Protein 3WDF (pdb70)

B-factor: mean 19.37, std 11.62, range [6.89, 110.64]

CATH classification: 3.40.470.10

Foldseek 3Di:
DWVVVLLVVLCVVDPCPQVVVVVVCCVVPAAKPDDPVQLQVLCVLAILVQAAEEEEAAEADQAPQQGRNFAQAGQPPDDQDQLNVLVQVLCCVQVNARAPGRGQSLQSNNRYRRHYQHRMDTHPGPCRRPPSCSNSVVLSVLLCSQVPDFAHEYEQAADVSVVSVVSHDVVGYHYQYDHGSHPVCCVPTVRVSNPQVVSQVSCVVVPHHGRPRHDD/DWVVVLVVVLCVVDPCPQVVVVVVVCVVPAAKDDDPVQLQVLCVLAILVLAAEEEEAAEADAAPQFGRNFAQAGHFPDDHDQLLVLVQVLCCVQVNAGADTRHCSLLSNNRYRRHYQHRMDTHPDPCRPPPSCSNSVVLSVLLCSQPPDFEHEYEQEDPVSVVSVVSHDVVGYHYQYDHGSHPVCCVPTVRVSNPQVVSQVSCVVVPHHGGPRHDD

Organism: Staphylococcus aureus (strain MRSA252) (NCBI:txid282458)

Structure (mmCIF, N/CA/C/O backbone):
data_3WDF
#
_entry.id   3WDF
#
_cell.length_a   56.408
_cell.length_b   79.494
_cell.length_c   62.627
_cell.angle_alpha   90.00
_cell.angle_beta   112.06
_cell.angle_gamma   90.00
#
_symmetry.space_group_name_H-M   'P 1 21 1'
#
loop_
_entity.id
_entity.type
_entity.pdbx_description
1 polymer 'Uracil-DNA glycosylase'
2 water water
#
loop_
_atom_site.group_PDB
_atom_site.id
_atom_site.type_symbol
_atom_site.label_atom_id
_atom_site.label_alt_id
_atom_site.label_comp_id
_atom_site.label_asym_id
_atom_site.label_entity_id
_atom_site.label_seq_id
_atom_site.pdbx_PDB_ins_code
_atom_site.Cartn_x
_atom_site.Cartn_y
_atom_site.Cartn_z
_atom_site.occupancy
_atom_site.B_iso_or_equiv
_atom_site.auth_seq_id
_atom_site.auth_comp_id
_atom_site.auth_asym_id
_atom_site.auth_atom_id
_atom_site.pdbx_PDB_model_num
ATOM 1 N N . MET A 1 1 ? 5.673 22.809 8.291 1.00 14.94 1 MET A N 1
ATOM 2 C CA . MET A 1 1 ? 5.163 23.362 9.580 1.00 14.49 1 MET A CA 1
ATOM 3 C C . MET A 1 1 ? 5.662 24.776 9.718 1.00 13.59 1 MET A C 1
ATOM 4 O O . MET A 1 1 ? 6.860 25.016 9.544 1.00 15.51 1 MET A O 1
ATOM 9 N N . GLU A 1 2 ? 4.743 25.706 10.040 1.00 11.14 2 GLU A N 1
ATOM 10 C CA . GLU A 1 2 ? 5.122 27.081 10.201 1.00 12.28 2 GLU A CA 1
ATOM 11 C C . GLU A 1 2 ? 4.655 27.605 11.540 1.00 11.23 2 GLU A C 1
ATOM 12 O O . GLU A 1 2 ? 3.731 27.063 12.151 1.00 12.63 2 GLU A O 1
ATOM 18 N N . TRP A 1 3 ? 5.333 28.662 12.005 1.00 10.88 3 TRP A N 1
ATOM 19 C CA . TRP A 1 3 ? 4.961 29.279 13.274 1.00 10.40 3 TRP A CA 1
ATOM 20 C C . TRP A 1 3 ? 3.481 29.639 13.353 1.00 11.02 3 TRP A C 1
ATOM 21 O O . TRP A 1 3 ? 2.899 29.493 14.417 1.00 11.97 3 TRP A O 1
ATOM 32 N N . SER A 1 4 ? 2.864 30.117 12.270 1.00 11.17 4 SER A N 1
ATOM 33 C CA . SER A 1 4 ? 1.442 30.492 12.354 1.00 12.01 4 SER A CA 1
ATOM 34 C C . SER A 1 4 ? 0.606 29.321 12.853 1.00 11.85 4 SER A C 1
ATOM 35 O O . SER A 1 4 ? -0.297 29.521 13.655 1.00 12.59 4 SER A O 1
ATOM 38 N N . GLN A 1 5 ? 0.871 28.106 12.347 1.00 11.54 5 GLN A N 1
ATOM 39 C CA . GLN A 1 5 ? 0.118 26.926 12.767 1.00 12.77 5 GLN A CA 1
ATOM 40 C C . GLN A 1 5 ? 0.382 26.568 14.256 1.00 11.77 5 GLN A C 1
ATOM 41 O O . GLN A 1 5 ? -0.558 26.309 15.042 1.00 12.21 5 GLN A O 1
ATOM 47 N N . ILE A 1 6 ? 1.650 26.591 14.629 1.00 12.36 6 ILE A N 1
ATOM 48 C CA . ILE A 1 6 ? 2.048 26.348 16.021 1.00 11.24 6 ILE A CA 1
ATOM 49 C C . ILE A 1 6 ? 1.426 27.356 17.003 1.00 10.96 6 ILE A C 1
ATOM 50 O O . ILE A 1 6 ? 0.857 26.961 18.040 1.00 12.24 6 ILE A O 1
ATOM 55 N N . PHE A 1 7 ? 1.487 28.648 16.652 1.00 11.28 7 PHE A N 1
ATOM 56 C CA . PHE A 1 7 ? 0.899 29.658 17.500 1.00 11.21 7 PHE A CA 1
ATOM 57 C C . PHE A 1 7 ? -0.612 29.409 17.622 1.00 12.62 7 PHE A C 1
ATOM 58 O O . PHE A 1 7 ? -1.162 29.485 18.731 1.00 12.94 7 PHE A O 1
ATOM 66 N N . HIS A 1 8 ? -1.292 29.140 16.494 1.00 12.92 8 HIS A N 1
ATOM 67 C CA . HIS A 1 8 ? -2.728 28.881 16.540 1.00 14.65 8 HIS A CA 1
ATOM 68 C C . HIS A 1 8 ? -3.036 27.674 17.440 1.00 14.69 8 HIS A C 1
ATOM 69 O O . HIS A 1 8 ? -4.006 27.717 18.225 1.00 16.37 8 HIS A O 1
ATOM 76 N N . ASP A 1 9 ? -2.266 26.595 17.293 1.00 13.98 9 ASP A N 1
ATOM 77 C CA . ASP A 1 9 ? -2.487 25.392 18.108 1.00 15.14 9 ASP A CA 1
ATOM 78 C C . ASP A 1 9 ? -2.336 25.714 19.587 1.00 14.55 9 ASP A C 1
ATOM 79 O O . ASP A 1 9 ? -3.069 25.212 20.415 1.00 16.18 9 ASP A O 1
ATOM 84 N N . ILE A 1 10 ? -1.352 26.526 19.932 1.00 13.62 10 ILE A N 1
ATOM 85 C CA . ILE A 1 10 ? -1.117 26.867 21.338 1.00 13.86 10 ILE A CA 1
ATOM 86 C C . ILE A 1 10 ? -2.255 27.722 21.933 1.00 15.18 10 ILE A C 1
ATOM 87 O O . ILE A 1 10 ? -2.668 27.488 23.072 1.00 16.63 10 ILE A O 1
ATOM 92 N N . THR A 1 11 ? -2.729 28.707 21.162 1.00 16.04 11 THR A N 1
ATOM 93 C CA . THR A 1 11 ? -3.802 29.583 21.612 1.00 18.21 11 THR A CA 1
ATOM 94 C C . THR A 1 11 ? -5.170 28.847 21.630 1.00 19.94 11 THR A C 1
ATOM 95 O O . THR A 1 11 ? -6.114 29.286 22.290 1.00 21.26 11 THR A O 1
ATOM 99 N N . THR A 1 12 ? -5.246 27.708 20.940 1.00 20.23 12 THR A N 1
ATOM 100 C CA . THR A 1 12 ? -6.432 26.837 20.980 1.00 22.30 12 THR A CA 1
ATOM 101 C C . THR A 1 12 ? -6.416 25.977 22.230 1.00 22.31 12 THR A C 1
ATOM 102 O O . THR A 1 12 ? -7.466 25.726 22.796 1.00 24.33 12 THR A O 1
ATOM 106 N N . LYS A 1 13 ? -5.238 25.536 22.650 1.00 22.53 13 LYS A N 1
ATOM 107 C CA . LYS A 1 13 ? -5.040 24.599 23.740 1.00 24.11 13 LYS A CA 1
ATOM 108 C C . LYS A 1 13 ? -5.252 25.318 25.060 1.00 24.41 13 LYS A C 1
ATOM 109 O O . LYS A 1 13 ? -5.973 24.817 25.944 1.00 26.11 13 LYS A O 1
ATOM 115 N N . HIS A 1 14 ? -4.700 26.526 25.159 1.00 24.70 14 HIS A N 1
ATOM 116 C CA . HIS A 1 14 ? -4.737 27.303 26.397 1.00 25.28 14 HIS A CA 1
ATOM 117 C C . HIS A 1 14 ? -5.490 28.596 26.160 1.00 27.11 14 HIS A C 1
ATOM 118 O O . HIS A 1 14 ? -5.422 29.161 25.059 1.00 28.83 14 HIS A O 1
ATOM 125 N N . ASP A 1 15 ? -6.156 29.090 27.200 1.00 27.50 15 ASP A N 1
ATOM 126 C CA . ASP A 1 15 ? -6.855 30.381 27.161 1.00 28.14 15 ASP A CA 1
ATOM 127 C C . ASP A 1 15 ? -5.951 31.566 27.525 1.00 26.89 15 ASP A C 1
ATOM 128 O O . ASP A 1 15 ? -5.648 31.814 28.713 1.00 26.93 15 ASP A O 1
ATOM 133 N N . PHE A 1 16 ? -5.521 32.285 26.493 1.00 25.95 16 PHE A N 1
ATOM 134 C CA . PHE A 1 16 ? -4.644 33.441 26.677 1.00 25.06 16 PHE A CA 1
ATOM 135 C C . PHE A 1 16 ? -5.379 34.804 26.766 1.00 24.76 16 PHE A C 1
ATOM 136 O O . PHE A 1 16 ? -4.720 35.851 26.722 1.00 24.32 16 PHE A O 1
ATOM 144 N N . LYS A 1 17 ? -6.706 34.789 26.874 1.00 25.85 17 LYS A N 1
ATOM 145 C CA . LYS A 1 17 ? -7.479 36.035 26.835 1.00 26.95 17 LYS A CA 1
ATOM 146 C C . LYS A 1 17 ? -7.067 36.982 27.961 1.00 27.22 17 LYS A C 1
ATOM 147 O O . LYS A 1 17 ? -6.819 38.170 27.701 1.00 27.11 17 LYS A O 1
ATOM 153 N N . ALA A 1 18 ? -6.974 36.477 29.195 1.00 26.60 18 ALA A N 1
ATOM 154 C CA . ALA A 1 18 ? -6.534 37.351 30.298 1.00 26.24 18 ALA A CA 1
ATOM 155 C C . ALA A 1 18 ? -5.130 37.916 30.031 1.00 25.76 18 ALA A C 1
ATOM 156 O O . ALA A 1 18 ? -4.896 39.098 30.273 1.00 26.37 18 ALA A O 1
ATOM 158 N N . MET A 1 19 ? -4.206 37.094 29.517 1.00 24.74 19 MET A N 1
ATOM 159 C CA . MET A 1 19 ? -2.855 37.590 29.196 1.00 24.10 19 MET A CA 1
ATOM 160 C C . MET A 1 19 ? -2.904 38.684 28.129 1.00 25.05 19 MET A C 1
ATOM 161 O O . MET A 1 19 ? -2.218 39.695 28.246 1.00 25.51 19 MET A O 1
ATOM 166 N N . HIS A 1 20 ? -3.699 38.471 27.078 1.00 25.27 20 HIS A N 1
ATOM 167 C CA . HIS A 1 20 ? -3.771 39.429 25.967 1.00 26.88 20 HIS A CA 1
ATOM 168 C C . HIS A 1 20 ? -4.330 40.767 26.448 1.00 27.27 20 HIS A C 1
ATOM 169 O O . HIS A 1 20 ? -3.811 41.826 26.059 1.00 27.91 20 HIS A O 1
ATOM 176 N N . ASP A 1 21 ? -5.313 40.687 27.344 1.00 27.23 21 ASP A N 1
ATOM 177 C CA . ASP A 1 21 ? -5.996 41.873 27.898 1.00 28.29 21 ASP A CA 1
ATOM 178 C C . ASP A 1 21 ? -4.997 42.652 28.748 1.00 27.73 21 ASP A C 1
ATOM 179 O O . ASP A 1 21 ? -4.947 43.899 28.708 1.00 27.40 21 ASP A O 1
ATOM 184 N N . PHE A 1 22 ? -4.208 41.912 29.528 1.00 26.17 22 PHE A N 1
ATOM 185 C CA . PHE A 1 22 ? -3.228 42.518 30.415 1.00 26.76 22 PHE A CA 1
ATOM 186 C C . PHE A 1 22 ? -2.161 43.209 29.553 1.00 26.04 22 PHE A C 1
ATOM 187 O O . PHE A 1 22 ? -1.803 44.375 29.786 1.00 26.06 22 PHE A O 1
ATOM 195 N N . LEU A 1 23 ? -1.685 42.527 28.521 1.00 25.46 23 LEU A N 1
ATOM 196 C CA . LEU A 1 23 ? -0.613 43.129 27.730 1.00 25.64 23 LEU A CA 1
ATOM 197 C C . LEU A 1 23 ? -1.103 44.394 26.966 1.00 26.28 23 LEU A C 1
ATOM 198 O O . LEU A 1 23 ? -0.381 45.398 26.853 1.00 25.71 23 LEU A O 1
ATOM 203 N N . GLU A 1 24 ? -2.322 44.317 26.438 1.00 28.03 24 GLU A N 1
ATOM 204 C CA . GLU A 1 24 ? -3.004 45.494 25.893 1.00 30.20 24 GLU A CA 1
ATOM 205 C C . GLU A 1 24 ? -2.974 46.687 26.850 1.00 30.27 24 GLU A C 1
ATOM 206 O O . GLU A 1 24 ? -2.569 47.806 26.466 1.00 30.86 24 GLU A O 1
ATOM 212 N N . LYS A 1 25 ? -3.387 46.435 28.091 1.00 30.19 25 LYS A N 1
ATOM 213 C CA . LYS A 1 25 ? -3.426 47.446 29.137 1.00 30.84 25 LYS A CA 1
ATOM 214 C C . LYS A 1 25 ? -2.014 47.979 29.408 1.00 29.02 25 LYS A C 1
ATOM 215 O O . LYS A 1 25 ? -1.774 49.192 29.389 1.00 29.43 25 LYS A O 1
ATOM 221 N N . GLU A 1 26 ? -1.074 47.055 29.597 1.00 27.01 26 GLU A N 1
ATOM 222 C CA . GLU A 1 26 ? 0.298 47.400 29.916 1.00 24.90 26 GLU A CA 1
ATOM 223 C C . GLU A 1 26 ? 0.922 48.257 28.834 1.00 25.08 26 GLU A C 1
ATOM 224 O O . GLU A 1 26 ? 1.522 49.273 29.147 1.00 24.64 26 GLU A O 1
ATOM 230 N N . TYR A 1 27 ? 0.789 47.865 27.565 1.00 24.68 27 TYR A N 1
ATOM 231 C CA . TYR A 1 27 ? 1.347 48.677 26.455 1.00 25.84 27 TYR A CA 1
ATOM 232 C C . TYR A 1 27 ? 0.728 50.072 26.291 1.00 28.07 27 TYR A C 1
ATOM 233 O O . TYR A 1 27 ? 1.378 50.970 25.758 1.00 29.13 27 TYR A O 1
ATOM 242 N N . SER A 1 28 ? -0.493 50.261 26.763 1.00 29.48 28 SER A N 1
ATOM 243 C CA . SER A 1 28 ? -1.141 51.569 26.584 1.00 31.76 28 SER A CA 1
ATOM 244 C C . SER A 1 28 ? -0.959 52.466 27.824 1.00 32.47 28 SER A C 1
ATOM 245 O O . SER A 1 28 ? -1.215 53.684 27.785 1.00 33.92 28 SER A O 1
ATOM 248 N N . THR A 1 29 ? -0.459 51.862 28.900 1.00 32.29 29 THR A N 1
ATOM 249 C CA . THR A 1 29 ? -0.516 52.400 30.256 1.00 32.89 29 THR A CA 1
ATOM 250 C C . THR A 1 29 ? 0.898 52.557 30.862 1.00 31.02 29 THR A C 1
ATOM 251 O O . THR A 1 29 ? 1.142 53.430 31.708 1.00 31.48 29 THR A O 1
ATOM 255 N N . ALA A 1 30 ? 1.840 51.754 30.372 1.00 28.65 30 ALA A N 1
ATOM 256 C CA . ALA A 1 30 ? 3.184 51.709 30.899 1.00 26.57 30 ALA A CA 1
ATOM 257 C C . ALA A 1 30 ? 4.196 51.649 29.760 1.00 24.49 30 ALA A C 1
ATOM 258 O O . ALA A 1 30 ? 3.840 51.714 28.579 1.00 23.95 30 ALA A O 1
ATOM 260 N N . ILE A 1 31 ? 5.463 51.506 30.120 1.00 21.62 31 ILE A N 1
ATOM 261 C CA . ILE A 1 31 ? 6.520 51.397 29.137 1.00 20.96 31 ILE A CA 1
ATOM 262 C C . ILE A 1 31 ? 6.877 49.938 29.172 1.00 19.04 31 ILE A C 1
ATOM 263 O O . ILE A 1 31 ? 7.400 49.445 30.162 1.00 19.16 31 ILE A O 1
ATOM 268 N N . VAL A 1 32 ? 6.563 49.245 28.078 1.00 17.48 32 VAL A N 1
ATOM 269 C CA . VAL A 1 32 ? 6.806 47.826 27.965 1.00 15.98 32 VAL A CA 1
ATOM 270 C C . VAL A 1 32 ? 7.808 47.523 26.844 1.00 15.00 32 VAL A C 1
ATOM 271 O O . VAL A 1 32 ? 7.738 48.122 25.754 1.00 15.46 32 VAL A O 1
ATOM 275 N N . TYR A 1 33 ? 8.759 46.622 27.119 1.00 12.63 33 TYR A N 1
ATOM 276 C CA . TYR A 1 33 ? 9.777 46.257 26.131 1.00 11.93 33 TYR A CA 1
ATOM 277 C C . TYR A 1 33 ? 9.640 44.793 25.798 1.00 11.57 33 TYR A C 1
ATOM 278 O O . TYR A 1 33 ? 9.195 44.022 26.629 1.00 12.10 33 TYR A O 1
ATOM 287 N N . PRO A 1 34 ? 10.016 44.397 24.586 1.00 11.12 34 PRO A N 1
ATOM 288 C CA . PRO A 1 34 ? 10.471 45.266 23.502 1.00 11.66 34 PRO A CA 1
ATOM 289 C C . PRO A 1 34 ? 9.290 46.034 22.874 1.00 12.55 34 PRO A C 1
ATOM 290 O O . PRO A 1 34 ? 8.123 45.869 23.295 1.00 14.50 34 PRO A O 1
ATOM 294 N N . ASP A 1 35 ? 9.587 46.877 21.882 1.00 13.24 35 ASP A N 1
ATOM 295 C CA . ASP A 1 35 ? 8.515 47.500 21.092 1.00 15.28 35 ASP A CA 1
ATOM 296 C C . ASP A 1 35 ? 7.551 46.386 20.671 1.00 14.48 35 ASP A C 1
ATOM 297 O O . ASP A 1 35 ? 7.971 45.263 20.373 1.00 13.98 35 ASP A O 1
ATOM 302 N N . ARG A 1 36 ? 6.271 46.657 20.715 1.00 14.41 36 ARG A N 1
ATOM 303 C CA . ARG A 1 36 ? 5.278 45.635 20.440 1.00 15.12 36 ARG A CA 1
ATOM 304 C C . ARG A 1 36 ? 5.466 44.921 19.102 1.00 14.91 36 ARG A C 1
ATOM 305 O O . ARG A 1 36 ? 5.250 43.709 19.022 1.00 15.46 36 ARG A O 1
ATOM 313 N N . GLU A 1 37 ? 5.935 45.638 18.073 1.00 15.11 37 GLU A N 1
ATOM 314 C CA . GLU A 1 37 ? 6.107 44.992 16.762 1.00 15.64 37 GLU A CA 1
ATOM 315 C C . GLU A 1 37 ? 7.278 43.983 16.738 1.00 14.09 37 GLU A C 1
ATOM 316 O O . GLU A 1 37 ? 7.443 43.184 15.774 1.00 14.93 37 GLU A O 1
ATOM 322 N N . ASN A 1 38 ? 8.103 44.022 17.794 1.00 12.85 38 ASN A N 1
ATOM 323 C CA . ASN A 1 38 ? 9.259 43.130 17.925 1.00 13.06 38 ASN A CA 1
ATOM 324 C C . ASN A 1 38 ? 9.059 41.993 18.890 1.00 11.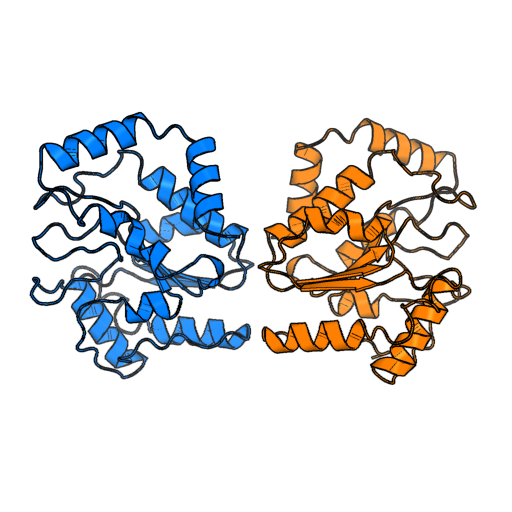70 38 ASN A C 1
ATOM 325 O O . ASN A 1 38 ? 9.985 41.237 19.073 1.00 12.34 38 ASN A O 1
ATOM 330 N N . ILE A 1 39 ? 7.875 41.812 19.480 1.00 11.18 39 ILE A N 1
ATOM 331 C CA . ILE A 1 39 ? 7.733 40.789 20.557 1.00 11.17 39 ILE A CA 1
ATOM 332 C C . ILE A 1 39 ? 8.111 39.424 19.990 1.00 11.23 39 ILE A C 1
ATOM 333 O O . ILE A 1 39 ? 8.646 38.580 20.725 1.00 11.41 39 ILE A O 1
ATOM 338 N N . TYR A 1 40 ? 7.808 39.186 18.711 1.00 11.52 40 TYR A N 1
ATOM 339 C CA . TYR A 1 40 ? 8.069 37.852 18.132 1.00 9.93 40 TYR A CA 1
ATOM 340 C C . TYR A 1 40 ? 9.217 37.926 17.106 1.00 10.15 40 TYR A C 1
ATOM 341 O O . TYR A 1 40 ? 9.285 37.121 16.165 1.00 11.05 40 TYR A O 1
ATOM 350 N N . GLN A 1 41 ? 10.150 38.862 17.256 1.00 10.71 41 GLN A N 1
ATOM 351 C CA . GLN A 1 41 ? 11.199 39.006 16.245 1.00 10.97 41 GLN A CA 1
ATOM 352 C C . GLN A 1 41 ? 12.020 37.708 16.068 1.00 10.35 41 GLN A C 1
ATOM 353 O O . GLN A 1 41 ? 12.425 37.384 14.953 1.00 11.17 41 GLN A O 1
ATOM 359 N N . ALA A 1 42 ? 12.273 36.972 17.158 1.00 10.26 42 ALA A N 1
ATOM 360 C CA . ALA A 1 42 ? 13.002 35.685 17.037 1.00 9.61 42 ALA A CA 1
ATOM 361 C C . ALA A 1 42 ? 12.349 34.746 16.030 1.00 9.51 42 ALA A C 1
ATOM 362 O O . ALA A 1 42 ? 13.050 34.004 15.327 1.00 10.47 42 ALA A O 1
ATOM 364 N N . PHE A 1 43 ? 11.016 34.712 16.051 1.00 8.82 43 PHE A N 1
ATOM 365 C CA . PHE A 1 43 ? 10.201 33.872 15.177 1.00 9.35 43 PHE A CA 1
ATOM 366 C C . PHE A 1 43 ? 10.159 34.398 13.753 1.00 10.43 43 PHE A C 1
ATOM 367 O O . PHE A 1 43 ? 10.174 33.640 12.794 1.00 11.07 43 PHE A O 1
ATOM 375 N N . ASP A 1 44 ? 10.042 35.716 13.620 1.00 12.33 44 ASP A N 1
ATOM 376 C CA . ASP A 1 44 ? 10.079 36.357 12.307 1.00 12.94 44 ASP A CA 1
ATOM 377 C C . ASP A 1 44 ? 11.410 36.081 11.590 1.00 12.28 44 ASP A C 1
ATOM 378 O O . ASP A 1 44 ? 11.409 35.764 10.356 1.00 14.77 44 ASP A O 1
ATOM 383 N N . LEU A 1 45 ? 12.531 36.197 12.336 1.00 11.47 45 LEU A N 1
ATOM 384 C CA . LEU A 1 45 ? 13.831 36.019 11.678 1.00 10.61 45 LEU A CA 1
ATOM 385 C C . LEU A 1 45 ? 14.259 34.545 11.524 1.00 10.15 45 LEU A C 1
ATOM 386 O O . LEU A 1 45 ? 15.171 34.256 10.730 1.00 11.66 45 LEU A O 1
ATOM 391 N N . THR A 1 46 ? 13.660 33.665 12.318 1.00 10.51 46 THR A N 1
ATOM 392 C CA . THR A 1 46 ? 14.006 32.230 12.289 1.00 9.77 46 THR A CA 1
ATOM 393 C C . THR A 1 46 ? 12.691 31.457 12.132 1.00 9.66 46 THR A C 1
ATOM 394 O O . THR A 1 46 ? 12.145 30.962 13.105 1.00 10.69 46 THR A O 1
ATOM 398 N N . PRO A 1 47 ? 12.198 31.341 10.884 1.00 11.00 47 PRO A N 1
ATOM 399 C CA . PRO A 1 47 ? 11.072 30.474 10.558 1.00 11.52 47 PRO A CA 1
ATOM 400 C C . PRO A 1 47 ? 11.326 29.087 11.084 1.00 11.17 47 PRO A C 1
ATOM 401 O O . PRO A 1 47 ? 12.496 28.633 11.196 1.00 11.57 47 PRO A O 1
ATOM 405 N N . PHE A 1 48 ? 10.225 28.433 11.399 1.00 10.45 48 PHE A N 1
ATOM 406 C CA . PHE A 1 48 ? 10.290 27.113 12.021 1.00 11.59 48 PHE A CA 1
ATOM 407 C C . PHE A 1 48 ? 11.187 26.158 11.221 1.00 13.30 48 PHE A C 1
ATOM 408 O O . PHE A 1 48 ? 12.061 25.450 11.808 1.00 14.36 48 PHE A O 1
ATOM 416 N N . GLU A 1 49 ? 11.030 26.187 9.888 1.00 14.47 49 GLU A N 1
ATOM 417 C CA . GLU A 1 49 ? 11.817 25.258 9.038 1.00 16.79 49 GLU A CA 1
ATOM 418 C C . GLU A 1 49 ? 13.316 25.528 9.099 1.00 15.48 49 GLU A C 1
ATOM 419 O O . GLU A 1 49 ? 14.117 24.629 8.755 1.00 17.32 49 GLU A O 1
ATOM 425 N N . ASN A 1 50 ? 13.716 26.743 9.505 1.00 13.29 50 ASN A N 1
ATOM 426 C CA . ASN A 1 50 ? 15.130 27.136 9.460 1.00 12.29 50 ASN A CA 1
ATOM 427 C C . ASN A 1 50 ? 15.827 26.899 10.777 1.00 10.60 50 ASN A C 1
ATOM 428 O O . ASN A 1 50 ? 17.032 27.109 10.872 1.00 11.27 50 ASN A O 1
ATOM 433 N N . ILE A 1 51 ? 15.110 26.482 11.829 1.00 11.17 51 ILE A N 1
ATOM 434 C CA . ILE A 1 51 ? 15.760 26.361 13.135 1.00 10.76 51 ILE A CA 1
ATOM 435 C C . ILE A 1 51 ? 16.841 25.269 13.090 1.00 10.32 51 ILE A C 1
ATOM 436 O O . ILE A 1 51 ? 16.550 24.117 12.710 1.00 12.13 51 ILE A O 1
ATOM 441 N N . LYS A 1 52 ? 18.056 25.626 13.493 1.00 9.61 52 LYS A N 1
ATOM 442 C CA . LYS A 1 52 ? 19.139 24.697 13.723 1.00 10.26 52 LYS A CA 1
ATOM 443 C C . LYS A 1 52 ? 19.533 24.661 15.193 1.00 9.77 52 LYS A C 1
ATOM 444 O O . LYS A 1 52 ? 20.062 23.645 15.636 1.00 10.00 52 LYS A O 1
ATOM 450 N N . VAL A 1 53 ? 19.385 25.808 15.897 1.00 9.07 53 VAL A N 1
ATOM 451 C CA . VAL A 1 53 ? 19.855 25.900 17.271 1.00 8.56 53 VAL A CA 1
ATOM 452 C C . VAL A 1 53 ? 18.784 26.694 18.007 1.00 8.74 53 VAL A C 1
ATOM 453 O O . VAL A 1 53 ? 18.216 27.623 17.424 1.00 9.49 53 VAL A O 1
ATOM 457 N N . VAL A 1 54 ? 18.526 26.341 19.253 1.00 9.54 54 VAL A N 1
ATOM 458 C CA . VAL A 1 54 ? 17.671 27.129 20.129 1.00 8.15 54 VAL A CA 1
ATOM 459 C C . VAL A 1 54 ? 18.511 27.554 21.305 1.00 8.75 54 VAL A C 1
ATOM 460 O O . VAL A 1 54 ? 19.155 26.684 21.960 1.00 9.50 54 VAL A O 1
ATOM 464 N N . ILE A 1 55 ? 18.509 28.864 21.610 1.00 8.42 55 ILE A N 1
ATOM 465 C CA . ILE A 1 55 ? 19.166 29.332 22.830 1.00 9.11 55 ILE A CA 1
ATOM 466 C C . ILE A 1 55 ? 18.097 29.974 23.694 1.00 9.46 55 ILE A C 1
ATOM 467 O O . ILE A 1 55 ? 17.422 30.895 23.208 1.00 9.74 55 ILE A O 1
ATOM 472 N N . LEU A 1 56 ? 17.940 29.524 24.937 1.00 8.85 56 LEU A N 1
ATOM 473 C CA . LEU A 1 56 ? 16.915 30.086 25.829 1.00 8.09 56 LEU A CA 1
ATOM 474 C C . LEU A 1 56 ? 17.503 31.239 26.646 1.00 8.87 56 LEU A C 1
ATOM 475 O O . LEU A 1 56 ? 18.617 31.149 27.180 1.00 10.21 56 LEU A O 1
ATOM 480 N N . GLY A 1 57 ? 16.725 32.312 26.723 1.00 9.51 57 GLY A N 1
ATOM 481 C CA . GLY A 1 57 ? 17.011 33.394 27.617 1.00 9.96 57 GLY A CA 1
ATOM 482 C C . GLY A 1 57 ? 16.033 33.487 28.745 1.00 9.76 57 GLY A C 1
ATOM 483 O O . GLY A 1 57 ? 15.216 32.563 28.968 1.00 12.49 57 GLY A O 1
ATOM 484 N N . GLN A 1 58 ? 16.057 34.647 29.413 1.00 10.50 58 GLN A N 1
ATOM 485 C CA . GLN A 1 58 ? 15.204 34.857 30.555 1.00 11.73 58 GLN A CA 1
ATOM 486 C C . GLN A 1 58 ? 14.011 35.746 30.131 1.00 10.71 58 GLN A C 1
ATOM 487 O O . GLN A 1 58 ? 13.209 35.347 29.278 1.00 10.24 58 GLN A O 1
ATOM 493 N N . ASP A 1 59 ? 13.895 36.955 30.711 1.00 12.58 59 ASP A N 1
ATOM 494 C CA . ASP A 1 59 ? 12.961 37.940 30.135 1.00 11.44 59 ASP A CA 1
ATOM 495 C C . ASP A 1 59 ? 13.771 38.999 29.341 1.00 11.97 59 ASP A C 1
ATOM 496 O O . ASP A 1 59 ? 15.008 38.968 29.381 1.00 13.22 59 ASP A O 1
ATOM 501 N N . PRO A 1 60 ? 13.087 39.895 28.593 1.00 12.13 60 PRO A N 1
ATOM 502 C CA . PRO A 1 60 ? 13.865 40.838 27.782 1.00 10.90 60 PRO A CA 1
ATOM 503 C C . PRO A 1 60 ? 14.617 41.819 28.654 1.00 11.76 60 PRO A C 1
ATOM 504 O O . PRO A 1 60 ? 14.161 42.119 29.795 1.00 11.66 60 PRO A O 1
ATOM 508 N N . TYR A 1 61 ? 15.706 42.366 28.103 1.00 11.15 61 TYR A N 1
ATOM 509 C CA . TYR A 1 61 ? 16.343 43.514 28.741 1.00 11.01 61 TYR A CA 1
ATOM 510 C C . TYR A 1 61 ? 15.313 44.600 28.981 1.00 11.72 61 TYR A C 1
ATOM 511 O O . TYR A 1 61 ? 14.384 44.798 28.149 1.00 12.19 61 TYR A O 1
ATOM 520 N N . HIS A 1 62 ? 15.500 45.376 30.063 1.00 12.02 62 HIS A N 1
ATOM 521 C CA . HIS A 1 62 ? 14.418 46.259 30.476 1.00 11.84 62 HIS A CA 1
ATOM 522 C C . HIS A 1 62 ? 14.780 47.732 30.404 1.00 13.51 62 HIS A C 1
ATOM 523 O O . HIS A 1 62 ? 14.041 48.569 30.922 1.00 13.68 62 HIS A O 1
ATOM 530 N N . GLY A 1 63 ? 15.892 48.035 29.730 1.00 13.75 63 GLY A N 1
ATOM 531 C CA . GLY A 1 63 ? 16.321 49.447 29.564 1.00 15.67 63 GLY A CA 1
ATOM 532 C C . GLY A 1 63 ? 15.971 49.985 28.181 1.00 16.83 63 GLY A C 1
ATOM 533 O O . GLY A 1 63 ? 15.762 49.226 27.241 1.00 15.52 63 GLY A O 1
ATOM 534 N N . PRO A 1 64 ? 15.965 51.311 28.035 1.00 17.78 64 PRO A N 1
ATOM 535 C CA . PRO A 1 64 ? 15.637 51.911 26.732 1.00 17.26 64 PRO A CA 1
ATOM 536 C C . PRO A 1 64 ? 16.522 51.416 25.630 1.00 18.99 64 PRO A C 1
ATOM 537 O O . PRO A 1 64 ? 17.763 51.332 25.773 1.00 19.87 64 PRO A O 1
ATOM 541 N N . ASN A 1 65 ? 15.868 51.070 24.528 1.00 19.10 65 ASN A N 1
ATOM 542 C CA . ASN A 1 65 ? 16.572 50.726 23.316 1.00 20.17 65 ASN A CA 1
ATOM 543 C C . ASN A 1 65 ? 17.362 49.419 23.432 1.00 20.36 65 ASN A C 1
ATOM 544 O O . ASN A 1 65 ? 18.077 49.037 22.499 1.00 23.70 65 ASN A O 1
ATOM 549 N N . GLN A 1 66 ? 17.149 48.640 24.484 1.00 16.69 66 GLN A N 1
ATOM 550 C CA . GLN A 1 66 ? 17.919 47.402 24.552 1.00 15.89 66 GLN A CA 1
ATOM 551 C C . GLN A 1 66 ? 17.224 46.294 23.799 1.00 13.94 66 GLN A C 1
ATOM 552 O O . GLN A 1 66 ? 17.719 45.813 22.766 1.00 14.53 66 GLN A O 1
ATOM 558 N N . ALA A 1 67 ? 16.093 45.848 24.336 1.00 12.26 67 ALA A N 1
ATOM 559 C CA . ALA A 1 67 ? 15.459 44.634 23.810 1.00 11.15 67 ALA A CA 1
ATOM 560 C C . ALA A 1 67 ? 14.849 44.865 22.418 1.00 11.17 67 ALA A C 1
ATOM 561 O O . ALA A 1 67 ? 14.289 45.934 22.123 1.00 12.25 67 ALA A O 1
ATOM 563 N N . HIS A 1 68 ? 14.915 43.849 21.575 1.00 10.38 68 HIS A N 1
ATOM 564 C CA . HIS A 1 68 ? 14.177 43.951 20.324 1.00 10.17 68 HIS A CA 1
ATOM 565 C C . HIS A 1 68 ? 13.668 42.580 19.886 1.00 10.62 68 HIS A C 1
ATOM 566 O O . HIS A 1 68 ? 13.504 42.346 18.675 1.00 10.38 68 HIS A O 1
ATOM 573 N N . GLY A 1 69 ? 13.404 41.679 20.851 1.00 10.64 69 GLY A N 1
ATOM 574 C CA . GLY A 1 69 ? 12.688 40.448 20.507 1.00 10.21 69 GLY A CA 1
ATOM 575 C C . GLY A 1 69 ? 13.581 39.243 20.279 1.00 10.58 69 GLY A C 1
ATOM 576 O O . GLY A 1 69 ? 13.065 38.185 19.904 1.00 12.06 69 GLY A O 1
ATOM 577 N N . LEU A 1 70 ? 14.903 39.393 20.451 1.00 10.63 70 LEU A N 1
ATOM 578 C CA . LEU A 1 70 ? 15.835 38.251 20.498 1.00 10.01 70 LEU A CA 1
ATOM 579 C C . LEU A 1 70 ? 16.486 38.089 21.858 1.00 9.56 70 LEU A C 1
ATOM 580 O O . LEU A 1 70 ? 17.007 39.083 22.444 1.00 10.53 70 LEU A O 1
ATOM 585 N N . ALA A 1 71 ? 16.509 36.854 22.372 1.00 9.12 71 ALA A N 1
ATOM 586 C CA . ALA A 1 71 ? 17.254 36.599 23.601 1.00 9.67 71 ALA A CA 1
ATOM 587 C C . ALA A 1 71 ? 18.713 37.105 23.466 1.00 10.19 71 ALA A C 1
ATOM 588 O O . ALA A 1 71 ? 19.366 36.907 22.413 1.00 11.09 71 ALA A O 1
ATOM 590 N N . PHE A 1 72 ? 19.220 37.754 24.543 1.00 9.39 72 PHE A N 1
ATOM 591 C CA . PHE A 1 72 ? 20.627 38.203 24.662 1.00 10.74 72 PHE A CA 1
ATOM 592 C C . PHE A 1 72 ? 21.106 39.311 23.773 1.00 11.41 72 PHE A C 1
ATOM 593 O O . PHE A 1 72 ? 22.171 39.823 23.996 1.00 16.46 72 PHE A O 1
ATOM 601 N N . SER A 1 73 ? 20.292 39.788 22.871 1.00 11.30 73 SER A N 1
ATOM 602 C CA . SER A 1 73 ? 20.671 40.772 21.865 1.00 11.73 73 SER A CA 1
ATOM 603 C C . SER A 1 73 ? 20.304 42.188 22.307 1.00 12.42 73 SER A C 1
ATOM 604 O O . SER A 1 73 ? 19.266 42.371 22.958 1.00 11.84 73 SER A O 1
ATOM 607 N N . VAL A 1 74 ? 21.117 43.181 21.912 1.00 11.95 74 VAL A N 1
ATOM 608 C CA . VAL A 1 74 ? 20.668 44.571 22.141 1.00 12.81 74 VAL A CA 1
ATOM 609 C C . VAL A 1 74 ? 20.779 45.353 20.869 1.00 13.14 74 VAL A C 1
ATOM 610 O O . VAL A 1 74 ? 21.602 45.003 20.007 1.00 13.72 74 VAL A O 1
ATOM 614 N N . GLN A 1 75 ? 20.057 46.468 20.809 1.00 12.97 75 GLN A N 1
ATOM 615 C CA . GLN A 1 75 ? 20.172 47.316 19.660 1.00 15.26 75 GLN A CA 1
ATOM 616 C C . GLN A 1 75 ? 21.493 48.085 19.713 1.00 17.27 75 GLN A C 1
ATOM 617 O O . GLN A 1 75 ? 22.076 48.268 20.787 1.00 17.71 75 GLN A O 1
ATOM 623 N N . PRO A 1 76 ? 21.966 48.569 18.565 1.00 21.03 76 PRO A N 1
ATOM 624 C CA . PRO A 1 76 ? 23.042 49.623 18.542 1.00 23.05 76 PRO A CA 1
ATOM 625 C C . PRO A 1 76 ? 22.719 50.840 19.433 1.00 25.45 76 PRO A C 1
ATOM 626 O O . PRO A 1 76 ? 21.541 51.203 19.562 1.00 26.57 76 PRO A O 1
ATOM 630 N N . ASN A 1 77 ? 23.699 51.458 20.088 1.00 27.83 77 ASN A N 1
ATOM 631 C CA . ASN A 1 77 ? 23.366 52.692 20.887 1.00 31.35 77 ASN A CA 1
ATOM 632 C C . ASN A 1 77 ? 22.473 52.404 22.116 1.00 31.36 77 ASN A C 1
ATOM 633 O O . ASN A 1 77 ? 21.629 53.243 22.533 1.00 33.79 77 ASN A O 1
ATOM 638 N N . ALA A 1 78 ? 22.620 51.200 22.653 1.00 29.27 78 ALA A N 1
ATOM 639 C CA . ALA A 1 78 ? 21.972 50.813 23.889 1.00 26.70 78 ALA A CA 1
ATOM 640 C C . ALA A 1 78 ? 23.081 50.385 24.819 1.00 26.36 78 ALA A C 1
ATOM 641 O O . ALA A 1 78 ? 24.146 49.918 24.358 1.00 25.60 78 ALA A O 1
ATOM 643 N N . LYS A 1 79 ? 22.800 50.420 26.125 1.00 24.15 79 LYS A N 1
ATOM 644 C CA . LYS A 1 79 ? 23.761 49.877 27.085 1.00 24.29 79 LYS A CA 1
ATOM 645 C C . LYS A 1 79 ? 24.016 48.387 26.795 1.00 22.67 79 LYS A C 1
ATOM 646 O O . LYS A 1 79 ? 23.091 47.625 26.581 1.00 22.01 79 LYS A O 1
ATOM 652 N N . PHE A 1 80 ? 25.291 48.006 26.765 1.00 21.83 80 PHE A N 1
ATOM 653 C CA . PHE A 1 80 ? 25.715 46.685 26.336 1.00 19.68 80 PHE A CA 1
ATOM 654 C C . PHE A 1 80 ? 25.759 45.688 27.536 1.00 18.42 80 PHE A C 1
ATOM 655 O O . PHE A 1 80 ? 26.476 45.935 28.525 1.00 18.50 80 PHE A O 1
ATOM 663 N N . PRO A 1 81 ? 24.989 44.581 27.469 1.00 15.96 81 PRO A N 1
ATOM 664 C CA . PRO A 1 81 ? 24.842 43.743 28.686 1.00 14.33 81 PRO A CA 1
ATOM 665 C C . PRO A 1 81 ? 26.078 42.878 28.982 1.00 13.05 81 PRO A C 1
ATOM 666 O O . PRO A 1 81 ? 26.691 42.328 28.065 1.00 12.51 81 PRO A O 1
ATOM 670 N N . PRO A 1 82 ? 26.400 42.715 30.266 1.00 11.02 82 PRO A N 1
ATOM 671 C CA . PRO A 1 82 ? 27.560 41.903 30.627 1.00 11.29 82 PRO A CA 1
ATOM 672 C C . PRO A 1 82 ? 27.479 40.456 30.161 1.00 11.48 82 PRO A C 1
ATOM 673 O O . PRO A 1 82 ? 28.506 39.917 29.759 1.00 12.18 82 PRO A O 1
ATOM 677 N N . SER A 1 83 ? 26.296 39.845 30.181 1.00 11.47 83 SER A N 1
ATOM 678 C CA . SER A 1 83 ? 26.191 38.443 29.702 1.00 11.77 83 SER A CA 1
ATOM 679 C C . SER A 1 83 ? 26.545 38.315 28.219 1.00 10.65 83 SER A C 1
ATOM 680 O O . SER A 1 83 ? 27.222 37.344 27.791 1.00 10.76 83 SER A O 1
ATOM 683 N N . LEU A 1 84 ? 26.106 39.300 27.428 1.00 11.97 84 LEU A N 1
ATOM 684 C CA . LEU A 1 84 ? 26.405 39.325 25.986 1.00 11.26 84 LEU A CA 1
ATOM 685 C C . LEU A 1 84 ? 27.893 39.566 25.781 1.00 10.99 84 LEU A C 1
ATOM 686 O O . LEU A 1 84 ? 28.521 38.927 24.957 1.00 12.11 84 LEU A O 1
ATOM 691 N N . ARG A 1 85 ? 28.496 40.473 26.557 1.00 11.38 85 ARG A N 1
ATOM 692 C CA . ARG A 1 85 ? 29.932 40.637 26.497 1.00 11.16 85 ARG A CA 1
ATOM 693 C C . ARG A 1 85 ? 30.663 39.316 26.757 1.00 11.00 85 ARG A C 1
ATOM 694 O O . ARG A 1 85 ? 31.578 38.975 25.989 1.00 11.73 85 ARG A O 1
ATOM 702 N N . ASN A 1 86 ? 30.216 38.541 27.757 1.00 11.59 86 ASN A N 1
ATOM 703 C CA . ASN A 1 86 ? 30.874 37.245 28.051 1.00 10.11 86 ASN A CA 1
ATOM 704 C C . ASN A 1 86 ? 30.600 36.219 26.927 1.00 10.46 86 ASN A C 1
ATOM 705 O O . ASN A 1 86 ? 31.506 35.447 26.573 1.00 10.93 86 ASN A O 1
ATOM 710 N N . MET A 1 87 ? 29.373 36.225 26.375 1.00 10.16 87 MET A N 1
ATOM 711 C CA . MET A 1 87 ? 29.082 35.362 25.179 1.00 9.75 87 MET A CA 1
ATOM 712 C C . MET A 1 87 ? 30.062 35.655 24.055 1.00 10.08 87 MET A C 1
ATOM 713 O O . MET A 1 87 ? 30.565 34.728 23.374 1.00 11.63 87 MET A O 1
ATOM 718 N N . TYR A 1 88 ? 30.356 36.958 23.862 1.00 9.87 88 TYR A N 1
ATOM 719 C CA . TYR A 1 88 ? 31.251 37.342 22.772 1.00 11.24 88 TYR A CA 1
ATOM 720 C C . TYR A 1 88 ? 32.665 37.004 23.116 1.00 13.03 88 TYR A C 1
ATOM 721 O O . TYR A 1 88 ? 33.448 36.659 22.200 1.00 12.77 88 TYR A O 1
ATOM 730 N N . LYS A 1 89 ? 33.041 37.123 24.397 1.00 13.04 89 LYS A N 1
ATOM 731 C CA . LYS A 1 89 ? 34.409 36.724 24.761 1.00 13.93 89 LYS A CA 1
ATOM 732 C C . LYS A 1 89 ? 34.615 35.227 24.505 1.00 12.97 89 LYS A C 1
ATOM 733 O O . LYS A 1 89 ? 35.665 34.821 23.975 1.00 13.59 89 LYS A O 1
ATOM 739 N N . GLU A 1 90 ? 33.641 34.409 24.933 1.00 12.66 90 GLU A N 1
ATOM 740 C CA . GLU A 1 90 ? 33.755 32.945 24.705 1.00 12.67 90 GLU A CA 1
ATOM 741 C C . GLU A 1 90 ? 33.763 32.664 23.185 1.00 12.76 90 GLU A C 1
ATOM 742 O O . GLU A 1 90 ? 34.529 31.798 22.722 1.00 13.29 90 GLU A O 1
ATOM 748 N N . LEU A 1 91 ? 32.953 33.408 22.402 1.00 11.78 91 LEU A N 1
ATOM 749 C CA . LEU A 1 91 ? 32.946 33.179 20.957 1.00 11.53 91 LEU A CA 1
ATOM 750 C C . LEU A 1 91 ? 34.330 33.418 20.363 1.00 12.30 91 LEU A C 1
ATOM 751 O O . LEU A 1 91 ? 34.817 32.631 19.549 1.00 13.85 91 LEU A O 1
ATOM 756 N N . ALA A 1 92 ? 34.967 34.506 20.768 1.00 13.05 92 ALA A N 1
ATOM 757 C CA . ALA A 1 92 ? 36.299 34.799 20.273 1.00 14.11 92 ALA A CA 1
ATOM 758 C C . ALA A 1 92 ? 37.309 33.728 20.673 1.00 14.58 92 ALA A C 1
ATOM 759 O O . ALA A 1 92 ? 38.235 33.447 19.901 1.00 15.86 92 ALA A O 1
ATOM 761 N N . ASP A 1 93 ? 37.174 33.165 21.884 1.00 15.02 93 ASP A N 1
ATOM 762 C CA . ASP A 1 93 ? 38.072 32.101 22.350 1.00 15.73 93 ASP A CA 1
ATOM 763 C C . ASP A 1 93 ? 37.784 30.740 21.703 1.00 15.59 93 ASP A C 1
ATOM 764 O O . ASP A 1 93 ? 38.690 29.900 21.571 1.00 17.17 93 ASP A O 1
ATOM 769 N N . ASP A 1 94 ? 36.526 30.534 21.304 1.00 14.86 94 ASP A N 1
ATOM 770 C CA . ASP A 1 94 ? 36.060 29.255 20.769 1.00 13.29 94 ASP A CA 1
ATOM 771 C C . ASP A 1 94 ? 36.210 29.225 19.231 1.00 14.43 94 ASP A C 1
ATOM 772 O O . ASP A 1 94 ? 37.082 28.509 18.669 1.00 16.78 94 ASP A O 1
ATOM 777 N N . ILE A 1 95 ? 35.365 29.995 18.539 1.00 14.51 95 ILE A N 1
ATOM 778 C CA . ILE A 1 95 ? 35.398 30.049 17.088 1.00 15.43 95 ILE A CA 1
ATOM 779 C C . ILE A 1 95 ? 36.522 30.930 16.579 1.00 15.11 95 ILE A C 1
ATOM 780 O O . ILE A 1 95 ? 37.175 30.586 15.576 1.00 15.95 95 ILE A O 1
ATOM 785 N N . GLY A 1 96 ? 36.791 32.060 17.262 1.00 14.86 96 GLY A N 1
ATOM 786 C CA . GLY A 1 96 ? 37.938 32.895 16.862 1.00 15.53 96 GLY A CA 1
ATOM 787 C C . GLY A 1 96 ? 37.532 34.309 16.502 1.00 15.98 96 GLY A C 1
ATOM 788 O O . GLY A 1 96 ? 38.362 35.209 16.515 1.00 17.94 96 GLY A O 1
ATOM 789 N N . CYS A 1 97 ? 36.260 34.526 16.189 1.00 14.78 97 CYS A N 1
ATOM 790 C CA . CYS A 1 97 ? 35.895 35.844 15.707 1.00 15.27 97 CYS A CA 1
ATOM 791 C C . CYS A 1 97 ? 35.490 36.787 16.835 1.00 13.06 97 CYS A C 1
ATOM 792 O O . CYS A 1 97 ? 34.796 36.377 17.807 1.00 14.58 97 CYS A O 1
ATOM 795 N N . VAL A 1 98 ? 35.848 38.061 16.669 1.00 13.36 98 VAL A N 1
ATOM 796 C CA . VAL A 1 98 ? 35.446 39.087 17.603 1.00 13.90 98 VAL A CA 1
ATOM 797 C C . VAL A 1 98 ? 34.265 39.832 16.981 1.00 14.40 98 VAL A C 1
ATOM 798 O O . VAL A 1 98 ? 34.443 40.535 15.974 1.00 17.25 98 VAL A O 1
ATOM 802 N N . ARG A 1 99 ? 33.063 39.701 17.563 1.00 13.56 99 ARG A N 1
ATOM 803 C CA . ARG A 1 99 ? 31.912 40.416 17.027 1.00 15.96 99 ARG A CA 1
ATOM 804 C C . ARG A 1 99 ? 31.910 41.880 17.478 1.00 17.98 99 ARG A C 1
ATOM 805 O O . ARG A 1 99 ? 32.195 42.154 18.637 1.00 18.77 99 ARG A O 1
ATOM 813 N N . GLN A 1 100 ? 31.566 42.767 16.541 1.00 20.78 100 GLN A N 1
ATOM 814 C CA . GLN A 1 100 ? 31.412 44.201 16.769 1.00 23.45 100 GLN A CA 1
ATOM 815 C C . GLN A 1 100 ? 29.927 44.595 16.774 1.00 23.14 100 GLN A C 1
ATOM 816 O O . GLN A 1 100 ? 29.511 45.524 17.489 1.00 23.91 100 GLN A O 1
ATOM 822 N N . THR A 1 101 ? 29.114 43.863 16.007 1.00 21.52 101 THR A N 1
ATOM 823 C CA . THR A 1 101 ? 27.699 44.135 15.937 1.00 20.36 101 THR A CA 1
ATOM 824 C C . THR A 1 101 ? 27.063 43.705 17.274 1.00 18.91 101 THR A C 1
ATOM 825 O O . THR A 1 101 ? 27.245 42.568 17.703 1.00 18.35 101 THR A O 1
ATOM 829 N N . PRO A 1 102 ? 26.322 44.613 17.943 1.00 18.45 102 PRO A N 1
ATOM 830 C CA . PRO A 1 102 ? 25.816 44.293 19.309 1.00 16.37 102 PRO A CA 1
ATOM 831 C C . PRO A 1 102 ? 24.523 43.433 19.288 1.00 15.30 102 PRO A C 1
ATOM 832 O O . PRO A 1 102 ? 24.037 42.954 20.348 1.00 14.87 102 PRO A O 1
ATOM 836 N N . HIS A 1 103 ? 23.923 43.334 18.103 1.00 13.28 103 HIS A N 1
ATOM 837 C CA . HIS A 1 103 ? 22.659 42.598 17.979 1.00 11.69 103 HIS A CA 1
ATOM 838 C C . HIS A 1 103 ? 22.951 41.277 17.286 1.00 12.06 103 HIS A C 1
ATOM 839 O O . HIS A 1 103 ? 24.008 41.113 16.645 1.00 11.51 103 HIS A O 1
ATOM 846 N N . LEU A 1 104 ? 22.005 40.351 17.458 1.00 10.97 104 LEU A N 1
ATOM 847 C CA . LEU A 1 104 ? 22.196 38.941 17.046 1.00 10.11 104 LEU A CA 1
ATOM 848 C C . LEU A 1 104 ? 21.306 38.575 15.866 1.00 10.33 104 LEU A C 1
ATOM 849 O O . LEU A 1 104 ? 20.985 37.406 15.688 1.00 10.72 104 LEU A O 1
ATOM 854 N N . GLN A 1 105 ? 20.898 39.553 15.047 1.00 10.93 105 GLN A N 1
ATOM 855 C CA . GLN A 1 105 ? 20.030 39.206 13.926 1.00 10.64 105 GLN A CA 1
AT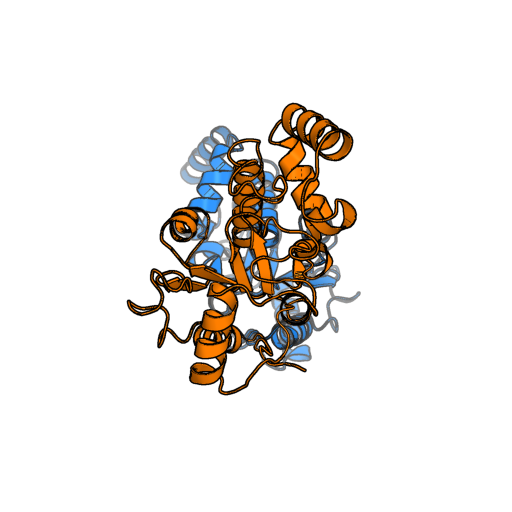OM 856 C C . GLN A 1 105 ? 20.742 38.260 12.966 1.00 12.16 105 GLN A C 1
ATOM 857 O O . GLN A 1 105 ? 20.066 37.449 12.318 1.00 12.50 105 GLN A O 1
ATOM 863 N N . ASP A 1 106 ? 22.070 38.355 12.883 1.00 12.55 106 ASP A N 1
ATOM 864 C CA . ASP A 1 106 ? 22.896 37.438 12.057 1.00 13.45 106 ASP A CA 1
ATOM 865 C C . ASP A 1 106 ? 22.590 36.006 12.514 1.00 12.03 106 ASP A C 1
ATOM 866 O O . ASP A 1 106 ? 22.387 35.103 11.672 1.00 13.47 106 ASP A O 1
ATOM 871 N N . TRP A 1 107 ? 22.655 35.765 13.834 1.00 11.08 107 TRP A N 1
ATOM 872 C CA . TRP A 1 107 ? 22.478 34.422 14.350 1.00 11.07 107 TRP A CA 1
ATOM 873 C C . TRP A 1 107 ? 21.071 33.957 14.045 1.00 10.72 107 TRP A C 1
ATOM 874 O O . TRP A 1 107 ? 20.872 32.803 13.654 1.00 10.27 107 TRP A O 1
ATOM 885 N N . ALA A 1 108 ? 20.070 34.838 14.252 1.00 9.41 108 ALA A N 1
ATOM 886 C CA . ALA A 1 108 ? 18.713 34.439 13.954 1.00 10.03 108 ALA A CA 1
ATOM 887 C C . ALA A 1 108 ? 18.589 34.031 12.480 1.00 10.43 108 ALA A C 1
ATOM 888 O O . ALA A 1 108 ? 17.998 33.008 12.143 1.00 10.74 108 ALA A O 1
ATOM 890 N N . ARG A 1 109 ? 19.127 34.844 11.565 1.00 11.10 109 ARG A N 1
ATOM 891 C CA . ARG A 1 109 ? 19.045 34.489 10.142 1.00 13.16 109 ARG A CA 1
ATOM 892 C C . ARG A 1 109 ? 19.738 33.160 9.812 1.00 12.39 109 ARG A C 1
ATOM 893 O O . ARG A 1 109 ? 19.251 32.423 8.951 1.00 14.32 109 ARG A O 1
ATOM 901 N N . GLU A 1 110 ? 20.820 32.828 10.518 1.00 11.73 110 GLU A N 1
ATOM 902 C CA . GLU A 1 110 ? 21.517 31.560 10.347 1.00 11.85 110 GLU A CA 1
ATOM 903 C C . GLU A 1 110 ? 20.740 30.388 10.860 1.00 11.45 110 GLU A C 1
ATOM 904 O O . GLU A 1 110 ? 21.147 29.245 10.592 1.00 14.06 110 GLU A O 1
ATOM 910 N N . GLY A 1 111 ? 19.659 30.611 11.616 1.00 10.84 111 GLY A N 1
ATOM 911 C CA . GLY A 1 111 ? 18.848 29.469 12.148 1.00 10.80 111 GLY A CA 1
ATOM 912 C C . GLY A 1 111 ? 18.933 29.318 13.675 1.00 11.09 111 GLY A C 1
ATOM 913 O O . GLY A 1 111 ? 18.511 28.278 14.238 1.00 11.77 111 GLY A O 1
ATOM 914 N N . VAL A 1 112 ? 19.423 30.364 14.360 1.00 10.02 112 VAL A N 1
ATOM 915 C CA . VAL A 1 112 ? 19.461 30.314 15.822 1.00 9.59 112 VAL A CA 1
ATOM 916 C C . VAL A 1 112 ? 18.197 30.987 16.379 1.00 8.38 112 VAL A C 1
ATOM 917 O O . VAL A 1 112 ? 18.030 32.202 16.313 1.00 9.10 112 VAL A O 1
ATOM 921 N N . LEU A 1 113 ? 17.308 30.203 16.970 1.00 8.43 113 LEU A N 1
ATOM 922 C CA . LEU A 1 113 ? 16.094 30.728 17.587 1.00 8.46 113 LEU A CA 1
ATOM 923 C C . LEU A 1 113 ? 16.441 31.264 18.970 1.00 7.62 113 LEU A C 1
ATOM 924 O O . LEU A 1 113 ? 16.814 30.480 19.849 1.00 8.84 113 LEU A O 1
ATOM 929 N N . LEU A 1 114 ? 16.397 32.593 19.114 1.00 6.89 114 LEU A N 1
ATOM 930 C CA . LEU A 1 114 ? 16.871 33.263 20.328 1.00 7.73 114 LEU A CA 1
ATOM 931 C C . LEU A 1 114 ? 15.662 33.565 21.224 1.00 8.87 114 LEU A C 1
ATOM 932 O O . LEU A 1 114 ? 15.061 34.640 21.165 1.00 9.40 114 LEU A O 1
ATOM 937 N N . LEU A 1 115 ? 15.248 32.558 21.999 1.00 8.08 115 LEU A N 1
ATOM 938 C CA . LEU A 1 115 ? 13.943 32.467 22.630 1.00 8.23 115 LEU A CA 1
ATOM 939 C C . LEU A 1 115 ? 14.055 32.833 24.115 1.00 7.09 115 LEU A C 1
ATOM 940 O O . LEU A 1 115 ? 14.538 32.030 24.940 1.00 8.99 115 LEU A O 1
ATOM 945 N N . ASN A 1 116 ? 13.633 34.065 24.468 1.00 9.21 116 ASN A N 1
ATOM 946 C CA . ASN A 1 116 ? 13.380 34.363 25.886 1.00 8.90 116 ASN A CA 1
ATOM 947 C C . ASN A 1 116 ? 12.219 33.504 26.384 1.00 9.83 116 ASN A C 1
ATOM 948 O O . ASN A 1 116 ? 11.295 33.169 25.607 1.00 11.38 116 ASN A O 1
ATOM 953 N N . THR A 1 117 ? 12.219 33.133 27.675 1.00 10.36 117 THR A N 1
ATOM 954 C CA . THR A 1 117 ? 11.081 32.349 28.145 1.00 12.14 117 THR A CA 1
ATOM 955 C C . THR A 1 117 ? 9.889 33.220 28.521 1.00 10.08 117 THR A C 1
ATOM 956 O O . THR A 1 117 ? 8.732 32.757 28.668 1.00 11.50 117 THR A O 1
ATOM 960 N N . VAL A 1 118 ? 10.190 34.505 28.747 1.00 9.47 118 VAL A N 1
ATOM 961 C CA . VAL A 1 118 ? 9.159 35.516 29.027 1.00 9.85 118 VAL A CA 1
ATOM 962 C C . VAL A 1 118 ? 9.411 36.608 28.004 1.00 9.94 118 VAL A C 1
ATOM 963 O O . VAL A 1 118 ? 10.579 37.025 27.849 1.00 9.11 118 VAL A O 1
ATOM 967 N N . LEU A 1 119 ? 8.361 37.036 27.275 1.00 9.71 119 LEU A N 1
ATOM 968 C CA . LEU A 1 119 ? 8.614 37.851 26.044 1.00 10.13 119 LEU A CA 1
ATOM 969 C C . LEU A 1 119 ? 8.344 39.339 26.195 1.00 10.52 119 LEU A C 1
ATOM 970 O O . LEU A 1 119 ? 8.557 40.073 25.223 1.00 11.89 119 LEU A O 1
ATOM 975 N N . THR A 1 120 ? 7.924 39.797 27.389 1.00 10.54 120 THR A N 1
ATOM 976 C CA . THR A 1 120 ? 7.755 41.244 27.632 1.00 11.28 120 THR A CA 1
ATOM 977 C C . THR A 1 120 ? 8.240 41.587 29.034 1.00 11.38 120 THR A C 1
ATOM 978 O O .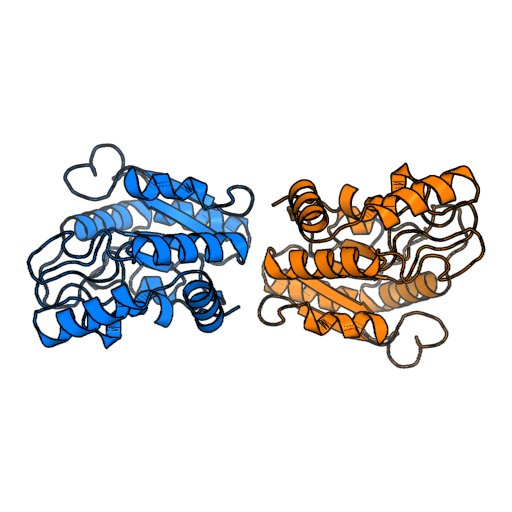 THR A 1 120 ? 8.405 40.684 29.881 1.00 11.70 120 THR A O 1
ATOM 982 N N . VAL A 1 121 ? 8.446 42.884 29.274 1.00 11.42 121 VAL A N 1
ATOM 983 C CA . VAL A 1 121 ? 8.892 43.348 30.606 1.00 12.11 121 VAL A CA 1
ATOM 984 C C . VAL A 1 121 ? 8.580 44.830 30.700 1.00 12.93 121 VAL A C 1
ATOM 985 O O . VAL A 1 121 ? 8.623 45.533 29.672 1.00 13.41 121 VAL A O 1
ATOM 989 N N . ARG A 1 122 ? 8.230 45.312 31.901 1.00 12.54 122 ARG A N 1
ATOM 990 C CA . ARG A 1 122 ? 8.111 46.762 32.067 1.00 14.69 122 ARG A CA 1
ATOM 991 C C . ARG A 1 122 ? 9.499 47.394 32.210 1.00 14.62 122 ARG A C 1
ATOM 992 O O . ARG A 1 122 ? 10.394 46.809 32.839 1.00 14.43 122 ARG A O 1
ATOM 1000 N N . GLN A 1 123 ? 9.655 48.609 31.677 1.00 14.92 123 GLN A N 1
ATOM 1001 C CA . GLN A 1 123 ? 10.914 49.334 31.786 1.00 15.96 123 GLN A CA 1
ATOM 1002 C C . GLN A 1 123 ? 11.431 49.365 33.232 1.00 15.21 123 GLN A C 1
ATOM 1003 O O . GLN A 1 123 ? 10.700 49.716 34.172 1.00 15.73 123 GLN A O 1
ATOM 1009 N N . GLY A 1 124 ? 12.670 48.917 33.399 1.00 14.56 124 GLY A N 1
ATOM 1010 C CA . GLY A 1 124 ? 13.385 49.083 34.666 1.00 14.18 124 GLY A CA 1
ATOM 1011 C C . GLY A 1 124 ? 12.939 48.089 35.708 1.00 14.79 124 GLY A C 1
ATOM 1012 O O . GLY A 1 124 ? 13.422 48.167 36.837 1.00 15.66 124 GLY A O 1
ATOM 1013 N N . GLU A 1 125 ? 12.077 47.126 35.323 1.00 14.45 125 GLU A N 1
ATOM 1014 C CA . GLU A 1 125 ? 11.540 46.154 36.307 1.00 16.42 125 GLU A CA 1
ATOM 1015 C C . GLU A 1 125 ? 11.761 44.722 35.884 1.00 16.31 125 GLU A C 1
ATOM 1016 O O . GLU A 1 125 ? 10.867 44.075 35.320 1.00 14.93 125 GLU A O 1
ATOM 1022 N N . ALA A 1 126 ? 12.931 44.198 36.199 1.00 15.54 126 ALA A N 1
ATOM 1023 C CA . ALA A 1 126 ? 13.213 42.804 35.828 1.00 16.23 126 ALA A CA 1
ATOM 1024 C C . ALA A 1 126 ? 12.119 41.884 36.381 1.00 16.23 126 ALA A C 1
ATOM 1025 O O . ALA A 1 126 ? 11.671 42.063 37.506 1.00 16.67 126 ALA A O 1
ATOM 1027 N N . ASN A 1 127 ? 11.704 40.910 35.567 1.00 16.65 127 ASN A N 1
ATOM 1028 C CA . ASN A 1 127 ? 10.739 39.880 35.951 1.00 17.83 127 ASN A CA 1
ATOM 1029 C C . ASN A 1 127 ? 9.346 40.393 36.143 1.00 17.15 127 ASN A C 1
ATOM 1030 O O . ASN A 1 127 ? 8.503 39.661 36.673 1.00 18.97 127 ASN A O 1
ATOM 1035 N N . SER A 1 128 ? 9.088 41.645 35.754 1.00 16.32 128 SER A N 1
ATOM 1036 C CA . SER A 1 128 ? 7.775 42.199 35.998 1.00 15.75 128 SER A CA 1
ATOM 1037 C C . SER A 1 128 ? 6.640 41.467 35.262 1.00 15.71 128 SER A C 1
ATOM 1038 O O . SER A 1 128 ? 5.488 41.563 35.707 1.00 15.79 128 SER A O 1
ATOM 1041 N N . HIS A 1 129 ? 6.954 40.776 34.164 1.00 13.67 129 HIS A N 1
ATOM 1042 C CA . HIS A 1 129 ? 5.908 40.033 33.449 1.00 13.79 129 HIS A CA 1
ATOM 1043 C C . HIS A 1 129 ? 6.086 38.519 33.586 1.00 14.36 129 HIS A C 1
ATOM 1044 O O . HIS A 1 129 ? 5.606 37.757 32.747 1.00 13.93 129 HIS A O 1
ATOM 1051 N N . ARG A 1 130 ? 6.749 38.109 34.661 1.00 15.88 130 ARG A N 1
ATOM 1052 C CA . ARG A 1 130 ? 6.775 36.683 35.000 1.00 17.15 130 ARG A CA 1
ATOM 1053 C C . ARG A 1 130 ? 5.365 36.211 35.397 1.00 17.96 130 ARG A C 1
ATOM 1054 O O . ARG A 1 130 ? 4.555 36.973 35.964 1.00 16.86 130 ARG A O 1
ATOM 1062 N N . ASP A 1 131 ? 5.068 34.945 35.117 1.00 17.80 131 ASP A N 1
ATOM 1063 C CA . ASP A 1 131 ? 3.821 34.306 35.554 1.00 20.05 131 ASP A CA 1
ATOM 1064 C C . ASP A 1 131 ? 2.529 35.009 35.115 1.00 19.87 131 ASP A C 1
ATOM 1065 O O . ASP A 1 131 ? 1.514 34.985 35.841 1.00 21.47 131 ASP A O 1
ATOM 1070 N N . ILE A 1 132 ? 2.549 35.574 33.916 1.00 19.05 132 ILE A N 1
ATOM 1071 C CA . ILE A 1 132 ? 1.328 36.090 33.274 1.00 19.01 132 ILE A CA 1
ATOM 1072 C C . ILE A 1 132 ? 0.833 35.211 32.125 1.00 18.56 132 ILE A C 1
ATOM 1073 O O . ILE A 1 132 ? -0.185 35.530 31.521 1.00 19.95 132 ILE A O 1
ATOM 1078 N N . GLY A 1 133 ? 1.524 34.103 31.839 1.00 16.88 133 GLY A N 1
ATOM 1079 C CA . GLY A 1 133 ? 1.177 33.284 30.696 1.00 15.85 133 GLY A CA 1
ATOM 1080 C C . GLY A 1 133 ? 2.344 33.019 29.750 1.00 13.20 133 GLY A C 1
ATOM 1081 O O . GLY A 1 133 ? 2.260 32.075 28.978 1.00 12.79 133 GLY A O 1
ATOM 1082 N N . TRP A 1 134 ? 3.427 33.812 29.766 1.00 11.79 134 TRP A N 1
ATOM 1083 C CA . TRP A 1 134 ? 4.440 33.619 28.740 1.00 11.21 134 TRP A CA 1
ATOM 1084 C C . TRP A 1 134 ? 5.108 32.269 28.897 1.00 11.42 134 TRP A C 1
ATOM 1085 O O . TRP A 1 134 ? 5.481 31.679 27.905 1.00 11.90 134 TRP A O 1
ATOM 1096 N N . GLU A 1 135 ? 5.342 31.821 30.127 1.00 13.48 135 GLU A N 1
ATOM 1097 C CA . GLU A 1 135 ? 6.045 30.543 30.366 1.00 13.31 135 GLU A CA 1
ATOM 1098 C C . GLU A 1 135 ? 5.245 29.364 29.797 1.00 13.33 135 GLU A C 1
ATOM 1099 O O . GLU A 1 135 ? 5.818 28.451 29.207 1.00 13.49 135 GLU A O 1
ATOM 1105 N N . THR A 1 136 ? 3.919 29.425 29.893 1.00 13.32 136 THR A N 1
ATOM 1106 C CA . THR A 1 136 ? 3.087 28.393 29.233 1.00 13.92 136 THR A CA 1
ATOM 1107 C C . THR A 1 136 ? 3.313 28.442 27.719 1.00 12.62 136 THR A C 1
ATOM 1108 O O . THR A 1 136 ? 3.522 27.405 27.060 1.00 14.14 136 THR A O 1
ATOM 1112 N N . PHE A 1 137 ? 3.327 29.650 27.149 1.00 11.50 137 PHE A N 1
ATOM 1113 C CA . PHE A 1 137 ? 3.497 29.795 25.720 1.00 11.31 137 PHE A CA 1
ATOM 1114 C C . PHE A 1 137 ? 4.869 29.273 25.254 1.00 10.84 137 PHE A C 1
ATOM 1115 O O . PHE A 1 137 ? 4.945 28.492 24.282 1.00 10.76 137 PHE A O 1
ATOM 1123 N N . THR A 1 138 ? 5.965 29.753 25.886 1.00 9.85 138 THR A N 1
ATOM 1124 C CA . THR A 1 138 ? 7.331 29.382 25.464 1.00 10.01 138 THR A CA 1
ATOM 1125 C C . THR A 1 138 ? 7.662 27.911 25.791 1.00 10.28 138 THR A C 1
ATOM 1126 O O . THR A 1 138 ? 8.403 27.297 25.050 1.00 9.90 138 THR A O 1
ATOM 1130 N N . ASP A 1 139 ? 7.090 27.341 26.854 1.00 10.37 139 ASP A N 1
ATOM 1131 C CA . ASP A 1 139 ? 7.204 25.873 27.032 1.00 10.59 139 ASP A CA 1
ATOM 1132 C C . ASP A 1 139 ? 6.601 25.150 25.825 1.00 10.75 139 ASP A C 1
ATOM 1133 O O . ASP A 1 139 ? 7.163 24.131 25.394 1.00 11.00 139 ASP A O 1
ATOM 1138 N N . GLU A 1 140 ? 5.433 25.607 25.367 1.00 10.81 140 GLU A N 1
ATOM 1139 C CA . GLU A 1 140 ? 4.768 24.931 24.228 1.00 11.11 140 GLU A CA 1
ATOM 1140 C C . GLU A 1 140 ? 5.584 25.155 22.963 1.00 10.65 140 GLU A C 1
ATOM 1141 O O . GLU A 1 140 ? 5.706 24.264 22.132 1.00 11.52 140 GLU A O 1
ATOM 1147 N N . ILE A 1 141 ? 6.200 26.333 22.825 1.00 9.35 141 ILE A N 1
ATOM 1148 C CA . ILE A 1 141 ? 7.158 26.536 21.701 1.00 10.07 141 ILE A CA 1
ATOM 1149 C C . ILE A 1 141 ? 8.318 25.548 21.736 1.00 9.73 141 ILE A C 1
ATOM 1150 O O . ILE A 1 141 ? 8.644 24.918 20.716 1.00 9.82 141 ILE A O 1
ATOM 1155 N N . ILE A 1 142 ? 8.956 25.406 22.890 1.00 9.05 142 ILE A N 1
ATOM 1156 C CA . ILE A 1 142 ? 10.069 24.457 23.024 1.00 9.33 142 ILE A CA 1
ATOM 1157 C C . ILE A 1 142 ? 9.637 23.051 22.655 1.00 9.31 142 ILE A C 1
ATOM 1158 O O . ILE A 1 142 ? 10.319 22.338 21.913 1.00 10.31 142 ILE A O 1
ATOM 1163 N N . LYS A 1 143 ? 8.498 22.650 23.191 1.00 9.29 143 LYS A N 1
ATOM 1164 C CA . LYS A 1 143 ? 7.989 21.321 22.929 1.00 10.84 143 LYS A CA 1
ATOM 1165 C C . LYS A 1 143 ? 7.678 21.149 21.430 1.00 10.89 143 LYS A C 1
ATOM 1166 O O . LYS A 1 143 ? 7.888 20.070 20.896 1.00 11.36 143 LYS A O 1
ATOM 1172 N N . ALA A 1 144 ? 7.163 22.191 20.760 1.00 11.19 144 ALA A N 1
ATOM 1173 C CA . ALA A 1 144 ? 6.812 22.087 19.323 1.00 11.17 144 ALA A CA 1
ATOM 1174 C C . ALA A 1 144 ? 8.095 21.950 18.519 1.00 10.39 144 ALA A C 1
ATOM 1175 O O . ALA A 1 144 ? 8.179 21.158 17.566 1.00 11.06 144 ALA A O 1
ATOM 1177 N N . VAL A 1 145 ? 9.134 22.675 18.909 1.00 10.46 145 VAL A N 1
ATOM 1178 C CA . VAL A 1 145 ? 10.394 22.525 18.200 1.00 9.49 145 VAL A CA 1
ATOM 1179 C C . VAL A 1 145 ? 10.923 21.084 18.362 1.00 9.73 145 VAL A C 1
ATOM 1180 O O . VAL A 1 145 ? 11.398 20.454 17.375 1.00 10.24 145 VAL A O 1
ATOM 1184 N N . SER A 1 146 ? 10.913 20.573 19.589 1.00 9.45 146 SER A N 1
ATOM 1185 C CA . SER A 1 146 ? 11.421 19.231 19.813 1.00 10.07 146 SER A CA 1
ATOM 1186 C C . SER A 1 146 ? 10.570 18.217 19.035 1.00 10.42 146 SER A C 1
ATOM 1187 O O . SER A 1 146 ? 11.110 17.295 18.402 1.00 10.50 146 SER A O 1
ATOM 1190 N N . ASP A 1 147 ? 9.244 18.369 19.099 1.00 10.18 147 ASP A N 1
ATOM 1191 C CA . ASP A 1 147 ? 8.301 17.365 18.508 1.00 11.89 147 ASP A CA 1
ATOM 1192 C C . ASP A 1 147 ? 8.417 17.333 16.988 1.00 11.89 147 ASP A C 1
ATOM 1193 O O . ASP A 1 147 ? 8.494 16.271 16.370 1.00 13.21 147 ASP A O 1
ATOM 1198 N N . TYR A 1 148 ? 8.427 18.511 16.349 1.00 11.52 148 TYR A N 1
ATOM 1199 C CA . TYR A 1 148 ? 8.234 18.547 14.889 1.00 11.36 148 TYR A CA 1
ATOM 1200 C C . TYR A 1 148 ? 9.524 18.688 14.092 1.00 12.49 148 TYR A C 1
ATOM 1201 O O . TYR A 1 148 ? 9.517 18.573 12.850 1.00 15.96 148 TYR A O 1
ATOM 1210 N N . LYS A 1 149 ? 10.630 18.979 14.772 1.00 13.08 149 LYS A N 1
ATOM 1211 C CA . LYS A 1 149 ? 11.927 19.010 14.092 1.00 12.07 149 LYS A CA 1
ATOM 1212 C C . LYS A 1 149 ? 12.756 17.777 14.484 1.00 12.56 149 LYS A C 1
ATOM 1213 O O . LYS A 1 149 ? 12.402 17.094 15.457 1.00 12.55 149 LYS A O 1
ATOM 1219 N N . GLU A 1 150 ? 13.817 17.499 13.719 1.00 12.06 150 GLU A N 1
ATOM 1220 C CA . GLU A 1 150 ? 14.872 16.564 14.111 1.00 11.89 150 GLU A CA 1
ATOM 1221 C C . GLU A 1 150 ? 16.224 17.227 14.039 1.00 12.02 150 GLU A C 1
ATOM 1222 O O . GLU A 1 150 ? 16.430 18.099 13.206 1.00 13.01 150 GLU A O 1
ATOM 1228 N N . HIS A 1 151 ? 17.136 16.824 14.918 1.00 12.15 151 HIS A N 1
ATOM 1229 C CA . HIS A 1 151 ? 18.521 17.220 14.840 1.00 12.41 151 HIS A CA 1
ATOM 1230 C C . HIS A 1 151 ? 18.753 18.708 15.020 1.00 12.87 151 HIS A C 1
ATOM 1231 O O . HIS A 1 151 ? 19.447 19.349 14.234 1.00 14.41 151 HIS A O 1
ATOM 1238 N N . VAL A 1 152 ? 18.107 19.252 16.048 1.00 10.96 152 VAL A N 1
ATOM 1239 C CA . VAL A 1 152 ? 18.300 20.648 16.494 1.00 10.88 152 VAL A CA 1
ATOM 1240 C C . VAL A 1 152 ? 19.198 20.650 17.712 1.00 11.11 152 VAL A C 1
ATOM 1241 O O . VAL A 1 152 ? 19.183 19.706 18.504 1.00 11.40 152 VAL A O 1
ATOM 1245 N N . VAL A 1 153 ? 20.010 21.705 17.872 1.00 10.10 153 VAL A N 1
ATOM 1246 C CA . VAL A 1 153 ? 20.828 21.867 19.081 1.00 10.17 153 VAL A CA 1
ATOM 1247 C C . VAL A 1 153 ? 20.103 22.770 20.050 1.00 9.58 153 VAL A C 1
ATOM 1248 O O . VAL A 1 153 ? 19.741 23.892 19.662 1.00 11.22 153 VAL A O 1
ATOM 1252 N N . PHE A 1 154 ? 19.918 22.327 21.291 1.00 8.61 154 PHE A N 1
ATOM 1253 C CA . PHE A 1 154 ? 19.323 23.192 22.325 1.00 8.49 154 PHE A CA 1
ATOM 1254 C C . PHE A 1 154 ? 20.437 23.580 23.278 1.00 9.38 154 PHE A C 1
ATOM 1255 O O . PHE A 1 154 ? 21.075 22.693 23.877 1.00 11.20 154 PHE A O 1
ATOM 1263 N N . ILE A 1 155 ? 20.704 24.882 23.400 1.00 8.92 155 ILE A N 1
ATOM 1264 C CA . ILE A 1 155 ? 21.781 25.365 24.248 1.00 8.55 155 ILE A CA 1
ATOM 1265 C C . ILE A 1 155 ? 21.115 25.947 25.475 1.00 8.80 155 ILE A C 1
ATOM 1266 O O . ILE A 1 155 ? 20.390 26.943 25.371 1.00 10.80 155 ILE A O 1
ATOM 1271 N N . LEU A 1 156 ? 21.400 25.314 26.619 1.00 10.17 156 LEU A N 1
ATOM 1272 C CA . LEU A 1 156 ? 20.681 25.607 27.880 1.00 9.18 156 LEU A CA 1
ATOM 1273 C C . LEU A 1 156 ? 21.666 26.121 28.918 1.00 10.38 156 LEU A C 1
ATOM 1274 O O . LEU A 1 156 ? 22.409 25.332 29.543 1.00 11.53 156 LEU A O 1
ATOM 1279 N N . TRP A 1 157 ? 21.705 27.447 29.048 1.00 10.02 157 TRP A N 1
ATOM 1280 C CA . TRP A 1 157 ? 22.655 28.136 29.932 1.00 10.43 157 TRP A CA 1
ATOM 1281 C C . TRP A 1 157 ? 21.971 28.499 31.234 1.00 11.88 157 TRP A C 1
ATOM 1282 O O . TRP A 1 157 ? 20.954 29.225 31.230 1.00 11.41 157 TRP A O 1
ATOM 1293 N N . GLY A 1 158 ? 22.507 27.937 32.327 1.00 11.17 158 GLY A N 1
ATOM 1294 C CA . GLY A 1 158 ? 21.893 28.127 33.649 1.00 12.13 158 GLY A CA 1
ATOM 1295 C C . GLY A 1 158 ? 20.884 27.036 34.037 1.00 13.72 158 GLY A C 1
ATOM 1296 O O . GLY A 1 158 ? 20.269 26.386 33.192 1.00 12.53 158 GLY A O 1
ATOM 1297 N N . LYS A 1 159 ? 20.763 26.810 35.332 1.00 16.35 159 LYS A N 1
ATOM 1298 C CA . LYS A 1 159 ? 19.824 25.783 35.812 1.00 18.58 159 LYS A CA 1
ATOM 1299 C C . LYS A 1 159 ? 18.351 25.980 35.395 1.00 18.89 159 LYS A C 1
ATOM 1300 O O . LYS A 1 159 ? 17.667 24.998 35.046 1.00 19.35 159 LYS A O 1
ATOM 1306 N N . PRO A 1 160 ? 17.827 27.213 35.473 1.00 18.60 160 PRO A N 1
ATOM 1307 C CA . PRO A 1 160 ? 16.431 27.369 35.030 1.00 18.73 160 PRO A CA 1
ATOM 1308 C C . PRO A 1 160 ? 16.199 26.927 33.565 1.00 16.90 160 PRO A C 1
ATOM 1309 O O . PRO A 1 160 ? 15.209 26.202 33.301 1.00 17.21 160 PRO A O 1
ATOM 1313 N N . ALA A 1 161 ? 17.135 27.238 32.662 1.00 14.82 161 ALA A N 1
ATOM 1314 C CA . ALA A 1 161 ? 17.000 26.824 31.260 1.00 13.22 161 ALA A CA 1
ATOM 1315 C C . ALA A 1 161 ? 17.062 25.302 31.187 1.00 14.08 161 ALA A C 1
ATOM 1316 O O . ALA A 1 161 ? 16.364 24.660 30.381 1.00 13.56 161 ALA A O 1
ATOM 1318 N N . GLN A 1 162 ? 17.936 24.743 32.020 1.00 14.05 162 GLN A N 1
ATOM 1319 C CA . GLN A 1 162 ? 18.116 23.268 32.011 1.00 14.24 162 GLN A CA 1
ATOM 1320 C C . GLN A 1 162 ? 16.854 22.523 32.487 1.00 15.55 162 GLN A C 1
ATOM 1321 O O . GLN A 1 162 ? 16.677 21.347 32.149 1.00 17.34 162 GLN A O 1
ATOM 1327 N N . GLN A 1 163 ? 15.951 23.198 33.207 1.00 15.90 163 GLN A N 1
ATOM 1328 C CA . GLN A 1 163 ? 14.696 22.531 33.577 1.00 17.54 163 GLN A CA 1
ATOM 1329 C C . GLN A 1 163 ? 13.883 22.176 32.327 1.00 15.88 163 GLN A C 1
ATOM 1330 O O . GLN A 1 163 ? 12.983 21.353 32.382 1.00 18.18 163 GLN A O 1
ATOM 1336 N N . LYS A 1 164 ? 14.159 22.827 31.206 1.00 13.77 164 LYS A N 1
ATOM 1337 C CA . LYS A 1 164 ? 13.383 22.574 29.986 1.00 11.71 164 LYS A CA 1
ATOM 1338 C C . LYS A 1 164 ? 13.822 21.289 29.279 1.00 13.37 164 LYS A C 1
ATOM 1339 O O . LYS A 1 164 ? 13.237 20.944 28.278 1.00 13.32 164 LYS A O 1
ATOM 1345 N N . ILE A 1 165 ? 14.855 20.599 29.803 1.00 13.71 165 ILE A N 1
ATOM 1346 C CA . ILE A 1 165 ? 15.289 19.313 29.219 1.00 15.07 165 ILE A CA 1
ATOM 1347 C C . ILE A 1 165 ? 14.070 18.373 29.179 1.00 14.29 165 ILE A C 1
ATOM 1348 O O . ILE A 1 165 ? 13.923 17.549 28.260 1.00 15.29 165 ILE A O 1
ATOM 1353 N N . LYS A 1 166 ? 13.168 18.510 30.147 1.00 15.36 166 LYS A N 1
ATOM 1354 C CA . LYS A 1 166 ? 11.933 17.702 30.178 1.00 16.07 166 LYS A CA 1
ATOM 1355 C C . LYS A 1 166 ? 11.023 17.815 28.961 1.00 14.68 166 LYS A C 1
ATOM 1356 O O . LYS A 1 166 ? 10.219 16.929 28.688 1.00 16.72 166 LYS A O 1
ATOM 1362 N N . LEU A 1 167 ? 11.163 18.886 28.197 1.00 13.93 167 LEU A N 1
ATOM 1363 C CA . LEU A 1 167 ? 10.339 19.140 27.026 1.00 12.65 167 LEU A CA 1
ATOM 1364 C C . LEU A 1 167 ? 11.053 18.715 25.742 1.00 12.89 167 LEU A C 1
ATOM 1365 O O . LEU A 1 167 ? 10.450 18.811 24.643 1.00 14.90 167 LEU A O 1
ATOM 1370 N N . ILE A 1 168 ? 12.290 18.223 25.856 1.00 13.14 168 ILE A N 1
ATOM 1371 C CA . ILE A 1 168 ? 13.137 17.997 24.677 1.00 12.98 168 ILE A CA 1
ATOM 1372 C C . ILE A 1 168 ? 13.426 16.499 24.506 1.00 13.62 168 ILE A C 1
ATOM 1373 O O . ILE A 1 168 ? 13.842 15.796 25.452 1.00 16.08 168 ILE A O 1
ATOM 1378 N N . ASP A 1 169 ? 13.297 16.010 23.285 1.00 13.88 169 ASP A N 1
ATOM 1379 C CA . ASP A 1 169 ? 13.514 14.594 23.021 1.00 13.71 169 ASP A CA 1
ATOM 1380 C C . ASP A 1 169 ? 15.011 14.412 22.676 1.00 12.42 169 ASP A C 1
ATOM 1381 O O . ASP A 1 169 ? 15.455 14.721 21.569 1.00 13.23 169 ASP A O 1
ATOM 1386 N N . THR A 1 170 ? 15.746 13.887 23.653 1.00 13.27 170 THR A N 1
ATOM 1387 C CA . THR A 1 170 ? 17.180 13.784 23.567 1.00 13.01 170 THR A CA 1
ATOM 1388 C C . THR A 1 170 ? 17.640 12.677 22.612 1.00 14.04 170 THR A C 1
ATOM 1389 O O . THR A 1 170 ? 18.833 12.538 22.324 1.00 14.13 170 THR A O 1
ATOM 1393 N N . SER A 1 171 ? 16.697 11.891 22.117 1.00 13.91 171 SER A N 1
ATOM 1394 C CA . SER A 1 171 ? 17.049 10.880 21.119 1.00 15.90 171 SER A CA 1
ATOM 1395 C C . SER A 1 171 ? 17.078 11.478 19.713 1.00 15.56 171 SER A C 1
ATOM 1396 O O . SER A 1 171 ? 17.617 10.845 18.774 1.00 17.73 171 SER A O 1
ATOM 1399 N N . LYS A 1 172 ? 16.530 12.686 19.558 1.00 13.41 172 LYS A N 1
ATOM 1400 C CA . LYS A 1 172 ? 16.402 13.344 18.230 1.00 15.38 172 LYS A CA 1
ATOM 1401 C C . LYS A 1 172 ? 17.213 14.626 18.181 1.00 13.70 172 LYS A C 1
ATOM 1402 O O . LYS A 1 172 ? 17.501 15.135 17.097 1.00 13.86 172 LYS A O 1
ATOM 1408 N N . HIS A 1 173 ? 17.619 15.143 19.341 1.00 12.43 173 HIS A N 1
ATOM 1409 C CA . HIS A 1 173 ? 18.206 16.500 19.422 1.00 11.51 173 HIS A CA 1
ATOM 1410 C C . HIS A 1 173 ? 19.441 16.501 20.283 1.00 11.53 173 HIS A C 1
ATOM 1411 O O . HIS A 1 173 ? 19.656 15.577 21.055 1.00 14.24 173 HIS A O 1
ATOM 1418 N N . CYS A 1 174 ? 20.277 17.498 20.129 1.00 11.35 174 CYS A N 1
ATOM 1419 C CA . CYS A 1 174 ? 21.458 17.663 20.930 1.00 11.83 174 CYS A CA 1
ATOM 1420 C C . CYS A 1 174 ? 21.192 18.657 22.032 1.00 11.82 174 CYS A C 1
ATOM 1421 O O . CYS A 1 174 ? 20.656 19.727 21.772 1.00 13.90 174 CYS A O 1
ATOM 1424 N N . ILE A 1 175 ? 21.637 18.349 23.242 1.00 10.94 175 ILE A N 1
ATOM 1425 C CA . ILE A 1 175 ? 21.586 19.330 24.331 1.00 11.63 175 ILE A CA 1
ATOM 1426 C C . ILE A 1 175 ? 22.993 19.710 24.752 1.00 10.64 175 ILE A C 1
ATOM 1427 O O . ILE A 1 175 ? 23.835 18.838 25.085 1.00 13.59 175 ILE A O 1
ATOM 1432 N N . ILE A 1 176 ? 23.253 21.018 24.727 1.00 11.29 176 ILE A N 1
ATOM 1433 C CA . ILE A 1 176 ? 24.487 21.568 25.256 1.00 10.84 176 ILE A CA 1
ATOM 1434 C C . ILE A 1 176 ? 24.117 22.375 26.494 1.00 12.23 176 ILE A C 1
ATOM 1435 O O . ILE A 1 176 ? 23.200 23.226 26.460 1.00 12.95 176 ILE A O 1
ATOM 1440 N N . LYS A 1 177 ? 24.785 22.072 27.605 1.00 12.46 177 LYS A N 1
ATOM 1441 C CA . LYS A 1 177 ? 24.447 22.762 28.829 1.00 12.99 177 LYS A CA 1
ATOM 1442 C C . LYS A 1 177 ? 25.672 23.230 29.584 1.00 12.33 177 LYS A C 1
ATOM 1443 O O . LYS A 1 177 ? 26.756 22.620 29.521 1.00 13.62 177 LYS A O 1
ATOM 1449 N N . SER A 1 178 ? 25.500 24.353 30.258 1.00 11.77 178 SER A N 1
ATOM 1450 C CA . SER A 1 178 ? 26.537 24.868 31.118 1.00 11.61 178 SER A CA 1
ATOM 1451 C C . SER A 1 178 ? 25.924 25.902 32.032 1.00 12.01 178 SER A C 1
ATOM 1452 O O . SER A 1 178 ? 24.742 26.284 31.889 1.00 11.11 178 SER A O 1
ATOM 1455 N N . VAL A 1 179 ? 26.753 26.423 32.920 1.00 11.70 179 VAL A N 1
ATOM 1456 C CA . VAL A 1 179 ? 26.315 27.580 33.696 1.00 11.01 179 VAL A CA 1
ATOM 1457 C C . VAL A 1 179 ? 26.092 28.777 32.731 1.00 11.43 179 VAL A C 1
ATOM 1458 O O . VAL A 1 179 ? 26.550 28.793 31.580 1.00 11.64 179 VAL A O 1
ATOM 1462 N N . HIS A 1 180 ? 25.431 29.791 33.265 1.00 11.20 180 HIS A N 1
ATOM 1463 C CA . HIS A 1 180 ? 25.021 30.973 32.479 1.00 9.55 180 HIS A CA 1
ATOM 1464 C C . HIS A 1 180 ? 26.199 31.920 32.221 1.00 9.45 180 HIS A C 1
ATOM 1465 O O . HIS A 1 180 ? 27.146 31.972 33.032 1.00 10.73 180 HIS A O 1
ATOM 1472 N N . PRO A 1 181 ? 26.163 32.662 31.109 1.00 10.28 181 PRO A N 1
ATOM 1473 C CA . PRO A 1 181 ? 27.244 33.602 30.823 1.00 10.37 181 PRO A CA 1
ATOM 1474 C C . PRO A 1 181 ? 27.316 34.865 31.705 1.00 10.24 181 PRO A C 1
ATOM 1475 O O . PRO A 1 181 ? 28.284 35.624 31.600 1.00 10.82 181 PRO A O 1
ATOM 1479 N N . SER A 1 182 ? 26.343 35.099 32.571 1.00 10.26 182 SER A N 1
ATOM 1480 C CA . SER A 1 182 ? 26.438 36.229 33.494 1.00 11.94 182 SER A CA 1
ATOM 1481 C C . SER A 1 182 ? 27.797 36.185 34.234 1.00 11.37 182 SER A C 1
ATOM 1482 O O . SER A 1 182 ? 28.236 35.125 34.638 1.00 12.07 182 SER A O 1
ATOM 1485 N N . PRO A 1 183 ? 28.396 37.333 34.540 1.00 11.83 183 PRO A N 1
ATOM 1486 C CA . PRO A 1 183 ? 29.561 37.429 35.433 1.00 12.16 183 PRO A CA 1
ATOM 1487 C C . PRO A 1 183 ? 29.391 36.663 36.750 1.00 12.35 183 PRO A C 1
ATOM 1488 O O . PRO A 1 183 ? 30.381 36.212 37.319 1.00 14.76 183 PRO A O 1
ATOM 1492 N N . LEU A 1 184 ? 28.169 36.530 37.244 1.00 11.92 184 LEU A N 1
ATOM 1493 C CA . LEU A 1 184 ? 27.998 35.810 38.526 1.00 12.57 184 LEU A CA 1
ATOM 1494 C C . LEU A 1 184 ? 28.256 34.316 38.426 1.00 13.15 184 LEU A C 1
ATOM 1495 O O . LEU A 1 184 ? 28.409 33.636 39.472 1.00 15.41 184 LEU A O 1
ATOM 1500 N N . SER A 1 185 ? 28.274 33.774 37.206 1.00 12.39 185 SER A N 1
ATOM 1501 C CA . SER A 1 185 ? 28.498 32.321 37.047 1.00 12.40 185 SER A CA 1
ATOM 1502 C C . SER A 1 185 ? 29.522 31.968 35.964 1.00 12.97 185 SER A C 1
ATOM 1503 O O . SER A 1 185 ? 29.994 30.814 35.885 1.00 14.03 185 SER A O 1
ATOM 1506 N N . ALA A 1 186 ? 29.865 32.922 35.110 1.00 13.48 186 ALA A N 1
ATOM 1507 C CA . ALA A 1 186 ? 30.640 32.548 33.898 1.00 14.40 186 ALA A CA 1
ATOM 1508 C C . ALA A 1 186 ? 32.002 31.867 34.159 1.00 13.97 186 ALA A C 1
ATOM 1509 O O . ALA A 1 186 ? 32.471 31.044 33.352 1.00 15.33 186 ALA A O 1
ATOM 1511 N N . TYR A 1 187 ? 32.655 32.184 35.275 1.00 15.29 187 TYR A N 1
ATOM 1512 C CA . TYR A 1 187 ? 34.017 31.688 35.535 1.00 16.48 187 TYR A CA 1
ATOM 1513 C C . TYR A 1 187 ? 33.998 30.293 36.151 1.00 17.83 187 TYR A C 1
ATOM 1514 O O . TYR A 1 187 ? 35.062 29.717 36.400 1.00 20.19 187 TYR A O 1
ATOM 1523 N N . ARG A 1 188 ? 32.801 29.768 36.415 1.00 17.84 188 ARG A N 1
ATOM 1524 C CA . ARG A 1 188 ? 32.719 28.375 36.850 1.00 18.96 188 ARG A CA 1
ATOM 1525 C C . ARG A 1 188 ? 32.099 27.440 35.810 1.00 19.09 188 ARG A C 1
ATOM 1526 O O . ARG A 1 188 ? 31.425 26.467 36.134 1.00 20.21 188 ARG A O 1
ATOM 1534 N N . GLY A 1 189 ? 32.397 27.705 34.547 1.00 16.71 189 GLY A N 1
ATOM 1535 C CA . GLY A 1 189 ? 32.142 26.698 33.514 1.00 16.70 189 GLY A CA 1
ATOM 1536 C C . GLY A 1 189 ? 31.592 27.252 32.206 1.00 15.93 189 GLY A C 1
ATOM 1537 O O . GLY A 1 189 ? 31.511 26.526 31.232 1.00 18.52 189 GLY A O 1
ATOM 1538 N N . PHE A 1 190 ? 31.217 28.538 32.143 1.00 14.72 190 PHE A N 1
ATOM 1539 C CA . PHE A 1 190 ? 30.853 29.098 30.839 1.00 13.45 190 PHE A CA 1
ATOM 1540 C C . PHE A 1 190 ? 32.104 29.360 29.984 1.00 12.80 190 PHE A C 1
ATOM 1541 O O . PHE A 1 190 ? 32.186 28.936 28.825 1.00 12.67 190 PHE A O 1
ATOM 1549 N N . PHE A 1 191 ? 33.109 30.068 30.533 1.00 13.67 191 PHE A N 1
ATOM 1550 C CA . PHE A 1 191 ? 34.310 30.258 29.760 1.00 14.43 191 PHE A CA 1
ATOM 1551 C C . PHE A 1 191 ? 35.006 28.922 29.560 1.00 14.83 191 PHE A C 1
ATOM 1552 O O . PHE A 1 191 ? 35.167 28.133 30.497 1.00 17.15 191 PHE A O 1
ATOM 1560 N N . GLY A 1 192 ? 35.416 28.670 28.326 1.00 15.19 192 GLY A N 1
ATOM 1561 C CA . GLY A 1 192 ? 35.991 27.376 27.947 1.00 14.69 192 GLY A CA 1
ATOM 1562 C C . GLY A 1 192 ? 34.984 26.297 27.576 1.00 14.53 192 GLY A C 1
ATOM 1563 O O . GLY A 1 192 ? 35.391 25.175 27.147 1.00 15.86 192 GLY A O 1
ATOM 1564 N N . SER A 1 193 ? 33.696 26.612 27.699 1.00 14.05 193 SER A N 1
ATOM 1565 C CA . SER A 1 193 ? 32.670 25.622 27.369 1.00 12.57 193 SER A CA 1
ATOM 1566 C C . SER A 1 193 ? 32.434 25.393 25.860 1.00 13.44 193 SER A C 1
ATOM 1567 O O . SER A 1 193 ? 31.807 24.398 25.489 1.00 13.56 193 SER A O 1
ATOM 1570 N N . LYS A 1 194 ? 32.906 26.306 25.016 1.00 13.22 194 LYS A N 1
ATOM 1571 C CA . LYS A 1 194 ? 32.869 26.115 23.544 1.00 12.95 194 LYS A CA 1
ATOM 1572 C C . LYS A 1 194 ? 31.481 25.713 23.003 1.00 11.95 194 LYS A C 1
ATOM 1573 O O . LYS A 1 194 ? 31.365 24.753 22.267 1.00 13.40 194 LYS A O 1
ATOM 1579 N N . PRO A 1 195 ? 30.418 26.464 23.349 1.00 10.96 195 PRO A N 1
ATOM 1580 C CA . PRO A 1 195 ? 29.097 26.003 22.912 1.00 10.53 195 PRO A CA 1
ATOM 1581 C C . PRO A 1 195 ? 28.950 26.145 21.394 1.00 10.18 195 PRO A C 1
ATOM 1582 O O . PRO A 1 195 ? 28.174 25.406 20.783 1.00 11.37 195 PRO A O 1
ATOM 1586 N N . TYR A 1 196 ? 29.652 27.111 20.806 1.00 10.50 196 TYR A N 1
ATOM 1587 C CA . TYR A 1 196 ? 29.390 27.453 19.418 1.00 11.20 196 TYR A CA 1
ATOM 1588 C C . TYR A 1 196 ? 30.005 26.401 18.504 1.00 11.64 196 TYR A C 1
ATOM 1589 O O . TYR A 1 196 ? 29.353 25.947 17.539 1.00 12.07 196 TYR A O 1
ATOM 1598 N N . SER A 1 197 ? 31.251 26.018 18.782 1.00 12.76 197 SER A N 1
ATOM 1599 C CA . SER A 1 197 ? 31.836 24.932 18.050 1.00 12.43 197 SER A CA 1
ATOM 1600 C C . SER A 1 197 ? 31.234 23.589 18.368 1.00 12.34 197 SER A C 1
ATOM 1601 O O . SER A 1 197 ? 31.118 22.764 17.455 1.00 13.62 197 SER A O 1
ATOM 1604 N N . LYS A 1 198 ? 30.830 23.357 19.627 1.00 12.94 198 LYS A N 1
ATOM 1605 C CA . LYS A 1 198 ? 30.117 22.090 19.907 1.00 12.50 198 LYS A CA 1
ATOM 1606 C C . LYS A 1 198 ? 28.830 21.988 19.082 1.00 12.03 198 LYS A C 1
ATOM 1607 O O . LYS A 1 198 ? 28.491 20.931 18.524 1.00 13.06 198 LYS A O 1
ATOM 1613 N N . ALA A 1 199 ? 28.118 23.106 18.974 1.00 11.26 199 ALA A N 1
ATOM 1614 C CA . ALA A 1 199 ? 26.877 23.112 18.209 1.00 11.26 199 ALA A CA 1
ATOM 1615 C C . ALA A 1 199 ? 27.190 22.782 16.739 1.00 10.58 199 ALA A C 1
ATOM 1616 O O . ALA A 1 199 ? 26.487 21.953 16.107 1.00 11.49 199 ALA A O 1
ATOM 1618 N N . ASN A 1 200 ? 28.214 23.416 16.175 1.00 11.17 200 ASN A N 1
ATOM 1619 C CA . ASN A 1 200 ? 28.574 23.176 14.785 1.00 12.11 200 ASN A CA 1
ATOM 1620 C C . ASN A 1 200 ? 29.039 21.745 14.508 1.00 11.99 200 ASN A C 1
ATOM 1621 O O . ASN A 1 200 ? 28.706 21.166 13.466 1.00 13.66 200 ASN A O 1
ATOM 1626 N N . THR A 1 201 ? 29.772 21.170 15.456 1.00 12.22 201 THR A N 1
ATOM 1627 C CA . THR A 1 201 ? 30.255 19.782 15.318 1.00 14.69 201 THR A CA 1
ATOM 1628 C C . THR A 1 201 ? 29.057 18.862 15.243 1.00 14.14 201 THR A C 1
ATOM 1629 O O . THR A 1 201 ? 29.045 17.947 14.380 1.00 15.36 201 THR A O 1
ATOM 1633 N N . TYR A 1 202 ? 28.049 19.108 16.092 1.00 14.12 202 TYR A N 1
ATOM 1634 C CA . TYR A 1 202 ? 26.815 18.296 16.064 1.00 13.47 202 TYR A CA 1
ATOM 1635 C C . TYR A 1 202 ? 26.154 18.465 14.698 1.00 13.16 202 TYR A C 1
ATOM 1636 O O . TYR A 1 202 ? 25.818 17.486 14.034 1.00 14.79 202 TYR A O 1
ATOM 1645 N N . LEU A 1 203 ? 25.959 19.723 14.279 1.00 13.23 203 LEU A N 1
ATOM 1646 C CA . LEU A 1 203 ? 25.232 19.984 13.031 1.00 13.53 203 LEU A CA 1
ATOM 1647 C C . LEU A 1 203 ? 25.917 19.291 11.888 1.00 14.68 203 LEU A C 1
ATOM 1648 O O . LEU A 1 203 ? 25.232 18.640 11.073 1.00 15.46 203 LEU A O 1
ATOM 1653 N N . GLU A 1 204 ? 27.244 19.388 11.813 1.00 15.13 204 GLU A N 1
ATOM 1654 C CA . GLU A 1 204 ? 27.969 18.699 10.736 1.00 17.49 204 GLU A CA 1
ATOM 1655 C C . GLU A 1 204 ? 27.821 17.188 10.794 1.00 17.90 204 GLU A C 1
ATOM 1656 O O . GLU A 1 204 ? 27.782 16.502 9.741 1.00 19.97 204 GLU A O 1
ATOM 1662 N N . SER A 1 205 ? 27.748 16.647 12.004 1.00 18.26 205 SER A N 1
ATOM 1663 C CA . SER A 1 205 ? 27.641 15.188 12.145 1.00 19.73 205 SER A CA 1
ATOM 1664 C C . SER A 1 205 ? 26.321 14.650 11.610 1.00 19.94 205 SER A C 1
ATOM 1665 O O . SER A 1 205 ? 26.222 13.436 11.315 1.00 21.17 205 SER A O 1
ATOM 1668 N N . VAL A 1 206 ? 25.298 15.511 11.537 1.00 20.39 206 VAL A N 1
ATOM 1669 C CA . VAL A 1 206 ? 23.981 15.086 11.033 1.00 20.05 206 VAL A CA 1
ATOM 1670 C C . VAL A 1 206 ? 23.696 15.627 9.637 1.00 19.58 206 VAL A C 1
ATOM 1671 O O . VAL A 1 206 ? 22.551 15.631 9.172 1.00 22.07 206 VAL A O 1
ATOM 1675 N N . GLY A 1 207 ? 24.731 16.137 8.989 1.00 17.58 207 GLY A N 1
ATOM 1676 C CA . GLY A 1 207 ? 24.621 16.525 7.596 1.00 18.40 207 GLY A CA 1
ATOM 1677 C C . GLY A 1 207 ? 24.125 17.924 7.371 1.00 16.63 207 GLY A C 1
ATOM 1678 O O . GLY A 1 207 ? 23.787 18.271 6.221 1.00 18.25 207 GLY A O 1
ATOM 1679 N N . LYS A 1 208 ? 24.103 18.744 8.433 1.00 15.87 208 LYS A N 1
ATOM 1680 C CA . LYS A 1 208 ? 23.695 20.142 8.303 1.00 16.01 208 LYS A CA 1
ATOM 1681 C C . LYS A 1 208 ? 24.880 21.092 8.210 1.00 16.61 208 LYS A C 1
ATOM 1682 O O . LYS A 1 208 ? 25.958 20.832 8.766 1.00 18.34 208 LYS A O 1
ATOM 1688 N N . SER A 1 209 ? 24.688 22.230 7.555 1.00 16.21 209 SER A N 1
ATOM 1689 C CA . SER A 1 209 ? 25.784 23.183 7.524 1.00 17.40 209 SER A CA 1
ATOM 1690 C C . SER A 1 209 ? 25.853 23.903 8.879 1.00 17.48 209 SER A C 1
ATOM 1691 O O . SER A 1 209 ? 24.829 24.032 9.574 1.00 16.77 209 SER A O 1
ATOM 1694 N N . PRO A 1 210 ? 27.076 24.314 9.271 1.00 17.40 210 PRO A N 1
ATOM 1695 C CA . PRO A 1 210 ? 27.246 24.983 10.549 1.00 17.14 210 PRO A CA 1
ATOM 1696 C C . PRO A 1 210 ? 26.622 26.385 10.562 1.00 15.53 210 PRO A C 1
ATOM 1697 O O . PRO A 1 210 ? 26.366 27.036 9.496 1.00 16.91 210 PRO A O 1
ATOM 1701 N N . ILE A 1 211 ? 26.391 26.853 11.788 1.00 13.27 211 ILE A N 1
ATOM 1702 C CA . ILE A 1 211 ? 26.072 28.262 11.983 1.00 11.61 211 ILE A CA 1
ATOM 1703 C C . ILE A 1 211 ? 27.279 29.121 11.708 1.00 12.90 211 ILE A C 1
ATOM 1704 O O . ILE A 1 211 ? 28.382 28.847 12.240 1.00 13.68 211 ILE A O 1
ATOM 1709 N N . ASN A 1 212 ? 27.064 30.191 10.952 1.00 13.04 212 ASN A N 1
ATOM 1710 C CA . ASN A 1 212 ? 28.087 31.231 10.872 1.00 13.80 212 ASN A CA 1
ATOM 1711 C C . ASN A 1 212 ? 27.840 32.165 12.058 1.00 13.45 212 ASN A C 1
ATOM 1712 O O . ASN A 1 212 ? 26.904 32.977 12.016 1.00 13.53 212 ASN A O 1
ATOM 1717 N N . TRP A 1 213 ? 28.631 32.034 13.125 1.00 12.15 213 TRP A N 1
ATOM 1718 C CA . TRP A 1 213 ? 28.409 32.848 14.340 1.00 12.94 213 TRP A CA 1
ATOM 1719 C C . TRP A 1 213 ? 29.068 34.200 14.203 1.00 13.51 213 TRP A C 1
ATOM 1720 O O . TRP A 1 213 ? 28.835 35.098 15.063 1.00 12.72 213 TRP A O 1
ATOM 1731 N N . CYS A 1 214 ? 29.872 34.368 13.147 1.00 14.87 214 CYS A N 1
ATOM 1732 C CA . CYS A 1 214 ? 30.702 35.571 13.036 1.00 17.79 214 CYS A CA 1
ATOM 1733 C C . CYS A 1 214 ? 29.994 36.728 12.324 1.00 19.14 214 CYS A C 1
ATOM 1734 O O . CYS A 1 214 ? 28.812 36.659 11.999 1.00 18.70 214 CYS A O 1
ATOM 1737 N N . GLU A 1 215 ? 30.709 37.820 12.148 1.00 20.53 215 GLU A N 1
ATOM 1738 C CA . GLU A 1 215 ? 30.189 38.931 11.348 1.00 24.03 215 GLU A CA 1
ATOM 1739 C C . GLU A 1 215 ? 29.948 38.483 9.917 1.00 26.56 215 GLU A C 1
ATOM 1740 O O . GLU A 1 215 ? 30.734 37.697 9.362 1.00 27.94 215 GLU A O 1
ATOM 1746 N N . SER A 1 216 ? 28.847 38.940 9.330 1.00 30.14 216 SER A N 1
ATOM 1747 C CA . SER A 1 216 ? 28.600 38.655 7.904 1.00 33.87 216 SER A CA 1
ATOM 1748 C C . SER A 1 216 ? 28.928 39.883 7.053 1.00 34.68 216 SER A C 1
ATOM 1749 O O . SER A 1 216 ? 28.973 41.004 7.574 1.00 34.87 216 SER A O 1
ATOM 1752 N N . MET B 1 1 ? 12.229 9.591 19.864 1.00 15.27 1 MET B N 1
ATOM 1753 C CA . MET B 1 1 ? 10.843 9.032 19.637 1.00 14.10 1 MET B CA 1
ATOM 1754 C C . MET B 1 1 ? 10.974 7.623 19.113 1.00 14.08 1 MET B C 1
ATOM 1755 O O . MET B 1 1 ? 11.749 7.390 18.185 1.00 15.06 1 MET B O 1
ATOM 1760 N N . GLU B 1 2 ? 10.267 6.680 19.730 1.00 12.08 2 GLU B N 1
ATOM 1761 C CA . GLU B 1 2 ? 10.326 5.277 19.310 1.00 12.31 2 GLU B CA 1
ATOM 1762 C C . GLU B 1 2 ? 8.943 4.768 18.963 1.00 10.52 2 GLU B C 1
ATOM 1763 O O . GLU B 1 2 ? 7.922 5.288 19.462 1.00 10.95 2 GLU B O 1
ATOM 1769 N N . TRP B 1 3 ? 8.884 3.661 18.211 1.00 10.21 3 TRP B N 1
ATOM 1770 C CA . TRP B 1 3 ? 7.572 3.078 17.876 1.00 10.13 3 TRP B CA 1
ATOM 1771 C C . TRP B 1 3 ? 6.742 2.730 19.110 1.00 10.58 3 TRP B C 1
ATOM 1772 O O . TRP B 1 3 ? 5.516 2.895 19.101 1.00 12.43 3 TRP B O 1
ATOM 1783 N N . SER B 1 4 ? 7.388 2.221 20.162 1.00 10.36 4 SER B N 1
ATOM 1784 C CA . SER B 1 4 ? 6.599 1.889 21.342 1.00 11.01 4 SER B CA 1
ATOM 1785 C C . SER B 1 4 ? 5.732 3.047 21.825 1.00 11.18 4 SER B C 1
ATOM 1786 O O . SER B 1 4 ? 4.570 2.854 22.189 1.00 12.22 4 SER B O 1
ATOM 1789 N N . GLN B 1 5 ? 6.296 4.257 21.829 1.00 11.80 5 GLN B N 1
ATOM 1790 C CA . GLN B 1 5 ? 5.532 5.428 22.278 1.00 11.96 5 GLN B CA 1
ATOM 1791 C C . GLN B 1 5 ? 4.428 5.798 21.294 1.00 11.42 5 GLN B C 1
ATOM 1792 O O . GLN B 1 5 ? 3.302 6.079 21.689 1.00 12.39 5 GLN B O 1
ATOM 1798 N N . ILE B 1 6 ? 4.758 5.792 19.998 1.00 11.07 6 ILE B N 1
ATOM 1799 C CA . ILE B 1 6 ? 3.729 6.037 18.982 1.00 11.02 6 ILE B CA 1
ATOM 1800 C C . ILE B 1 6 ? 2.585 5.029 19.069 1.00 11.77 6 ILE B C 1
ATOM 1801 O O . ILE B 1 6 ? 1.407 5.378 18.972 1.00 12.20 6 ILE B O 1
ATOM 1806 N N . PHE B 1 7 ? 2.934 3.732 19.181 1.00 11.36 7 PHE B N 1
ATOM 1807 C CA . PHE B 1 7 ? 1.864 2.726 19.276 1.00 11.82 7 PHE B CA 1
ATOM 1808 C C . PHE B 1 7 ? 0.975 2.993 20.480 1.00 12.60 7 PHE B C 1
ATOM 1809 O O . PHE B 1 7 ? -0.234 2.903 20.372 1.00 13.23 7 PHE B O 1
ATOM 1817 N N . HIS B 1 8 ? 1.581 3.324 21.635 1.00 12.22 8 HIS B N 1
ATOM 1818 C CA . HIS B 1 8 ? 0.788 3.529 22.852 1.00 13.63 8 HIS B CA 1
ATOM 1819 C C . HIS B 1 8 ? -0.107 4.756 22.617 1.00 13.82 8 HIS B C 1
ATOM 1820 O O . HIS B 1 8 ? -1.308 4.783 23.010 1.00 14.61 8 HIS B O 1
ATOM 1827 N N . ASP B 1 9 ? 0.458 5.806 22.025 1.00 13.66 9 ASP B N 1
ATOM 1828 C CA . ASP B 1 9 ? -0.354 7.013 21.757 1.00 14.28 9 ASP B CA 1
ATOM 1829 C C . ASP B 1 9 ? -1.551 6.693 20.875 1.00 13.68 9 ASP B C 1
ATOM 1830 O O . ASP B 1 9 ? -2.660 7.197 21.079 1.00 15.25 9 ASP B O 1
ATOM 1835 N N . ILE B 1 10 ? -1.346 5.854 19.876 1.00 12.58 10 ILE B N 1
ATOM 1836 C CA . ILE B 1 10 ? -2.450 5.533 18.958 1.00 12.79 10 ILE B CA 1
ATOM 1837 C C . ILE B 1 10 ? -3.548 4.726 19.647 1.00 14.39 10 ILE B C 1
ATOM 1838 O O . ILE B 1 10 ? -4.759 4.935 19.429 1.00 15.54 10 ILE B O 1
ATOM 1843 N N . THR B 1 11 ? -3.119 3.771 20.469 1.00 15.31 11 THR B N 1
ATOM 1844 C CA . THR B 1 11 ? -4.091 2.913 21.134 1.00 17.69 11 THR B CA 1
ATOM 1845 C C . THR B 1 11 ? -4.812 3.621 22.283 1.00 19.72 11 THR B C 1
ATOM 1846 O O . THR B 1 11 ? -5.859 3.168 22.713 1.00 22.46 11 THR B O 1
ATOM 1850 N N . THR B 1 12 ? -4.259 4.738 22.738 1.00 20.17 12 THR B N 1
ATOM 1851 C CA . THR B 1 12 ? -4.901 5.587 23.761 1.00 22.03 12 THR B CA 1
ATOM 1852 C C . THR B 1 12 ? -5.929 6.491 23.111 1.00 21.92 12 THR B C 1
ATOM 1853 O O . THR B 1 12 ? -7.005 6.761 23.702 1.00 22.81 12 THR B O 1
ATOM 1857 N N . LYS B 1 13 ? -5.616 6.932 21.897 1.00 21.78 13 LYS B N 1
ATOM 1858 C CA . LYS B 1 13 ? -6.468 7.834 21.141 1.00 23.10 13 LYS B CA 1
ATOM 1859 C C . LYS B 1 13 ? -7.730 7.144 20.642 1.00 24.16 13 LYS B C 1
ATOM 1860 O O . LYS B 1 13 ? -8.822 7.721 20.747 1.00 25.60 13 LYS B O 1
ATOM 1866 N N . HIS B 1 14 ? -7.596 5.913 20.135 1.00 23.48 14 HIS B N 1
ATOM 1867 C CA . HIS B 1 14 ? -8.716 5.184 19.537 1.00 24.04 14 HIS B CA 1
ATOM 1868 C C . HIS B 1 14 ? -8.938 3.916 20.315 1.00 25.78 14 HIS B C 1
ATOM 1869 O O . HIS B 1 14 ? -7.982 3.406 20.888 1.00 28.83 14 HIS B O 1
ATOM 1876 N N . ASP B 1 15 ? -10.146 3.377 20.268 1.00 26.77 15 ASP B N 1
ATOM 1877 C CA . ASP B 1 15 ? -10.488 2.136 20.990 1.00 27.91 15 ASP B CA 1
ATOM 1878 C C . ASP B 1 15 ? -10.305 0.931 20.039 1.00 27.03 15 ASP B C 1
ATOM 1879 O O . ASP B 1 15 ? -11.143 0.719 19.184 1.00 27.17 15 ASP B O 1
ATOM 1884 N N . PHE B 1 16 ? -9.222 0.164 20.206 1.00 26.86 16 PHE B N 1
ATOM 1885 C CA . PHE B 1 16 ? -8.913 -0.997 19.352 1.00 26.45 16 PHE B CA 1
ATOM 1886 C C . PHE B 1 16 ? -9.335 -2.359 19.926 1.00 26.71 16 PHE B C 1
ATOM 1887 O O . PHE B 1 16 ? -8.928 -3.402 19.402 1.00 26.68 16 PHE B O 1
ATOM 1895 N N . LYS B 1 17 ? -10.124 -2.339 21.007 1.00 27.27 17 LYS B N 1
ATOM 1896 C CA . LYS B 1 17 ? -10.576 -3.555 21.676 1.00 28.41 17 LYS B CA 1
ATOM 1897 C C . LYS B 1 17 ? -11.261 -4.504 20.693 1.00 28.87 17 LYS B C 1
ATOM 1898 O O . LYS B 1 17 ? -10.876 -5.688 20.571 1.00 28.50 17 LYS B O 1
ATOM 1904 N N . ALA B 1 18 ? -12.261 -3.982 19.980 1.00 28.83 18 ALA B N 1
ATOM 1905 C CA . ALA B 1 18 ? -13.004 -4.791 19.010 1.00 28.54 18 ALA B CA 1
ATOM 1906 C C . ALA B 1 18 ? -12.056 -5.389 17.972 1.00 27.82 18 ALA B C 1
ATOM 1907 O O . ALA B 1 18 ? -12.200 -6.582 17.631 1.00 27.96 18 ALA B O 1
ATOM 1909 N N . MET B 1 19 ? -11.092 -4.589 17.491 1.00 26.18 19 MET B N 1
ATOM 1910 C CA . MET B 1 19 ? -10.118 -5.096 16.521 1.00 24.80 19 MET B CA 1
ATOM 1911 C C . MET B 1 19 ? -9.238 -6.216 17.098 1.00 25.76 19 MET B C 1
ATOM 1912 O O . MET B 1 19 ? -9.058 -7.243 16.440 1.00 25.90 19 MET B O 1
ATOM 1917 N N . HIS B 1 20 ? -8.713 -6.034 18.321 1.00 27.28 20 HIS B N 1
ATOM 1918 C CA . HIS B 1 20 ? -7.820 -7.031 18.940 1.00 28.05 20 HIS B CA 1
ATOM 1919 C C . HIS B 1 20 ? -8.562 -8.348 19.174 1.00 28.75 20 HIS B C 1
ATOM 1920 O O . HIS B 1 20 ? -8.017 -9.443 18.931 1.00 29.10 20 HIS B O 1
ATOM 1927 N N . ASP B 1 21 ? -9.806 -8.217 19.634 1.00 29.49 21 ASP B N 1
ATOM 1928 C CA . ASP B 1 21 ? -10.698 -9.366 19.901 1.00 30.02 21 ASP B CA 1
ATOM 1929 C C . ASP B 1 21 ? -10.920 -10.144 18.616 1.00 29.62 21 ASP B C 1
ATOM 1930 O O . ASP B 1 21 ? -10.806 -11.378 18.604 1.00 29.26 21 ASP B O 1
ATOM 1935 N N . PHE B 1 22 ? -11.265 -9.421 17.549 1.00 28.86 22 PHE B N 1
ATOM 1936 C CA . PHE B 1 22 ? -11.471 -10.013 16.242 1.00 28.00 22 PHE B CA 1
ATOM 1937 C C . PHE B 1 22 ? -10.197 -10.729 15.761 1.00 27.97 22 PHE B C 1
ATOM 1938 O O . PHE B 1 22 ? -10.271 -11.852 15.225 1.00 28.40 22 PHE B O 1
ATOM 1946 N N . LEU B 1 23 ? -9.040 -10.081 15.908 1.00 26.82 23 LEU B N 1
ATOM 1947 C CA . LEU B 1 23 ? -7.799 -10.682 15.395 1.00 26.40 23 LEU B CA 1
ATOM 1948 C C . LEU B 1 23 ? -7.400 -11.904 16.221 1.00 27.46 23 LEU B C 1
ATOM 1949 O O . LEU B 1 23 ? -6.945 -12.896 15.675 1.00 27.80 23 LEU B O 1
ATOM 1954 N N . GLU B 1 24 ? -7.602 -11.842 17.540 1.00 28.19 24 GLU B N 1
ATOM 1955 C CA . GLU B 1 24 ? -7.367 -13.030 18.375 1.00 30.21 24 GLU B CA 1
ATOM 1956 C C . GLU B 1 24 ? -8.226 -14.222 17.911 1.00 30.68 24 GLU B C 1
ATOM 1957 O O . GLU B 1 24 ? -7.730 -15.351 17.756 1.00 31.69 24 GLU B O 1
ATOM 1963 N N . LYS B 1 25 ? -9.496 -13.941 17.639 1.00 30.86 25 LYS B N 1
ATOM 1964 C CA . LYS B 1 25 ? -10.440 -14.904 17.075 1.00 31.45 25 LYS B CA 1
ATOM 1965 C C . LYS B 1 25 ? -9.973 -15.475 15.703 1.00 30.10 25 LYS B C 1
ATOM 1966 O O . LYS B 1 25 ? -9.910 -16.699 15.500 1.00 30.54 25 LYS B O 1
ATOM 1972 N N . GLU B 1 26 ? -9.602 -14.584 14.784 1.00 27.32 26 GLU B N 1
ATOM 1973 C CA . GLU B 1 26 ? -9.186 -14.959 13.453 1.00 26.34 26 GLU B CA 1
ATOM 1974 C C . GLU B 1 26 ? -7.949 -15.818 13.506 1.00 25.52 26 GLU B C 1
ATOM 1975 O O . GLU B 1 26 ? -7.888 -16.856 12.867 1.00 25.92 26 GLU B O 1
ATOM 1981 N N . TYR B 1 27 ? -6.949 -15.407 14.273 1.00 25.79 27 TYR B N 1
ATOM 1982 C CA . TYR B 1 27 ? -5.739 -16.228 14.384 1.00 26.47 27 TYR B CA 1
ATOM 1983 C C . TYR B 1 27 ? -5.992 -17.625 14.993 1.00 28.72 27 TYR B C 1
ATOM 1984 O O . TYR B 1 27 ? -5.215 -18.547 14.715 1.00 29.77 27 TYR B O 1
ATOM 1993 N N . SER B 1 28 ? -7.079 -17.772 15.761 1.00 30.03 28 SER B N 1
ATOM 1994 C CA . SER B 1 28 ? -7.433 -19.025 16.459 1.00 32.76 28 SER B CA 1
ATOM 1995 C C . SER B 1 28 ? -8.273 -19.949 15.605 1.00 33.37 28 SER B C 1
ATOM 1996 O O . SER B 1 28 ? -8.236 -21.184 15.783 1.00 34.56 28 SER B O 1
ATOM 1999 N N . THR B 1 29 ? -9.072 -19.365 14.719 1.00 33.31 29 THR B N 1
ATOM 2000 C CA . THR B 1 29 ? -10.073 -20.143 13.978 1.00 33.88 29 THR B CA 1
ATOM 2001 C C . THR B 1 29 ? -9.845 -20.186 12.468 1.00 32.42 29 THR B C 1
ATOM 2002 O O . THR B 1 29 ? -10.475 -20.983 11.790 1.00 33.18 29 THR B O 1
ATOM 2006 N N . ALA B 1 30 ? -8.982 -19.307 11.949 1.00 28.82 30 ALA B N 1
ATOM 2007 C CA . ALA B 1 30 ? -8.694 -19.212 10.510 1.00 26.61 30 ALA B CA 1
ATOM 2008 C C . ALA B 1 30 ? -7.190 -19.194 10.209 1.00 24.03 30 ALA B C 1
ATOM 2009 O O . ALA B 1 30 ? -6.352 -19.281 11.114 1.00 23.86 30 ALA B O 1
ATOM 2011 N N . ILE B 1 31 ? -6.825 -19.101 8.930 1.00 21.37 31 ILE B N 1
ATOM 2012 C CA . ILE B 1 31 ? -5.427 -18.998 8.600 1.00 20.60 31 ILE B CA 1
ATOM 2013 C C . ILE B 1 31 ? -5.254 -17.522 8.238 1.00 19.45 31 ILE B C 1
ATOM 2014 O O . ILE B 1 31 ? -5.844 -17.016 7.267 1.00 19.83 31 ILE B O 1
ATOM 2019 N N . VAL B 1 32 ? -4.489 -16.830 9.081 1.00 17.74 32 VAL B N 1
ATOM 2020 C CA . VAL B 1 32 ? -4.217 -15.393 8.921 1.00 16.80 32 VAL B CA 1
ATOM 2021 C C . VAL B 1 32 ? -2.731 -15.170 8.632 1.00 15.98 32 VAL B C 1
ATOM 2022 O O . VAL B 1 32 ? -1.835 -15.782 9.264 1.00 16.45 32 VAL B O 1
ATOM 2026 N N . TYR B 1 33 ? -2.485 -14.260 7.679 1.00 13.95 33 TYR B N 1
ATOM 2027 C CA . TYR B 1 33 ? -1.132 -13.884 7.314 1.00 13.33 33 TYR B CA 1
ATOM 2028 C C . TYR B 1 33 ? -0.878 -12.412 7.564 1.00 12.67 33 TYR B C 1
ATOM 2029 O O . TYR B 1 33 ? -1.821 -11.645 7.574 1.00 13.58 33 TYR B O 1
ATOM 2038 N N . PRO B 1 34 ? 0.382 -12.021 7.823 1.00 11.49 34 PRO B N 1
ATOM 2039 C CA . PRO B 1 34 ? 1.541 -12.883 8.038 1.00 12.38 34 PRO B CA 1
ATOM 2040 C C . PRO B 1 34 ? 1.464 -13.638 9.365 1.00 13.55 34 PRO B C 1
ATOM 2041 O O . PRO B 1 34 ? 0.489 -13.496 10.131 1.00 13.90 34 PRO B O 1
ATOM 2045 N N . ASP B 1 35 ? 2.476 -14.463 9.629 1.00 13.77 35 ASP B N 1
ATOM 2046 C CA . ASP B 1 35 ? 2.593 -15.115 10.986 1.00 15.21 35 ASP B CA 1
ATOM 2047 C C . ASP B 1 35 ? 2.468 -13.993 12.025 1.00 14.59 35 ASP B C 1
ATOM 2048 O O . ASP B 1 35 ? 2.941 -12.868 11.805 1.00 13.65 35 ASP B O 1
ATOM 2053 N N . ARG B 1 36 ? 1.762 -14.270 13.114 1.00 14.17 36 ARG B N 1
ATOM 2054 C CA . ARG B 1 36 ? 1.499 -13.206 14.112 1.00 14.93 36 ARG B CA 1
ATOM 2055 C C . ARG B 1 36 ? 2.777 -12.477 14.602 1.00 15.15 36 ARG B C 1
ATOM 2056 O O . ARG B 1 36 ? 2.778 -11.236 14.815 1.00 14.68 36 ARG B O 1
ATOM 2064 N N . GLU B 1 37 ? 3.891 -13.204 14.704 1.00 14.31 37 GLU B N 1
ATOM 2065 C CA . GLU B 1 37 ? 5.134 -12.619 15.179 1.00 14.90 37 GLU B CA 1
ATOM 2066 C C . GLU B 1 37 ? 5.690 -11.605 14.194 1.00 13.64 37 GLU B C 1
ATOM 2067 O O . GLU B 1 37 ? 6.578 -10.825 14.525 1.00 15.03 37 GLU B O 1
ATOM 2073 N N . ASN B 1 38 ? 5.179 -11.639 12.969 1.00 12.64 38 ASN B N 1
ATOM 2074 C CA . ASN B 1 38 ? 5.695 -10.765 11.909 1.00 12.11 38 ASN B CA 1
ATOM 2075 C C . ASN B 1 38 ? 4.782 -9.604 11.539 1.00 11.35 38 ASN B C 1
ATOM 2076 O O . ASN B 1 38 ? 5.092 -8.836 10.626 1.00 11.80 38 ASN B O 1
ATOM 2081 N N . ILE B 1 39 ? 3.663 -9.418 12.244 1.00 11.38 39 ILE B N 1
ATOM 2082 C CA . ILE B 1 39 ? 2.668 -8.386 11.829 1.00 10.76 39 ILE B CA 1
ATOM 2083 C C . ILE B 1 39 ? 3.379 -7.038 11.801 1.00 9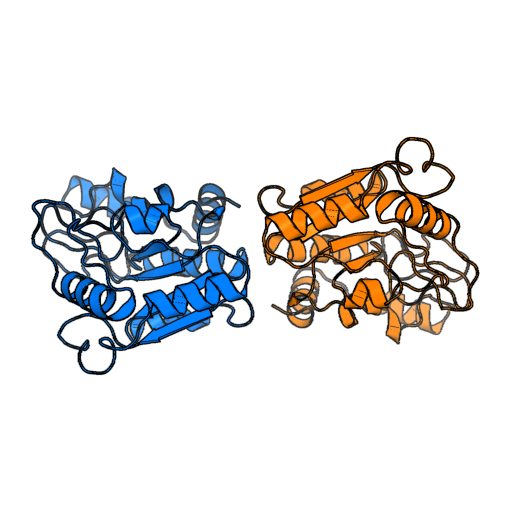.90 39 ILE B C 1
ATOM 2084 O O . ILE B 1 39 ? 3.095 -6.236 10.903 1.00 10.42 39 ILE B O 1
ATOM 2089 N N . TYR B 1 40 ? 4.280 -6.764 12.759 1.00 10.37 40 TYR B N 1
ATOM 2090 C CA . TYR B 1 40 ? 4.995 -5.450 12.778 1.00 10.93 40 TYR B CA 1
ATOM 2091 C C . TYR B 1 40 ? 6.452 -5.553 12.344 1.00 10.77 40 TYR B C 1
ATOM 2092 O O . TYR B 1 40 ? 7.271 -4.741 12.754 1.00 10.85 40 TYR B O 1
ATOM 2101 N N . GLN B 1 41 ? 6.792 -6.505 11.453 1.00 10.00 41 GLN B N 1
ATOM 2102 C CA . GLN B 1 41 ? 8.173 -6.651 11.034 1.00 11.09 41 GLN B CA 1
ATOM 2103 C C . GLN B 1 41 ? 8.765 -5.359 10.421 1.00 10.51 41 GLN B C 1
ATOM 2104 O O . GLN B 1 41 ? 9.967 -5.067 10.599 1.00 11.46 41 GLN B O 1
ATOM 2110 N N . ALA B 1 42 ? 7.934 -4.602 9.690 1.00 9.72 42 ALA B N 1
ATOM 2111 C CA . ALA B 1 42 ? 8.424 -3.360 9.073 1.00 9.13 42 ALA B CA 1
ATOM 2112 C C . ALA B 1 42 ? 8.947 -2.425 10.162 1.00 9.51 42 ALA B C 1
ATOM 2113 O O . ALA B 1 42 ? 9.922 -1.703 9.915 1.00 10.85 42 ALA B O 1
ATOM 2115 N N . PHE B 1 43 ? 8.249 -2.410 11.303 1.00 9.38 43 PHE B N 1
ATOM 2116 C CA . PHE B 1 43 ? 8.609 -1.512 12.410 1.00 10.24 43 PHE B CA 1
ATOM 2117 C C . PHE B 1 43 ? 9.843 -2.048 13.148 1.00 10.28 43 PHE B C 1
ATOM 2118 O O . PHE B 1 43 ? 10.719 -1.291 13.621 1.00 10.95 43 PHE B O 1
ATOM 2126 N N . ASP B 1 44 ? 9.867 -3.380 13.319 1.00 10.82 44 ASP B N 1
ATOM 2127 C CA . ASP B 1 44 ? 10.998 -4.027 13.986 1.00 12.63 44 ASP B CA 1
ATOM 2128 C C . ASP B 1 44 ? 12.307 -3.758 13.198 1.00 12.56 44 ASP B C 1
ATOM 2129 O O . ASP B 1 44 ? 13.390 -3.522 13.810 1.00 14.32 44 ASP B O 1
ATOM 2134 N N . LEU B 1 45 ? 12.236 -3.878 11.857 1.00 11.29 45 LEU B N 1
ATOM 2135 C CA . LEU B 1 45 ? 13.451 -3.735 11.065 1.00 10.94 45 LEU B CA 1
ATOM 2136 C C . LEU B 1 45 ? 13.817 -2.275 10.729 1.00 11.06 45 LEU B C 1
ATOM 2137 O O . LEU B 1 45 ? 14.958 -1.991 10.393 1.00 12.20 45 LEU B O 1
ATOM 2142 N N . THR B 1 46 ? 12.829 -1.384 10.843 1.00 9.89 46 THR B N 1
ATOM 2143 C CA . THR B 1 46 ? 13.016 0.057 10.595 1.00 9.20 46 THR B CA 1
ATOM 2144 C C . THR B 1 46 ? 12.516 0.866 11.807 1.00 9.49 46 THR B C 1
ATOM 2145 O O . THR B 1 46 ? 11.377 1.350 11.841 1.00 10.98 46 THR B O 1
ATOM 2149 N N . PRO B 1 47 ? 13.383 0.958 12.831 1.00 10.61 47 PRO B N 1
ATOM 2150 C CA . PRO B 1 47 ? 13.049 1.807 13.993 1.00 11.65 47 PRO B CA 1
ATOM 2151 C C . PRO B 1 47 ? 12.757 3.203 13.539 1.00 10.68 47 PRO B C 1
ATOM 2152 O O . PRO B 1 47 ? 13.243 3.666 12.487 1.00 11.41 47 PRO B O 1
ATOM 2156 N N . PHE B 1 48 ? 11.924 3.877 14.310 1.00 10.84 48 PHE B N 1
ATOM 2157 C CA . PHE B 1 48 ? 11.459 5.203 13.904 1.00 11.52 48 PHE B CA 1
ATOM 2158 C C . PHE B 1 48 ? 12.613 6.153 13.569 1.00 12.95 48 PHE B C 1
ATOM 2159 O O . PHE B 1 48 ? 12.552 6.865 12.537 1.00 13.69 48 PHE B O 1
ATOM 2167 N N . GLU B 1 49 ? 13.679 6.121 14.387 1.00 14.12 49 GLU B N 1
ATOM 2168 C CA . GLU B 1 49 ? 14.827 7.008 14.137 1.00 16.34 49 GLU B CA 1
ATOM 2169 C C . GLU B 1 49 ? 15.557 6.695 12.826 1.00 15.66 49 GLU B C 1
ATOM 2170 O O . GLU B 1 49 ? 16.287 7.568 12.308 1.00 18.18 49 GLU B O 1
ATOM 2176 N N . ASN B 1 50 ? 15.394 5.474 12.296 1.00 12.89 50 ASN B N 1
ATOM 2177 C CA . ASN B 1 50 ? 16.100 5.068 11.087 1.00 12.90 50 ASN B CA 1
ATOM 2178 C C . ASN B 1 50 ? 15.318 5.341 9.788 1.00 11.22 50 ASN B C 1
ATOM 2179 O O . ASN B 1 50 ? 15.829 5.103 8.695 1.00 12.24 50 ASN B O 1
ATOM 2184 N N . ILE B 1 51 ? 14.085 5.825 9.883 1.00 10.85 51 ILE B N 1
ATOM 2185 C CA . ILE B 1 51 ? 13.278 5.922 8.674 1.00 10.13 51 ILE B CA 1
ATOM 2186 C C . ILE B 1 51 ? 13.850 6.982 7.766 1.00 10.32 51 ILE B C 1
ATOM 2187 O O . ILE B 1 51 ? 14.051 8.148 8.159 1.00 11.72 51 ILE B O 1
ATOM 2192 N N . LYS B 1 52 ? 14.109 6.587 6.527 1.00 10.04 52 LYS B N 1
ATOM 2193 C CA . LYS B 1 52 ? 14.476 7.558 5.493 1.00 9.99 52 LYS B CA 1
ATOM 2194 C C . LYS B 1 52 ? 13.444 7.599 4.359 1.00 9.32 52 LYS B C 1
ATOM 2195 O O . LYS B 1 52 ? 13.301 8.617 3.670 1.00 9.98 52 LYS B O 1
ATOM 2201 N N . VAL B 1 53 ? 12.813 6.441 4.113 1.00 8.33 53 VAL B N 1
ATOM 2202 C CA . VAL B 1 53 ? 11.835 6.327 3.012 1.00 9.14 53 VAL B CA 1
ATOM 2203 C C . VAL B 1 53 ? 10.630 5.595 3.548 1.00 8.58 53 VAL B C 1
ATOM 2204 O O . VAL B 1 53 ? 10.845 4.612 4.311 1.00 9.54 53 VAL B O 1
ATOM 2208 N N . VAL B 1 54 ? 9.404 6.003 3.158 1.00 8.87 54 VAL B N 1
ATOM 2209 C CA . VAL B 1 54 ? 8.219 5.211 3.447 1.00 7.86 54 VAL B CA 1
ATOM 2210 C C . VAL B 1 54 ? 7.615 4.788 2.131 1.00 8.68 54 VAL B C 1
ATOM 2211 O O . VAL B 1 54 ? 7.367 5.623 1.267 1.00 10.07 54 VAL B O 1
ATOM 2215 N N . ILE B 1 55 ? 7.394 3.496 1.960 1.00 7.31 55 ILE B N 1
ATOM 2216 C CA . ILE B 1 55 ? 6.675 2.990 0.773 1.00 7.94 55 ILE B CA 1
ATOM 2217 C C . ILE B 1 55 ? 5.393 2.361 1.259 1.00 8.11 55 ILE B C 1
ATOM 2218 O O . ILE B 1 55 ? 5.463 1.403 2.064 1.00 9.44 55 ILE B O 1
ATOM 2223 N N . LEU B 1 56 ? 4.253 2.839 0.759 1.00 7.96 56 LEU B N 1
ATOM 2224 C CA . LEU B 1 56 ? 2.985 2.273 1.178 1.00 8.97 56 LEU B CA 1
ATOM 2225 C C . LEU B 1 56 ? 2.568 1.115 0.300 1.00 9.61 56 LEU B C 1
ATOM 2226 O O . LEU B 1 56 ? 2.638 1.197 -0.940 1.00 10.72 56 LEU B O 1
ATOM 2231 N N . GLY B 1 57 ? 2.089 0.062 0.937 1.00 9.51 57 GLY B N 1
ATOM 2232 C CA . GLY B 1 57 ? 1.452 -1.056 0.206 1.00 10.95 57 GLY B CA 1
ATOM 2233 C C . GLY B 1 57 ? -0.038 -1.140 0.475 1.00 10.74 57 GLY B C 1
ATOM 2234 O O . GLY B 1 57 ? -0.652 -0.216 1.045 1.00 12.34 57 GLY B O 1
ATOM 2235 N N . GLN B 1 58 ? -0.610 -2.317 0.136 1.00 10.60 58 GLN B N 1
ATOM 2236 C CA . GLN B 1 58 ? -2.018 -2.547 0.281 1.00 11.87 58 GLN B CA 1
ATOM 2237 C C . GLN B 1 58 ? -2.209 -3.437 1.506 1.00 11.68 58 GLN B C 1
ATOM 2238 O O . GLN B 1 58 ? -1.910 -2.997 2.640 1.00 11.29 58 GLN B O 1
ATOM 2244 N N . ASP B 1 59 ? -2.703 -4.674 1.306 1.00 12.15 59 ASP B N 1
ATOM 2245 C CA . ASP B 1 59 ? -2.746 -5.634 2.418 1.00 12.25 59 ASP B CA 1
ATOM 2246 C C . ASP B 1 59 ? -1.690 -6.729 2.142 1.00 12.02 59 ASP B C 1
ATOM 2247 O O . ASP B 1 59 ? -1.091 -6.748 1.067 1.00 12.66 59 ASP B O 1
ATOM 2252 N N . PRO B 1 60 ? -1.444 -7.625 3.108 1.00 12.00 60 PRO B N 1
ATOM 2253 C CA . PRO B 1 60 ? -0.377 -8.611 2.890 1.00 11.32 60 PRO B CA 1
ATOM 2254 C C . PRO B 1 60 ? -0.731 -9.616 1.805 1.00 12.06 60 PRO B C 1
ATOM 2255 O O . PRO B 1 60 ? -1.914 -9.881 1.555 1.00 13.04 60 PRO B O 1
ATOM 2259 N N . TYR B 1 61 ? 0.304 -10.154 1.160 1.00 11.75 61 TYR B N 1
ATOM 2260 C CA . TYR B 1 61 ? 0.100 -11.289 0.287 1.00 10.35 61 TYR B CA 1
ATOM 2261 C C . TYR B 1 61 ? -0.625 -12.389 1.064 1.00 11.86 61 TYR B C 1
ATOM 2262 O O . TYR B 1 61 ? -0.385 -12.523 2.278 1.00 12.89 61 TYR B O 1
ATOM 2271 N N . HIS B 1 62 ? -1.453 -13.173 0.362 1.00 11.61 62 HIS B N 1
ATOM 2272 C CA . HIS B 1 62 ? -2.434 -14.020 1.091 1.00 12.40 62 HIS B CA 1
ATOM 2273 C C . HIS B 1 62 ? -2.268 -15.506 0.886 1.00 12.76 62 HIS B C 1
ATOM 2274 O O . HIS B 1 62 ? -3.140 -16.283 1.252 1.00 15.18 62 HIS B O 1
ATOM 2281 N N . GLY B 1 63 ? -1.120 -15.898 0.381 1.00 13.32 63 GLY B N 1
ATOM 2282 C CA . GLY B 1 63 ? -0.845 -17.329 0.222 1.00 15.71 63 GLY B CA 1
ATOM 2283 C C . GLY B 1 63 ? 0.169 -17.824 1.222 1.00 16.71 63 GLY B C 1
ATOM 2284 O O . GLY B 1 63 ? 0.968 -17.041 1.765 1.00 15.77 63 GLY B O 1
ATOM 2285 N N . PRO B 1 64 ? 0.222 -19.149 1.397 1.00 18.45 64 PRO B N 1
ATOM 2286 C CA . PRO B 1 64 ? 1.182 -19.713 2.321 1.00 17.81 64 PRO B CA 1
ATOM 2287 C C . PRO B 1 64 ? 2.607 -19.296 2.022 1.00 18.83 64 PRO B C 1
ATOM 2288 O O . PRO B 1 64 ? 3.075 -19.307 0.870 1.00 19.72 64 PRO B O 1
ATOM 2292 N N . ASN B 1 65 ? 3.311 -18.926 3.085 1.00 18.81 65 ASN B N 1
ATOM 2293 C CA . ASN B 1 65 ? 4.742 -18.760 2.987 1.00 19.97 65 ASN B CA 1
ATOM 2294 C C . ASN B 1 65 ? 5.120 -17.550 2.124 1.00 19.85 65 ASN B C 1
ATOM 2295 O O . ASN B 1 65 ? 6.224 -17.490 1.611 1.00 22.32 65 ASN B O 1
ATOM 2300 N N . GLN B 1 66 ? 4.214 -16.567 1.985 1.00 17.08 66 GLN B N 1
ATOM 2301 C CA . GLN B 1 66 ? 4.532 -15.373 1.195 1.00 15.70 66 GLN B CA 1
ATOM 2302 C C . GLN B 1 66 ? 4.827 -14.149 2.068 1.00 14.22 66 GLN B C 1
ATOM 2303 O O . GLN B 1 66 ? 5.996 -13.717 2.176 1.00 14.24 66 GLN B O 1
ATOM 2309 N N . ALA B 1 67 ? 3.791 -13.617 2.708 1.00 12.70 67 ALA B N 1
ATOM 2310 C CA . ALA B 1 67 ? 3.947 -12.377 3.479 1.00 11.69 67 ALA B CA 1
ATOM 2311 C C . ALA B 1 67 ? 4.774 -12.619 4.754 1.00 11.31 67 ALA B C 1
ATOM 2312 O O . ALA B 1 67 ? 4.703 -13.707 5.384 1.00 12.68 67 ALA B O 1
ATOM 2314 N N . HIS B 1 68 ? 5.465 -11.562 5.188 1.00 9.73 68 HIS B N 1
ATOM 2315 C CA . HIS B 1 68 ? 6.188 -11.646 6.428 1.00 9.87 68 HIS B CA 1
ATOM 2316 C C . HIS B 1 68 ? 6.308 -10.258 7.056 1.00 10.03 68 HIS B C 1
ATOM 2317 O O . HIS B 1 68 ? 7.218 -10.067 7.836 1.00 11.16 68 HIS B O 1
ATOM 2324 N N . GLY B 1 69 ? 5.343 -9.362 6.785 1.00 10.28 69 GLY B N 1
ATOM 2325 C CA . GLY B 1 69 ? 5.281 -8.134 7.552 1.00 10.08 69 GLY B CA 1
ATOM 2326 C C . GLY B 1 69 ? 5.935 -6.929 6.891 1.00 10.37 69 GLY B C 1
ATOM 2327 O O . GLY B 1 69 ? 6.023 -5.861 7.529 1.00 11.67 69 GLY B O 1
ATOM 2328 N N . LEU B 1 70 ? 6.425 -7.094 5.665 1.00 10.12 70 LEU B N 1
ATOM 2329 C CA . LEU B 1 70 ? 6.925 -5.952 4.854 1.00 8.73 70 LEU B CA 1
ATOM 2330 C C . LEU B 1 70 ? 6.069 -5.813 3.610 1.00 8.81 70 LEU B C 1
ATOM 2331 O O . LEU B 1 70 ? 5.826 -6.801 2.884 1.00 10.10 70 LEU B O 1
ATOM 2336 N N . ALA B 1 71 ? 5.662 -4.579 3.293 1.00 8.82 71 ALA B N 1
ATOM 2337 C CA . ALA B 1 71 ? 5.006 -4.325 2.006 1.00 9.37 71 ALA B CA 1
ATOM 2338 C C . ALA B 1 71 ? 5.910 -4.796 0.828 1.00 9.59 71 ALA B C 1
ATOM 2339 O O . ALA B 1 71 ? 7.148 -4.597 0.856 1.00 10.41 71 ALA B O 1
ATOM 2341 N N . PHE B 1 72 ? 5.253 -5.446 -0.155 1.00 8.88 72 PHE B N 1
ATOM 2342 C CA . PHE B 1 72 ? 5.886 -5.868 -1.414 1.00 9.80 72 PHE B CA 1
ATOM 2343 C C . PHE B 1 72 ? 6.888 -6.971 -1.322 1.00 10.86 72 PHE B C 1
ATOM 2344 O O . PHE B 1 72 ? 7.417 -7.323 -2.343 1.00 14.38 72 PHE B O 1
ATOM 2352 N N . SER B 1 73 ? 7.137 -7.543 -0.157 1.00 10.55 73 SER B N 1
ATOM 2353 C CA . SER B 1 73 ? 8.180 -8.538 0.018 1.00 11.16 73 SER B CA 1
ATOM 2354 C C . SER B 1 73 ? 7.542 -9.895 0.222 1.00 11.03 73 SER B C 1
ATOM 2355 O O . SER B 1 73 ? 6.441 -10.012 0.792 1.00 12.05 73 SER B O 1
ATOM 2358 N N . VAL B 1 74 ? 8.244 -10.924 -0.267 1.00 10.89 74 VAL B N 1
ATOM 2359 C CA . VAL B 1 74 ? 7.843 -12.292 0.135 1.00 10.85 74 VAL B CA 1
ATOM 2360 C C . VAL B 1 74 ? 9.055 -13.031 0.705 1.00 11.18 74 VAL B C 1
ATOM 2361 O O . VAL B 1 74 ? 10.207 -12.581 0.566 1.00 12.90 74 VAL B O 1
ATOM 2365 N N . GLN B 1 75 ? 8.780 -14.210 1.294 1.00 13.06 75 GLN B N 1
ATOM 2366 C CA . GLN B 1 75 ? 9.848 -15.032 1.838 1.00 14.95 75 GLN B CA 1
ATOM 2367 C C . GLN B 1 75 ? 10.786 -15.475 0.708 1.00 17.26 75 GLN B C 1
ATOM 2368 O O . GLN B 1 75 ? 10.377 -15.529 -0.441 1.00 17.50 75 GLN B O 1
ATOM 2374 N N . PRO B 1 76 ? 12.061 -15.699 1.039 1.00 20.47 76 PRO B N 1
ATOM 2375 C CA . PRO B 1 76 ? 13.103 -15.762 0.008 1.00 23.01 76 PRO B CA 1
ATOM 2376 C C . PRO B 1 76 ? 12.854 -16.831 -1.053 1.00 24.43 76 PRO B C 1
ATOM 2377 O O . PRO B 1 76 ? 13.240 -16.609 -2.213 1.00 25.42 76 PRO B O 1
ATOM 2381 N N . ASN B 1 77 ? 12.213 -17.946 -0.691 1.00 24.82 77 ASN B N 1
ATOM 2382 C CA . ASN B 1 77 ? 11.887 -18.974 -1.710 1.00 25.99 77 ASN B CA 1
ATOM 2383 C C . ASN B 1 77 ? 10.514 -18.929 -2.377 1.00 26.07 77 ASN B C 1
ATOM 2384 O O . ASN B 1 77 ? 10.164 -19.848 -3.123 1.00 26.65 77 ASN B O 1
ATOM 2389 N N . ALA B 1 78 ? 9.749 -17.862 -2.138 1.00 23.67 78 ALA B N 1
ATOM 2390 C CA . ALA B 1 78 ? 8.369 -17.743 -2.624 1.00 23.87 78 ALA B CA 1
ATOM 2391 C C . ALA B 1 78 ? 8.425 -17.201 -4.070 1.00 24.03 78 ALA B C 1
ATOM 2392 O O . ALA B 1 78 ? 9.449 -16.640 -4.489 1.00 24.91 78 ALA B O 1
ATOM 2394 N N . LYS B 1 79 ? 7.365 -17.435 -4.828 1.00 24.45 79 LYS B N 1
ATOM 2395 C CA . LYS B 1 79 ? 7.224 -16.858 -6.185 1.00 24.38 79 LYS B CA 1
ATOM 2396 C C . LYS B 1 79 ? 7.196 -15.329 -6.098 1.00 22.41 79 LYS B C 1
ATOM 2397 O O . LYS B 1 79 ? 6.615 -14.749 -5.126 1.00 22.01 79 LYS B O 1
ATOM 2403 N N . PHE B 1 80 ? 7.855 -14.672 -7.058 1.00 19.52 80 PHE B N 1
ATOM 2404 C CA . PHE B 1 80 ? 7.810 -13.225 -7.130 1.00 19.14 80 PHE B CA 1
ATOM 2405 C C . PHE B 1 80 ? 6.386 -12.767 -7.384 1.00 16.92 80 PHE B C 1
ATOM 2406 O O . PHE B 1 80 ? 5.706 -13.240 -8.315 1.00 18.62 80 PHE B O 1
ATOM 2414 N N . PRO B 1 81 ? 5.912 -11.845 -6.567 1.00 15.27 81 PRO B N 1
ATOM 2415 C CA . PRO B 1 81 ? 4.746 -11.082 -6.989 1.00 14.13 81 PRO B CA 1
ATOM 2416 C C . PRO B 1 81 ? 5.022 -10.312 -8.282 1.00 12.77 81 PRO B C 1
ATOM 2417 O O . PRO B 1 81 ? 6.091 -9.713 -8.417 1.00 12.46 81 PRO B O 1
ATOM 2421 N N . PRO B 1 82 ? 4.047 -10.262 -9.185 1.00 11.93 82 PRO B N 1
ATOM 2422 C CA . PRO B 1 82 ? 4.281 -9.489 -10.429 1.00 11.80 82 PRO B CA 1
ATOM 2423 C C . PRO B 1 82 ? 4.655 -8.016 -10.172 1.00 9.97 82 PRO B C 1
ATOM 2424 O O . PRO B 1 82 ? 5.533 -7.476 -10.847 1.00 10.86 82 PRO B O 1
ATOM 2428 N N . SER B 1 83 ? 4.020 -7.388 -9.177 1.00 10.73 83 SER B N 1
ATOM 2429 C CA . SER B 1 83 ? 4.355 -5.984 -8.875 1.00 10.90 83 SER B CA 1
ATOM 2430 C C . SER B 1 83 ? 5.807 -5.857 -8.429 1.00 10.64 83 SER B C 1
ATOM 2431 O O . SER B 1 83 ? 6.475 -4.862 -8.749 1.00 9.44 83 SER B O 1
ATOM 2434 N N . LEU B 1 84 ? 6.322 -6.863 -7.705 1.00 10.97 84 LEU B N 1
ATOM 2435 C CA . LEU B 1 84 ? 7.711 -6.796 -7.240 1.00 10.50 84 LEU B CA 1
ATOM 2436 C C . LEU B 1 84 ? 8.675 -7.035 -8.386 1.00 10.99 84 LEU B C 1
ATOM 2437 O O . LEU B 1 84 ? 9.692 -6.381 -8.497 1.00 11.36 84 LEU B O 1
ATOM 2442 N N . ARG B 1 85 ? 8.332 -7.946 -9.274 1.00 11.40 85 ARG B N 1
ATOM 2443 C CA . ARG B 1 85 ? 9.102 -8.085 -10.503 1.00 11.22 85 ARG B CA 1
ATOM 2444 C C . ARG B 1 85 ? 9.200 -6.735 -11.215 1.00 11.37 85 ARG B C 1
ATOM 2445 O O . ARG B 1 85 ? 10.303 -6.366 -11.677 1.00 11.59 85 ARG B O 1
ATOM 2453 N N . ASN B 1 86 ? 8.082 -5.992 -11.318 1.00 10.27 86 ASN B N 1
ATOM 2454 C CA . ASN B 1 86 ? 8.134 -4.675 -11.991 1.00 10.24 86 ASN B CA 1
ATOM 2455 C C . ASN B 1 86 ? 8.951 -3.659 -11.197 1.00 10.03 86 ASN B C 1
ATOM 2456 O O . ASN B 1 86 ? 9.714 -2.891 -11.793 1.00 10.33 86 ASN B O 1
ATOM 2461 N N . MET B 1 87 ? 8.845 -3.704 -9.861 1.00 10.36 87 MET B N 1
ATOM 2462 C CA . MET B 1 87 ? 9.689 -2.819 -9.034 1.00 9.73 87 MET B CA 1
ATOM 2463 C C . MET B 1 87 ? 11.160 -3.108 -9.304 1.00 9.84 87 MET B C 1
ATOM 2464 O O . MET B 1 87 ? 11.996 -2.170 -9.408 1.00 10.60 87 MET B O 1
ATOM 2469 N N . TYR B 1 88 ? 11.515 -4.403 -9.457 1.00 9.54 88 TYR B N 1
ATOM 2470 C CA . TYR B 1 88 ? 12.923 -4.754 -9.727 1.00 9.72 88 TYR B CA 1
ATOM 2471 C C . TYR B 1 88 ? 13.317 -4.381 -11.132 1.00 10.62 88 TYR B C 1
ATOM 2472 O O . TYR B 1 88 ? 14.463 -3.966 -11.344 1.00 11.98 88 TYR B O 1
ATOM 2481 N N . LYS B 1 89 ? 12.399 -4.490 -12.097 1.00 10.71 89 LYS B N 1
ATOM 2482 C CA . LYS B 1 89 ? 12.791 -4.071 -13.483 1.00 12.09 89 LYS B CA 1
ATOM 2483 C C . LYS B 1 89 ? 13.101 -2.576 -13.488 1.00 12.15 89 LYS B C 1
ATOM 2484 O O . LYS B 1 89 ? 14.080 -2.105 -14.072 1.00 12.07 89 LYS B O 1
ATOM 2490 N N . GLU B 1 90 ? 12.247 -1.806 -12.828 1.00 11.04 90 GLU B N 1
ATOM 2491 C CA . GLU B 1 90 ? 12.510 -0.358 -12.771 1.00 10.85 90 GLU B CA 1
ATOM 2492 C C . GLU B 1 90 ? 13.810 -0.040 -12.030 1.00 9.63 90 GLU B C 1
ATOM 2493 O O . GLU B 1 90 ? 14.574 0.838 -12.447 1.00 11.61 90 GLU B O 1
ATOM 2499 N N . LEU B 1 91 ? 14.060 -0.738 -10.915 1.00 10.54 91 LEU B N 1
ATOM 2500 C CA . LEU B 1 91 ? 15.304 -0.589 -10.174 1.00 10.81 91 LEU B CA 1
ATOM 2501 C C . LEU B 1 91 ? 16.511 -0.844 -11.094 1.00 10.90 91 LEU B C 1
ATOM 2502 O O . LEU B 1 91 ? 17.527 -0.093 -11.106 1.00 12.62 91 LEU B O 1
ATOM 2507 N N . ALA B 1 92 ? 16.406 -1.902 -11.893 1.00 11.55 92 ALA B N 1
ATOM 2508 C CA . ALA B 1 92 ? 17.495 -2.278 -12.841 1.00 12.69 92 ALA B CA 1
ATOM 2509 C C . ALA B 1 92 ? 17.697 -1.257 -13.952 1.00 13.52 92 ALA B C 1
ATOM 2510 O O . ALA B 1 92 ? 18.808 -1.100 -14.459 1.00 14.48 92 ALA B O 1
ATOM 2512 N N . ASP B 1 93 ? 16.631 -0.546 -14.295 1.00 14.00 93 ASP B N 1
ATOM 2513 C CA . ASP B 1 93 ? 16.716 0.506 -15.310 1.00 15.49 93 ASP B CA 1
ATOM 2514 C C . ASP B 1 93 ? 17.158 1.860 -14.697 1.00 14.88 93 ASP B C 1
ATOM 2515 O O . ASP B 1 93 ? 17.825 2.679 -15.349 1.00 16.96 93 ASP B O 1
ATOM 2520 N N . ASP B 1 94 ? 16.807 2.090 -13.432 1.00 13.02 94 ASP B N 1
ATOM 2521 C CA . ASP B 1 94 ? 17.020 3.379 -12.751 1.00 12.65 94 ASP B CA 1
ATOM 2522 C C . ASP B 1 94 ? 18.383 3.432 -12.079 1.00 13.33 94 ASP B C 1
ATOM 2523 O O . ASP B 1 94 ? 19.298 4.168 -12.511 1.00 16.15 94 ASP B O 1
ATOM 2528 N N . ILE B 1 95 ? 18.553 2.617 -11.037 1.00 13.37 95 ILE B N 1
ATOM 2529 C CA . ILE B 1 95 ? 19.824 2.560 -10.325 1.00 13.56 95 ILE B CA 1
ATOM 2530 C C . ILE B 1 95 ? 20.809 1.723 -11.104 1.00 14.26 95 ILE B C 1
ATOM 2531 O O . ILE B 1 95 ? 22.019 1.978 -11.020 1.00 15.32 95 ILE B O 1
ATOM 2536 N N . GLY B 1 96 ? 20.317 0.724 -11.852 1.00 14.17 96 GLY B N 1
ATOM 2537 C CA . GLY B 1 96 ? 21.255 -0.102 -12.659 1.00 14.37 96 GLY B CA 1
ATOM 2538 C C . GLY B 1 96 ? 21.772 -1.367 -11.998 1.00 15.20 96 GLY B C 1
ATOM 2539 O O . GLY B 1 96 ? 22.786 -1.907 -12.416 1.00 16.48 96 GLY B O 1
ATOM 2540 N N . CYS B 1 97 ? 21.108 -1.824 -10.954 1.00 15.19 97 CYS B N 1
ATOM 2541 C CA . CYS B 1 97 ? 21.506 -3.085 -10.324 1.00 15.83 97 CYS B CA 1
ATOM 2542 C C . CYS B 1 97 ? 20.339 -4.048 -10.329 1.00 14.82 97 CYS B C 1
ATOM 2543 O O . CYS B 1 97 ? 19.162 -3.624 -10.314 1.00 15.27 97 CYS B O 1
ATOM 2546 N N . VAL B 1 98 ? 20.663 -5.340 -10.303 1.00 15.66 98 VAL B N 1
ATOM 2547 C CA . VAL B 1 98 ? 19.626 -6.372 -10.231 1.00 16.36 98 VAL B CA 1
ATOM 2548 C C . VAL B 1 98 ? 19.571 -7.059 -8.880 1.00 17.15 98 VAL B C 1
ATOM 2549 O O . VAL B 1 98 ? 20.589 -7.256 -8.220 1.00 20.25 98 VAL B O 1
ATOM 2553 N N . ARG B 1 99 ? 18.366 -7.356 -8.453 1.00 17.21 99 ARG B N 1
ATOM 2554 C CA . ARG B 1 99 ? 18.189 -8.099 -7.227 1.00 16.13 99 ARG B CA 1
ATOM 2555 C C . ARG B 1 99 ? 17.670 -9.479 -7.609 1.00 20.66 99 ARG B C 1
ATOM 2556 O O . ARG B 1 99 ? 16.758 -9.555 -8.447 1.00 21.84 99 ARG B O 1
ATOM 2564 N N . GLN B 1 100 ? 18.149 -10.502 -6.901 1.00 21.92 100 GLN B N 1
ATOM 2565 C CA . GLN B 1 100 ? 17.865 -11.920 -7.209 1.00 24.98 100 GLN B CA 1
ATOM 2566 C C . GLN B 1 100 ? 16.752 -12.536 -6.381 1.00 24.81 100 GLN B C 1
ATOM 2567 O O . GLN B 1 100 ? 16.089 -13.485 -6.815 1.00 26.47 100 GLN B O 1
ATOM 2573 N N . THR B 1 101 ? 16.547 -12.026 -5.175 1.00 22.52 101 THR B N 1
ATOM 2574 C CA . THR B 1 101 ? 15.568 -12.646 -4.302 1.00 21.41 101 THR B CA 1
ATOM 2575 C C . THR B 1 101 ? 14.439 -11.665 -4.050 1.00 18.86 101 THR B C 1
ATOM 2576 O O . THR B 1 101 ? 14.679 -10.431 -4.109 1.00 18.32 101 THR B O 1
ATOM 2580 N N . PRO B 1 102 ? 13.224 -12.187 -3.805 1.00 17.81 102 PRO B N 1
ATOM 2581 C CA . PRO B 1 102 ? 12.057 -11.310 -3.707 1.00 16.48 102 PRO B CA 1
ATOM 2582 C C . PRO B 1 102 ? 11.816 -10.827 -2.263 1.00 14.98 102 PRO B C 1
ATOM 2583 O O . PRO B 1 102 ? 10.647 -10.597 -1.874 1.00 16.68 102 PRO B O 1
ATOM 2587 N N . HIS B 1 103 ? 12.897 -10.759 -1.476 1.00 15.07 103 HIS B N 1
ATOM 2588 C CA . HIS B 1 103 ? 12.820 -10.443 -0.033 1.00 13.27 103 HIS B CA 1
ATOM 2589 C C . HIS B 1 103 ? 13.418 -9.055 0.232 1.00 11.41 103 HIS B C 1
ATOM 2590 O O . HIS B 1 103 ? 14.526 -8.787 -0.251 1.00 12.69 103 HIS B O 1
ATOM 2597 N N . LEU B 1 104 ? 12.729 -8.214 1.001 1.00 11.19 104 LEU B N 1
ATOM 2598 C CA . LEU B 1 104 ? 13.134 -6.819 1.123 1.00 10.66 104 LEU B CA 1
ATOM 2599 C C . LEU B 1 104 ? 13.623 -6.462 2.527 1.00 10.91 104 LEU B C 1
ATOM 2600 O O . LEU B 1 104 ? 13.612 -5.268 2.889 1.00 11.54 104 LEU B O 1
ATOM 2605 N N . GLN B 1 105 ? 14.065 -7.450 3.323 1.00 11.06 105 GLN B N 1
ATOM 2606 C CA . GLN B 1 105 ? 14.560 -7.095 4.654 1.00 10.52 105 GLN B CA 1
ATOM 2607 C C . GLN B 1 105 ? 15.763 -6.161 4.562 1.00 11.12 105 GLN B C 1
ATOM 2608 O O . GLN B 1 105 ? 15.927 -5.342 5.485 1.00 12.06 105 GLN B O 1
ATOM 2614 N N . ASP B 1 106 ? 16.591 -6.235 3.504 1.00 12.24 106 ASP B N 1
ATOM 2615 C CA . ASP B 1 106 ? 17.709 -5.319 3.412 1.00 13.06 106 ASP B CA 1
ATOM 2616 C C . ASP B 1 106 ? 17.264 -3.866 3.191 1.00 11.71 106 ASP B C 1
ATOM 2617 O O . ASP B 1 106 ? 17.847 -2.960 3.773 1.00 12.11 106 ASP B O 1
ATOM 2622 N N . TRP B 1 107 ? 16.225 -3.634 2.389 1.00 10.66 107 TRP B N 1
ATOM 2623 C CA . TRP B 1 107 ? 15.652 -2.277 2.268 1.00 9.65 107 TRP B CA 1
ATOM 2624 C C . TRP B 1 107 ? 15.202 -1.798 3.636 1.00 10.75 107 TRP B C 1
ATOM 2625 O O . TRP B 1 107 ? 15.425 -0.646 3.993 1.00 10.54 107 TRP B O 1
ATOM 2636 N N . ALA B 1 108 ? 14.519 -2.641 4.394 1.00 10.95 108 ALA B N 1
ATOM 2637 C CA . ALA B 1 108 ? 13.986 -2.214 5.687 1.00 10.69 108 ALA B CA 1
ATOM 2638 C 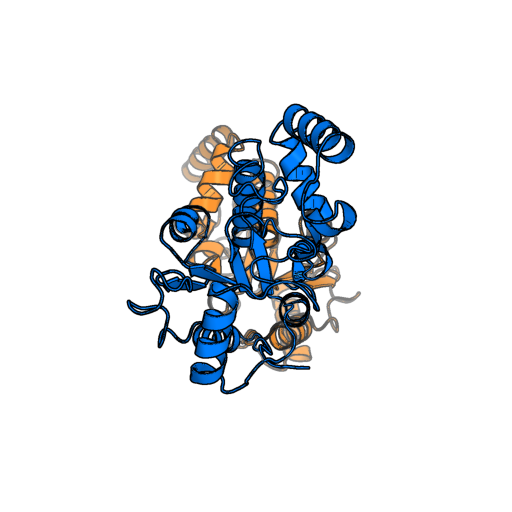C . ALA B 1 108 ? 15.196 -1.796 6.559 1.00 10.76 108 ALA B C 1
ATOM 2639 O O . ALA B 1 108 ? 15.166 -0.757 7.231 1.00 12.50 108 ALA B O 1
ATOM 2641 N N . ARG B 1 109 ? 16.242 -2.632 6.587 1.00 11.47 109 ARG B N 1
ATOM 2642 C CA . ARG B 1 109 ? 17.443 -2.292 7.382 1.00 12.68 109 ARG B CA 1
ATOM 2643 C C . ARG B 1 109 ? 18.122 -0.984 6.949 1.00 11.86 109 ARG B C 1
ATOM 2644 O O . ARG B 1 109 ? 18.622 -0.236 7.811 1.00 14.25 109 ARG B O 1
ATOM 2652 N N . GLU B 1 110 ? 18.083 -0.671 5.651 1.00 12.18 110 GLU B N 1
ATOM 2653 C CA . GLU B 1 110 ? 18.585 0.586 5.118 1.00 12.93 110 GLU B CA 1
ATOM 2654 C C . GLU B 1 110 ? 17.780 1.809 5.526 1.00 12.59 110 GLU B C 1
ATOM 2655 O O . GLU B 1 110 ? 18.221 2.940 5.309 1.00 14.40 110 GLU B O 1
ATOM 2661 N N . GLY B 1 111 ? 16.596 1.599 6.072 1.00 11.07 111 GLY B N 1
ATOM 2662 C CA . GLY B 1 111 ? 15.715 2.727 6.442 1.00 10.92 111 GLY B CA 1
ATOM 2663 C C . GLY B 1 111 ? 14.465 2.856 5.595 1.00 9.80 111 GLY B C 1
ATOM 2664 O O . GLY B 1 111 ? 13.808 3.900 5.635 1.00 9.96 111 GLY B O 1
ATOM 2665 N N . VAL B 1 112 ? 14.107 1.833 4.809 1.00 9.39 112 VAL B N 1
ATOM 2666 C CA . VAL B 1 112 ? 12.835 1.893 4.052 1.00 8.99 112 VAL B CA 1
ATOM 2667 C C . VAL B 1 112 ? 11.719 1.243 4.880 1.00 9.01 112 VAL B C 1
ATOM 2668 O O . VAL B 1 112 ? 11.696 0.024 5.065 1.00 10.05 112 VAL B O 1
ATOM 2672 N N . LEU B 1 113 ? 10.781 2.058 5.373 1.00 8.45 113 LEU B N 1
ATOM 2673 C CA . LEU B 1 113 ? 9.611 1.560 6.115 1.00 8.02 113 LEU B CA 1
ATOM 2674 C C . LEU B 1 113 ? 8.588 1.024 5.085 1.00 8.13 113 LEU B C 1
ATOM 2675 O O . LEU B 1 113 ? 8.010 1.784 4.325 1.00 9.38 113 LEU B O 1
ATOM 2680 N N . LEU B 1 114 ? 8.451 -0.299 5.033 1.00 8.17 114 LEU B N 1
ATOM 2681 C CA . LEU B 1 114 ? 7.648 -0.975 4.028 1.00 8.29 114 LEU B CA 1
ATOM 2682 C C . LEU B 1 114 ? 6.268 -1.245 4.641 1.00 8.67 114 LEU B C 1
ATOM 2683 O O . LEU B 1 114 ? 6.008 -2.327 5.231 1.00 8.90 114 LEU B O 1
ATOM 2688 N N . LEU B 1 115 ? 5.399 -0.231 4.538 1.00 9.00 115 LEU B N 1
ATOM 2689 C CA . LEU B 1 115 ? 4.193 -0.180 5.331 1.00 8.93 115 LEU B CA 1
ATOM 2690 C C . LEU B 1 115 ? 2.969 -0.534 4.505 1.00 8.86 115 LEU B C 1
ATOM 2691 O O . LEU B 1 115 ? 2.517 0.279 3.686 1.00 8.78 115 LEU B O 1
ATOM 2696 N N . ASN B 1 116 ? 2.393 -1.710 4.743 1.00 9.30 116 ASN B N 1
ATOM 2697 C CA . ASN B 1 116 ? 1.070 -2.016 4.204 1.00 8.88 116 ASN B CA 1
ATOM 2698 C C . ASN B 1 116 ? 0.076 -1.164 4.967 1.00 9.21 116 ASN B C 1
ATOM 2699 O O . ASN B 1 116 ? 0.289 -0.839 6.143 1.00 12.07 116 ASN B O 1
ATOM 2704 N N . THR B 1 117 ? -0.989 -0.752 4.289 1.00 9.11 117 THR B N 1
ATOM 2705 C CA . THR B 1 117 ? -2.029 0.004 5.004 1.00 11.63 117 THR B CA 1
ATOM 2706 C C . THR B 1 117 ? -2.958 -0.879 5.838 1.00 10.61 117 THR B C 1
ATOM 2707 O O . THR B 1 117 ? -3.597 -0.391 6.773 1.00 10.54 117 THR B O 1
ATOM 2711 N N . VAL B 1 118 ? -3.073 -2.160 5.473 1.00 9.98 118 VAL B N 1
ATOM 2712 C CA . VAL B 1 118 ? -3.809 -3.149 6.230 1.00 10.27 118 VAL B CA 1
ATOM 2713 C C . VAL B 1 118 ? -2.782 -4.239 6.555 1.00 9.40 118 VAL B C 1
ATOM 2714 O O . VAL B 1 118 ? -2.021 -4.667 5.655 1.00 9.70 118 VAL B O 1
ATOM 2718 N N . LEU B 1 119 ? -2.724 -4.691 7.823 1.00 10.08 119 LEU B N 1
ATOM 2719 C CA . LEU B 1 119 ? -1.529 -5.454 8.272 1.00 9.00 119 LEU B CA 1
ATOM 2720 C C . LEU B 1 119 ? -1.798 -6.967 8.418 1.00 10.07 119 LEU B C 1
ATOM 2721 O O . LEU B 1 119 ? -0.869 -7.703 8.752 1.00 11.99 119 LEU B O 1
ATOM 2726 N N . THR B 1 120 ? -3.030 -7.412 8.151 1.00 10.91 120 THR B N 1
ATOM 2727 C CA . THR B 1 120 ? -3.337 -8.850 8.204 1.00 11.93 120 THR B CA 1
ATOM 2728 C C . THR B 1 120 ? -4.301 -9.187 7.075 1.00 12.14 120 THR B C 1
ATOM 2729 O O . THR B 1 120 ? -4.959 -8.290 6.517 1.00 12.51 120 THR B O 1
ATOM 2733 N N . VAL B 1 121 ? -4.441 -10.477 6.789 1.00 12.36 121 VAL B N 1
ATOM 2734 C CA . VAL B 1 121 ? -5.394 -10.941 5.763 1.00 12.37 121 VAL B CA 1
ATOM 2735 C C . VAL B 1 121 ? -5.670 -12.436 5.985 1.00 13.41 121 VAL B C 1
ATOM 2736 O O . VAL B 1 121 ? -4.784 -13.160 6.459 1.00 13.56 121 VAL B O 1
ATOM 2740 N N . ARG B 1 122 ? -6.863 -12.887 5.636 1.00 13.05 122 ARG B N 1
ATOM 2741 C CA . ARG B 1 122 ? -7.121 -14.341 5.660 1.00 15.36 122 ARG B CA 1
ATOM 2742 C C . ARG B 1 122 ? -6.540 -14.995 4.408 1.00 15.77 122 ARG B C 1
ATOM 2743 O O . ARG B 1 122 ? -6.613 -14.418 3.309 1.00 16.04 122 ARG B O 1
ATOM 2751 N N . GLN B 1 123 ? -5.983 -16.192 4.564 1.00 15.92 123 GLN B N 1
ATOM 2752 C CA . GLN B 1 123 ? -5.473 -16.963 3.446 1.00 16.48 123 GLN B CA 1
ATOM 2753 C C . GLN B 1 123 ? -6.452 -16.961 2.239 1.00 16.15 123 GLN B C 1
ATOM 2754 O O . GLN B 1 123 ? -7.677 -17.214 2.385 1.00 17.43 123 GLN B O 1
ATOM 2760 N N . GLY B 1 124 ? -5.900 -16.620 1.075 1.00 15.64 124 GLY B N 1
ATOM 2761 C CA . GLY B 1 124 ? -6.608 -16.696 -0.200 1.00 15.77 124 GLY B CA 1
ATOM 2762 C C . GLY B 1 124 ? -7.701 -15.672 -0.384 1.00 16.48 124 GLY B C 1
ATOM 2763 O O . GLY B 1 124 ? -8.446 -15.754 -1.380 1.00 18.53 124 GLY B O 1
ATOM 2764 N N . GLU B 1 125 ? -7.808 -14.701 0.547 1.00 16.66 125 GLU B N 1
ATOM 2765 C CA . GLU B 1 125 ? -8.949 -13.755 0.507 1.00 17.73 125 GLU B CA 1
ATOM 2766 C C . GLU B 1 125 ? -8.472 -12.321 0.526 1.00 17.57 125 GLU B C 1
ATOM 2767 O O . GLU B 1 125 ? -8.429 -11.684 1.579 1.00 16.15 125 GLU B O 1
ATOM 2773 N N . ALA B 1 126 ? -8.109 -11.791 -0.634 1.00 16.72 126 ALA B N 1
ATOM 2774 C CA . ALA B 1 126 ? -7.629 -10.426 -0.652 1.00 17.13 126 ALA B CA 1
ATOM 2775 C C . ALA B 1 126 ? -8.630 -9.480 -0.026 1.00 17.61 126 ALA B C 1
ATOM 2776 O O . ALA B 1 126 ? -9.846 -9.628 -0.233 1.00 17.66 126 ALA B O 1
ATOM 2778 N N . ASN B 1 127 ? -8.113 -8.488 0.719 1.00 18.54 127 ASN B N 1
ATOM 2779 C CA . ASN B 1 127 ? -8.924 -7.453 1.365 1.00 19.11 127 ASN B CA 1
ATOM 2780 C C . ASN B 1 127 ? -9.850 -7.981 2.466 1.00 18.93 127 ASN B C 1
ATOM 2781 O O . ASN B 1 127 ? -10.732 -7.213 2.936 1.00 19.68 127 ASN B O 1
ATOM 2786 N N . SER B 1 128 ? -9.668 -9.245 2.911 1.00 17.21 128 SER B N 1
ATOM 2787 C CA . SER B 1 128 ? -10.583 -9.779 3.935 1.00 16.58 128 SER B CA 1
ATOM 2788 C C . SER B 1 128 ? -10.515 -9.058 5.281 1.00 15.28 128 SER B C 1
ATOM 2789 O O . SER B 1 128 ? -11.492 -9.117 6.056 1.00 15.42 128 SER B O 1
ATOM 2792 N N . HIS B 1 129 ? -9.382 -8.399 5.571 1.00 14.10 129 HIS B N 1
ATOM 2793 C CA . HIS B 1 129 ? -9.313 -7.592 6.816 1.00 14.03 129 HIS B CA 1
ATOM 2794 C C . HIS B 1 129 ? -9.304 -6.105 6.567 1.00 14.85 129 HIS B C 1
ATOM 2795 O O . HIS B 1 129 ? -8.831 -5.327 7.413 1.00 15.51 129 HIS B O 1
ATOM 2802 N N . ARG B 1 130 ? -9.840 -5.684 5.430 1.00 15.50 130 ARG B N 1
ATOM 2803 C CA . ARG B 1 130 ? -10.154 -4.256 5.283 1.00 17.60 130 ARG B CA 1
ATOM 2804 C C . ARG B 1 130 ? -11.223 -3.796 6.260 1.00 18.10 130 ARG B C 1
ATOM 2805 O O . ARG B 1 130 ? -12.125 -4.554 6.649 1.00 18.43 130 ARG B O 1
ATOM 2813 N N . ASP B 1 131 ? -11.114 -2.531 6.661 1.00 19.71 131 ASP B N 1
ATOM 2814 C CA . ASP B 1 131 ? -12.147 -1.891 7.482 1.00 21.00 131 ASP B CA 1
ATOM 2815 C C . ASP B 1 131 ? -12.421 -2.564 8.836 1.00 20.61 131 ASP B C 1
ATOM 2816 O O . ASP B 1 131 ? -13.548 -2.509 9.337 1.00 23.25 131 ASP B O 1
ATOM 2821 N N . ILE B 1 132 ? -11.373 -3.142 9.436 1.00 19.65 132 ILE B N 1
ATOM 2822 C CA . ILE B 1 132 ? -11.453 -3.649 10.812 1.00 19.24 132 ILE B CA 1
ATOM 2823 C C . ILE B 1 132 ? -10.723 -2.753 11.835 1.00 18.08 132 ILE B C 1
ATOM 2824 O O . ILE B 1 132 ? -10.702 -3.063 13.028 1.00 19.03 132 ILE B O 1
ATOM 2829 N N . GLY B 1 133 ? -10.083 -1.676 11.357 1.00 15.07 133 GLY B N 1
ATOM 2830 C CA . GLY B 1 133 ? -9.292 -0.802 12.230 1.00 14.97 133 GLY B CA 1
ATOM 2831 C C . GLY B 1 133 ? -7.890 -0.563 11.736 1.00 13.27 133 GLY B C 1
ATOM 2832 O O . GLY B 1 133 ? -7.239 0.379 12.195 1.00 12.67 133 GLY B O 1
ATOM 2833 N N . TRP B 1 134 ? -7.402 -1.363 10.784 1.00 12.52 134 TRP B N 1
ATOM 2834 C CA . TRP B 1 134 ? -6.001 -1.198 10.437 1.00 11.42 134 TRP B CA 1
ATOM 2835 C C . TRP B 1 134 ? -5.739 0.146 9.769 1.00 12.54 134 TRP B C 1
ATOM 2836 O O . TRP B 1 134 ? -4.642 0.716 9.939 1.00 11.98 134 TRP B O 1
ATOM 2847 N N . GLU B 1 135 ? -6.701 0.624 8.963 1.00 12.89 135 GLU B N 1
ATOM 2848 C CA . GLU B 1 135 ? -6.511 1.870 8.224 1.00 13.14 135 GLU B CA 1
ATOM 2849 C C . GLU B 1 135 ? -6.410 3.026 9.224 1.00 12.78 135 GLU B C 1
ATOM 2850 O O . GLU B 1 135 ? -5.622 3.964 9.009 1.00 13.16 135 GLU B O 1
ATOM 2856 N N . THR B 1 136 ? -7.175 2.994 10.320 1.00 13.52 136 THR B N 1
ATOM 2857 C CA . THR B 1 136 ? -7.052 4.049 11.338 1.00 13.12 136 THR B CA 1
ATOM 2858 C C . THR B 1 136 ? -5.635 4.001 11.898 1.00 12.11 136 THR B C 1
ATOM 2859 O O . THR B 1 136 ? -4.968 5.036 12.007 1.00 12.62 136 THR B O 1
ATOM 2863 N N . PHE B 1 137 ? -5.174 2.802 12.257 1.00 11.41 137 PHE B N 1
ATOM 2864 C CA . PHE B 1 137 ? -3.828 2.625 12.779 1.00 10.10 137 PHE B CA 1
ATOM 2865 C C . PHE B 1 137 ? -2.737 3.090 11.808 1.00 9.95 137 PHE B C 1
ATOM 2866 O O . PHE B 1 137 ? -1.855 3.888 12.197 1.00 9.96 137 PHE B O 1
ATOM 2874 N N . THR B 1 138 ? -2.773 2.620 10.548 1.00 8.10 138 THR B N 1
ATOM 2875 C CA . THR B 1 138 ? -1.706 2.988 9.619 1.00 8.76 138 THR B CA 1
ATOM 2876 C C . THR B 1 138 ? -1.810 4.471 9.193 1.00 10.02 138 THR B C 1
ATOM 2877 O O . THR B 1 138 ? -0.753 5.086 8.942 1.00 10.13 138 THR B O 1
ATOM 2881 N N . ASP B 1 139 ? -3.015 5.047 9.124 1.00 10.08 139 ASP B N 1
ATOM 2882 C CA . ASP B 1 139 ? -3.110 6.515 8.934 1.00 10.34 139 ASP B CA 1
ATOM 2883 C C . ASP B 1 139 ? -2.357 7.228 10.054 1.00 10.92 139 ASP B C 1
ATOM 2884 O O . ASP B 1 139 ? -1.631 8.218 9.796 1.00 10.59 139 ASP B O 1
ATOM 2889 N N . GLU B 1 140 ? -2.563 6.763 11.298 1.00 9.63 140 GLU B N 1
ATOM 2890 C CA . GLU B 1 140 ? -1.872 7.421 12.424 1.00 10.61 140 GLU B CA 1
ATOM 2891 C C . GLU B 1 140 ? -0.361 7.219 12.355 1.00 10.44 140 GLU B C 1
ATOM 2892 O O . GLU B 1 140 ? 0.395 8.103 12.736 1.00 11.36 140 GLU B O 1
ATOM 2898 N N . ILE B 1 141 ? 0.078 6.054 11.855 1.00 9.86 141 ILE B N 1
ATOM 2899 C CA . ILE B 1 141 ? 1.506 5.827 11.652 1.00 9.94 141 ILE B CA 1
ATOM 2900 C C . ILE B 1 141 ? 2.068 6.823 10.635 1.00 9.59 141 ILE B C 1
ATOM 2901 O O . ILE B 1 141 ? 3.104 7.469 10.900 1.00 10.85 141 ILE B O 1
ATOM 2906 N N . ILE B 1 142 ? 1.377 6.960 9.499 1.00 9.16 142 ILE B N 1
ATOM 2907 C CA . ILE B 1 142 ? 1.862 7.895 8.488 1.00 9.55 142 ILE B CA 1
ATOM 2908 C C . ILE B 1 142 ? 1.976 9.320 9.059 1.00 8.65 142 ILE B C 1
ATOM 2909 O O . ILE B 1 142 ? 2.984 10.032 8.850 1.00 10.11 142 ILE B O 1
ATOM 2914 N N . LYS B 1 143 ? 0.917 9.721 9.761 1.00 8.97 143 LYS B N 1
ATOM 2915 C CA . LYS B 1 143 ? 0.865 11.071 10.365 1.00 9.79 143 LYS B CA 1
ATOM 2916 C C . LYS B 1 143 ? 2.014 11.244 11.390 1.00 10.64 143 LYS B C 1
ATOM 2917 O O . LYS B 1 143 ? 2.656 12.296 11.446 1.00 10.61 143 LYS B O 1
ATOM 2923 N N . ALA B 1 144 ? 2.324 10.203 12.166 1.00 9.98 144 ALA B N 1
ATOM 2924 C CA . ALA B 1 144 ? 3.416 10.283 13.166 1.00 10.27 144 ALA B CA 1
ATOM 2925 C C . ALA B 1 144 ? 4.754 10.426 12.490 1.00 9.97 144 ALA B C 1
ATOM 2926 O O . ALA B 1 144 ? 5.605 11.192 12.947 1.00 9.44 144 ALA B O 1
ATOM 2928 N N . VAL B 1 145 ? 4.982 9.679 11.409 1.00 10.30 145 VAL B N 1
ATOM 2929 C CA . VAL B 1 145 ? 6.218 9.843 10.673 1.00 9.10 145 VAL B CA 1
ATOM 2930 C C . VAL B 1 145 ? 6.359 11.278 10.132 1.00 10.22 145 VAL B C 1
ATOM 2931 O O . VAL B 1 145 ? 7.453 11.897 10.233 1.00 9.54 145 VAL B O 1
ATOM 2935 N N . SER B 1 146 ? 5.278 11.787 9.540 1.00 9.15 146 SER B N 1
ATOM 2936 C CA . SER B 1 146 ? 5.317 13.135 9.004 1.00 10.01 146 SER B CA 1
ATOM 2937 C C . SER B 1 146 ? 5.539 14.150 10.146 1.00 9.08 146 SER B C 1
ATOM 2938 O O . SER B 1 146 ? 6.381 15.066 10.007 1.00 11.50 146 SER B O 1
ATOM 2941 N N . ASP B 1 147 ? 4.820 13.959 11.253 1.00 10.56 147 ASP B N 1
ATOM 2942 C CA . ASP B 1 147 ? 4.836 14.991 12.330 1.00 12.04 147 ASP B CA 1
ATOM 2943 C C . ASP B 1 147 ? 6.222 15.001 13.008 1.00 12.23 147 ASP B C 1
ATOM 2944 O O . ASP B 1 147 ? 6.823 16.060 13.268 1.00 13.14 147 ASP B O 1
ATOM 2949 N N . TYR B 1 148 ? 6.742 13.825 13.353 1.00 11.91 148 TYR B N 1
ATOM 2950 C CA . TYR B 1 148 ? 7.916 13.796 14.262 1.00 11.84 148 TYR B CA 1
ATOM 2951 C C . TYR B 1 148 ? 9.272 13.658 13.568 1.00 12.52 148 TYR B C 1
ATOM 2952 O O . TYR B 1 148 ? 10.300 13.814 14.231 1.00 15.58 148 TYR B O 1
ATOM 2961 N N . LYS B 1 149 ? 9.295 13.339 12.265 1.00 12.92 149 LYS B N 1
ATOM 2962 C CA . LYS B 1 149 ? 10.536 13.318 11.523 1.00 11.80 149 LYS B CA 1
ATOM 2963 C C . LYS B 1 149 ? 10.633 14.556 10.646 1.00 11.58 149 LYS B C 1
ATOM 2964 O O . LYS B 1 149 ? 9.611 15.237 10.393 1.00 12.23 149 LYS B O 1
ATOM 2970 N N . GLU B 1 150 ? 11.825 14.776 10.102 1.00 11.22 150 GLU B N 1
ATOM 2971 C CA . GLU B 1 150 ? 11.997 15.767 9.011 1.00 12.15 150 GLU B CA 1
ATOM 2972 C C . GLU B 1 150 ? 12.731 15.087 7.886 1.00 12.32 150 GLU B C 1
ATOM 2973 O O . GLU B 1 150 ? 13.539 14.200 8.132 1.00 14.02 150 GLU B O 1
ATOM 2979 N N . HIS B 1 151 ? 12.433 15.486 6.648 1.00 12.30 151 HIS B N 1
ATOM 2980 C CA . HIS B 1 151 ? 13.255 15.083 5.499 1.00 12.47 151 HIS B CA 1
ATOM 2981 C C . HIS B 1 151 ? 13.207 13.600 5.239 1.00 12.84 151 HIS B C 1
ATOM 2982 O O . HIS B 1 151 ? 14.241 12.989 5.006 1.00 13.45 151 HIS B O 1
ATOM 2989 N N . VAL B 1 152 ? 11.991 13.043 5.244 1.00 10.99 152 VAL B N 1
ATOM 2990 C CA . VAL B 1 152 ? 11.739 11.644 4.814 1.00 10.36 152 VAL B CA 1
ATOM 2991 C C . VAL B 1 152 ? 11.147 11.656 3.412 1.00 10.57 152 VAL B C 1
ATOM 2992 O O . VAL B 1 152 ? 10.504 12.593 3.039 1.00 11.06 152 VAL B O 1
ATOM 2996 N N . VAL B 1 153 ? 11.359 10.595 2.637 1.00 9.39 153 VAL B N 1
ATOM 2997 C CA . VAL B 1 153 ? 10.736 10.467 1.338 1.00 9.45 153 VAL B CA 1
ATOM 2998 C C . VAL B 1 153 ? 9.557 9.518 1.441 1.00 10.34 153 VAL B C 1
ATOM 2999 O O . VAL B 1 153 ? 9.709 8.390 1.935 1.00 12.65 153 VAL B O 1
ATOM 3003 N N . PHE B 1 154 ? 8.383 9.979 1.035 1.00 8.90 154 PHE B N 1
ATOM 3004 C CA . PHE B 1 154 ? 7.192 9.121 0.940 1.00 8.02 154 PHE B CA 1
ATOM 3005 C C . PHE B 1 154 ? 6.932 8.748 -0.504 1.00 9.26 154 PHE B C 1
ATOM 3006 O O . PHE B 1 154 ? 6.753 9.642 -1.375 1.00 11.11 154 PHE B O 1
ATOM 3014 N N . ILE B 1 155 ? 6.935 7.450 -0.789 1.00 8.84 155 ILE B N 1
ATOM 3015 C CA . ILE B 1 155 ? 6.742 6.969 -2.165 1.00 9.88 155 ILE B CA 1
ATOM 3016 C C . ILE B 1 155 ? 5.340 6.400 -2.217 1.00 9.90 155 ILE B C 1
ATOM 3017 O O . ILE B 1 155 ? 5.033 5.421 -1.501 1.00 11.03 155 ILE B O 1
ATOM 3022 N N . LEU B 1 156 ? 4.486 7.065 -3.016 1.00 10.99 156 LEU B N 1
ATOM 3023 C CA . LEU B 1 156 ? 3.048 6.765 -3.054 1.00 9.93 156 LEU B CA 1
ATOM 3024 C C . LEU B 1 156 ? 2.688 6.248 -4.435 1.00 10.71 156 LEU B C 1
ATOM 3025 O O . LEU B 1 156 ? 2.513 7.033 -5.394 1.00 10.86 156 LEU B O 1
ATOM 3030 N N . TRP B 1 157 ? 2.591 4.923 -4.550 1.00 9.70 157 TRP B N 1
ATOM 3031 C CA . TRP B 1 157 ? 2.335 4.241 -5.829 1.00 10.67 157 TRP B CA 1
ATOM 3032 C C . TRP B 1 157 ? 0.843 3.878 -5.882 1.00 10.98 157 TRP B C 1
ATOM 3033 O O . TRP B 1 157 ? 0.348 3.091 -5.016 1.00 10.46 157 TRP B O 1
ATOM 3044 N N . GLY B 1 158 ? 0.123 4.430 -6.873 1.00 11.02 158 GLY B N 1
ATOM 3045 C CA . GLY B 1 158 ? -1.326 4.175 -6.997 1.00 12.82 158 GLY B CA 1
ATOM 3046 C C . GLY B 1 158 ? -2.163 5.268 -6.361 1.00 13.63 158 GLY B C 1
ATOM 3047 O O . GLY B 1 158 ? -1.759 5.935 -5.384 1.00 13.02 158 GLY B O 1
ATOM 3048 N N . LYS B 1 159 ? -3.342 5.466 -6.919 1.00 16.63 159 LYS B N 1
ATOM 3049 C CA . LYS B 1 159 ? -4.178 6.545 -6.392 1.00 18.88 159 LYS B CA 1
ATOM 3050 C C . LYS B 1 159 ? -4.603 6.316 -4.916 1.00 18.83 159 LYS B C 1
ATOM 3051 O O . LYS B 1 159 ? -4.672 7.276 -4.148 1.00 18.89 159 LYS B O 1
ATOM 3057 N N . PRO B 1 160 ? -4.888 5.069 -4.488 1.00 18.16 160 PRO B N 1
ATOM 3058 C CA . PRO B 1 160 ? -5.242 4.952 -3.036 1.00 18.57 160 PRO B CA 1
ATOM 3059 C C . PRO B 1 160 ? -4.116 5.411 -2.108 1.00 16.22 160 PRO B C 1
ATOM 3060 O O . PRO B 1 160 ? -4.359 6.129 -1.136 1.00 16.98 160 PRO B O 1
ATOM 3064 N N . ALA B 1 161 ? -2.869 5.077 -2.437 1.00 14.35 161 ALA B N 1
ATOM 3065 C CA . ALA B 1 161 ? -1.732 5.542 -1.615 1.00 12.99 161 ALA B CA 1
ATOM 3066 C C . ALA B 1 161 ? -1.638 7.061 -1.645 1.00 13.01 161 ALA B C 1
ATOM 3067 O O . ALA B 1 161 ? -1.269 7.706 -0.641 1.00 12.93 161 ALA B O 1
ATOM 3069 N N . GLN B 1 162 ? -1.927 7.641 -2.801 1.00 13.35 162 GLN B N 1
ATOM 3070 C CA . GLN B 1 162 ? -1.833 9.093 -2.935 1.00 13.59 162 GLN B CA 1
ATOM 3071 C C . GLN B 1 162 ? -2.900 9.839 -2.127 1.00 15.16 162 GLN B C 1
ATOM 3072 O O . GLN B 1 162 ? -2.758 11.035 -1.850 1.00 16.76 162 GLN B O 1
ATOM 3078 N N . GLN B 1 163 ? -3.939 9.131 -1.709 1.00 15.62 163 GLN B N 1
ATOM 3079 C CA . GLN B 1 163 ? -4.928 9.753 -0.794 1.00 17.01 163 GLN B CA 1
ATOM 3080 C C . GLN B 1 163 ? -4.266 10.116 0.536 1.00 15.40 163 GLN B C 1
ATOM 3081 O O . GLN B 1 163 ? -4.816 10.929 1.294 1.00 16.89 163 GLN B O 1
ATOM 3087 N N . LYS B 1 164 ? -3.114 9.520 0.836 1.00 13.60 164 LYS B N 1
ATOM 3088 C CA . LYS B 1 164 ? -2.427 9.796 2.092 1.00 11.86 164 LYS B CA 1
ATOM 3089 C C . LYS B 1 164 ? -1.616 11.096 2.063 1.00 13.06 164 LYS B C 1
ATOM 3090 O O . LYS B 1 164 ? -1.024 11.475 3.080 1.00 12.14 164 LYS B O 1
ATOM 3096 N N . ILE B 1 165 ? -1.597 11.773 0.907 1.00 12.58 165 ILE B N 1
ATOM 3097 C CA . ILE B 1 165 ? -0.850 13.049 0.780 1.00 14.72 165 ILE B CA 1
ATOM 3098 C C . ILE B 1 165 ? -1.336 14.020 1.845 1.00 14.39 165 ILE B C 1
ATOM 3099 O O . ILE B 1 165 ? -0.538 14.807 2.374 1.00 14.41 165 ILE B O 1
ATOM 3104 N N . LYS B 1 166 ? -2.633 13.970 2.156 1.00 14.07 166 LYS B N 1
ATOM 3105 C CA . LYS B 1 166 ? -3.182 14.886 3.157 1.00 15.61 166 LYS B CA 1
ATOM 3106 C C . LYS B 1 166 ? -2.611 14.680 4.570 1.00 14.46 166 LYS B C 1
ATOM 3107 O O . LYS B 1 166 ? -2.758 15.547 5.437 1.00 16.59 166 LYS B O 1
ATOM 3113 N N . LEU B 1 167 ? -1.972 13.546 4.801 1.00 12.97 167 LEU B N 1
ATOM 3114 C CA . LEU B 1 167 ? -1.377 13.266 6.113 1.00 13.01 167 LEU B CA 1
ATOM 3115 C C . LEU B 1 167 ? 0.079 13.716 6.174 1.00 12.94 167 LEU B C 1
ATOM 3116 O O . LEU B 1 167 ? 0.703 13.608 7.245 1.00 16.10 167 LEU B O 1
ATOM 3121 N N . ILE B 1 168 ? 0.643 14.171 5.048 1.00 12.86 168 ILE B N 1
ATOM 3122 C CA . ILE B 1 168 ? 2.106 14.361 4.964 1.00 12.63 168 ILE B CA 1
ATOM 3123 C C . ILE B 1 168 ? 2.428 15.853 4.755 1.00 13.75 168 ILE B C 1
ATOM 3124 O O . ILE B 1 168 ? 1.851 16.496 3.883 1.00 15.62 168 ILE B O 1
ATOM 3129 N N . ASP B 1 169 ? 3.375 16.381 5.516 1.00 13.55 169 ASP B N 1
ATOM 3130 C CA . ASP B 1 169 ? 3.707 17.817 5.452 1.00 13.76 169 ASP B CA 1
ATOM 3131 C C . ASP B 1 169 ? 4.779 17.994 4.364 1.00 13.31 169 ASP B C 1
ATOM 3132 O O . ASP B 1 169 ? 5.973 17.635 4.562 1.00 13.73 169 ASP B O 1
ATOM 3137 N N . THR B 1 170 ? 4.354 18.516 3.206 1.00 14.08 170 THR B N 1
ATOM 3138 C CA . THR B 1 170 ? 5.252 18.582 2.034 1.00 14.68 170 THR B CA 1
ATOM 3139 C C . THR B 1 170 ? 6.275 19.698 2.156 1.00 14.96 170 THR B C 1
ATOM 3140 O O . THR B 1 170 ? 7.162 19.831 1.305 1.00 16.44 170 THR B O 1
ATOM 3144 N N . SER B 1 171 ? 6.156 20.509 3.217 1.00 15.13 171 SER B N 1
ATOM 3145 C CA . SER B 1 171 ? 7.204 21.473 3.534 1.00 16.68 171 SER B CA 1
ATOM 3146 C C . SER B 1 171 ? 8.424 20.860 4.215 1.00 17.04 171 SER B C 1
ATOM 3147 O O . SER B 1 171 ? 9.522 21.464 4.197 1.00 19.13 171 SER B O 1
ATOM 3150 N N . LYS B 1 172 ? 8.238 19.677 4.814 1.00 15.58 172 LYS B N 1
ATOM 3151 C CA . LYS B 1 172 ? 9.300 18.985 5.528 1.00 14.80 172 LYS B CA 1
ATOM 3152 C C . LYS B 1 172 ? 9.757 17.727 4.840 1.00 13.79 172 LYS B C 1
ATOM 3153 O O . LYS B 1 172 ? 10.784 17.183 5.226 1.00 13.60 172 LYS B O 1
ATOM 3159 N N . HIS B 1 173 ? 8.932 17.203 3.937 1.00 12.06 173 HIS B N 1
ATOM 3160 C CA . HIS B 1 173 ? 9.162 15.844 3.403 1.00 10.40 173 HIS B CA 1
ATOM 3161 C C . HIS B 1 173 ? 9.028 15.852 1.892 1.00 11.48 173 HIS B C 1
ATOM 3162 O O . HIS B 1 173 ? 8.444 16.762 1.317 1.00 14.09 173 HIS B O 1
ATOM 3169 N N . CYS B 1 174 ? 9.585 14.829 1.252 1.00 11.33 174 CYS B N 1
ATOM 3170 C CA . CYS B 1 174 ? 9.533 14.672 -0.192 1.00 12.38 174 CYS B CA 1
ATOM 3171 C C . CYS B 1 174 ? 8.465 13.643 -0.524 1.00 12.92 174 CYS B C 1
ATOM 3172 O O . CYS B 1 174 ? 8.406 12.589 0.118 1.00 14.40 174 CYS B O 1
ATOM 3175 N N . ILE B 1 175 ? 7.602 13.954 -1.465 1.00 10.93 175 ILE B N 1
ATOM 3176 C CA . ILE B 1 175 ? 6.613 12.973 -1.970 1.00 11.73 175 ILE B CA 1
ATOM 3177 C C . ILE B 1 175 ? 6.952 12.625 -3.400 1.00 11.00 175 IL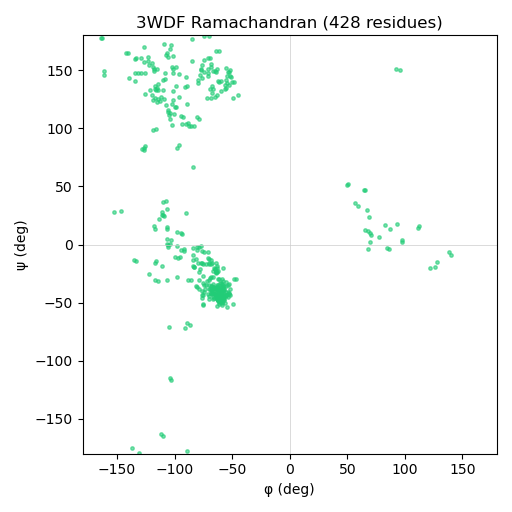E B C 1
ATOM 3178 O O . ILE B 1 175 ? 7.117 13.517 -4.257 1.00 12.44 175 ILE B O 1
ATOM 3183 N N . ILE B 1 176 ? 7.143 11.331 -3.63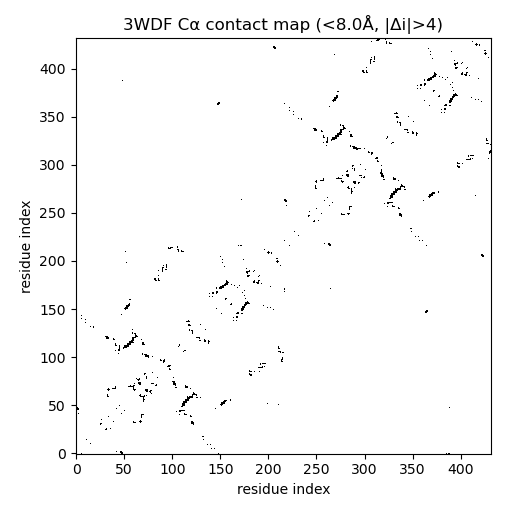7 1.00 10.50 176 ILE B N 1
ATOM 3184 C CA . ILE B 1 176 ? 7.304 10.789 -4.967 1.00 10.22 176 ILE B CA 1
ATOM 3185 C C . ILE B 1 176 ? 6.050 10.002 -5.268 1.00 12.05 176 ILE B C 1
ATOM 3186 O O . ILE B 1 176 ? 5.621 9.142 -4.458 1.00 12.60 176 ILE B O 1
ATOM 3191 N N . LYS B 1 177 ? 5.417 10.336 -6.382 1.00 12.77 177 LYS B N 1
ATOM 3192 C CA . LYS B 1 177 ? 4.188 9.643 -6.695 1.00 13.25 177 LYS B CA 1
ATOM 3193 C C . LYS B 1 177 ? 4.149 9.140 -8.126 1.00 13.00 177 LYS B C 1
ATOM 3194 O O . LYS B 1 177 ? 4.714 9.768 -9.014 1.00 12.91 177 LYS B O 1
ATOM 3200 N N . SER B 1 178 ? 3.484 8.019 -8.345 1.00 11.43 178 SER B N 1
ATOM 3201 C CA . SER B 1 178 ? 3.255 7.557 -9.725 1.00 11.08 178 SER B CA 1
ATOM 3202 C C . SER B 1 178 ? 2.156 6.529 -9.706 1.00 11.93 178 SER B C 1
ATOM 3203 O O . SER B 1 178 ? 1.702 6.120 -8.628 1.00 11.71 178 SER B O 1
ATOM 3206 N N . VAL B 1 179 ? 1.804 6.046 -10.894 1.00 11.10 179 VAL B N 1
ATOM 3207 C CA . VAL B 1 179 ? 0.950 4.883 -10.939 1.00 11.17 179 VAL B CA 1
ATOM 3208 C C . VAL B 1 179 ? 1.678 3.677 -10.241 1.00 11.55 179 VAL B C 1
ATOM 3209 O O . VAL B 1 179 ? 2.881 3.657 -10.020 1.00 10.85 179 VAL B O 1
ATOM 3213 N N . HIS B 1 180 ? 0.890 2.644 -9.966 1.00 10.72 180 HIS B N 1
ATOM 3214 C CA . HIS B 1 180 ? 1.357 1.480 -9.234 1.00 10.03 180 HIS B CA 1
ATOM 3215 C C . HIS B 1 180 ? 2.231 0.565 -10.124 1.00 10.08 180 HIS B C 1
ATOM 3216 O O . HIS B 1 180 ? 2.025 0.490 -11.361 1.00 11.17 180 HIS B O 1
ATOM 3223 N N . PRO B 1 181 ? 3.120 -0.200 -9.492 1.00 8.78 181 PRO B N 1
ATOM 3224 C CA . PRO B 1 181 ? 3.947 -1.132 -10.293 1.00 9.13 181 PRO B CA 1
ATOM 3225 C C . PRO B 1 181 ? 3.233 -2.418 -10.755 1.00 9.10 181 PRO B C 1
ATOM 3226 O O . PRO B 1 181 ? 3.829 -3.161 -11.536 1.00 10.83 181 PRO B O 1
ATOM 3230 N N . SER B 1 182 ? 1.969 -2.634 -10.396 1.00 10.89 182 SER B N 1
ATOM 3231 C CA . SER B 1 182 ? 1.233 -3.788 -10.941 1.00 11.70 182 SER B CA 1
ATOM 3232 C C . SER B 1 182 ? 1.289 -3.754 -12.463 1.00 11.76 182 SER B C 1
ATOM 3233 O O . SER B 1 182 ? 1.224 -2.693 -13.090 1.00 11.21 182 SER B O 1
ATOM 3236 N N . PRO B 1 183 ? 1.353 -4.927 -13.104 1.00 11.96 183 PRO B N 1
ATOM 3237 C CA . PRO B 1 183 ? 1.188 -5.044 -14.563 1.00 12.18 183 PRO B CA 1
ATOM 3238 C C . PRO B 1 183 ? -0.004 -4.268 -15.127 1.00 12.50 183 PRO B C 1
ATOM 3239 O O . PRO B 1 183 ? 0.042 -3.852 -16.269 1.00 14.28 183 PRO B O 1
ATOM 3243 N N . LEU B 1 184 ? -1.068 -4.100 -14.342 1.00 11.23 184 LEU B N 1
ATOM 3244 C CA . LEU B 1 184 ? -2.279 -3.383 -14.811 1.00 12.55 184 LEU B CA 1
ATOM 3245 C C . LEU B 1 184 ? -2.097 -1.873 -14.989 1.00 12.93 184 LEU B C 1
ATOM 3246 O O . LEU B 1 184 ? -2.901 -1.225 -15.646 1.00 16.60 184 LEU B O 1
ATOM 3251 N N . SER B 1 185 ? -1.048 -1.324 -14.406 1.00 12.01 185 SER B N 1
ATOM 3252 C CA . SER B 1 185 ? -0.773 0.107 -14.505 1.00 11.98 185 SER B CA 1
ATOM 3253 C C . SER B 1 185 ? 0.667 0.494 -14.806 1.00 11.98 185 SER B C 1
ATOM 3254 O O . SER B 1 185 ? 0.925 1.674 -15.154 1.00 13.59 185 SER B O 1
ATOM 3257 N N . ALA B 1 186 ? 1.622 -0.445 -14.685 1.00 10.95 186 ALA B N 1
ATOM 3258 C CA . ALA B 1 186 ? 3.043 -0.054 -14.741 1.00 12.96 186 ALA B CA 1
ATOM 3259 C C . ALA B 1 186 ? 3.436 0.658 -16.021 1.00 12.62 186 ALA B C 1
ATOM 3260 O O . ALA B 1 186 ? 4.307 1.519 -15.984 1.00 14.42 186 ALA B O 1
ATOM 3262 N N . TYR B 1 187 ? 2.837 0.287 -17.163 1.00 13.60 187 TYR B N 1
ATOM 3263 C CA . TYR B 1 187 ? 3.312 0.817 -18.433 1.00 15.27 187 TYR B CA 1
ATOM 3264 C C . TYR B 1 187 ? 2.764 2.226 -18.694 1.00 17.34 187 TYR B C 1
ATOM 3265 O O . TYR B 1 187 ? 3.134 2.869 -19.697 1.00 19.77 187 TYR B O 1
ATOM 3274 N N . ARG B 1 188 ? 1.890 2.704 -17.820 1.00 16.39 188 ARG B N 1
ATOM 3275 C CA . ARG B 1 188 ? 1.447 4.118 -17.967 1.00 17.93 188 ARG B CA 1
ATOM 3276 C C . ARG B 1 188 ? 2.015 5.063 -16.906 1.00 17.87 188 ARG B C 1
ATOM 3277 O O . ARG B 1 188 ? 1.369 6.049 -16.505 1.00 19.57 188 ARG B O 1
ATOM 3285 N N . GLY B 1 189 ? 3.274 4.825 -16.535 1.00 16.34 189 GLY B N 1
ATOM 3286 C CA . GLY B 1 189 ? 4.034 5.840 -15.802 1.00 16.86 189 GLY B CA 1
ATOM 3287 C C . GLY B 1 189 ? 4.876 5.290 -14.663 1.00 15.85 189 GLY B C 1
ATOM 3288 O O . GLY B 1 189 ? 5.643 6.054 -14.042 1.00 18.61 189 GLY B O 1
ATOM 3289 N N . PHE B 1 190 ? 4.760 3.985 -14.347 1.00 13.82 190 PHE B N 1
ATOM 3290 C CA . PHE B 1 190 ? 5.703 3.429 -13.356 1.00 12.65 190 PHE B CA 1
ATOM 3291 C C . PHE B 1 190 ? 7.085 3.230 -13.965 1.00 12.68 190 PHE B C 1
ATOM 3292 O O . PHE B 1 190 ? 8.117 3.671 -13.400 1.00 12.36 190 PHE B O 1
ATOM 3300 N N . PHE B 1 191 ? 7.144 2.543 -15.116 1.00 12.61 191 PHE B N 1
ATOM 3301 C CA . PHE B 1 191 ? 8.441 2.375 -15.763 1.00 13.03 191 PHE B CA 1
ATOM 3302 C C . PHE B 1 191 ? 8.884 3.751 -16.236 1.00 14.22 191 PHE B C 1
ATOM 3303 O O . PHE B 1 191 ? 8.100 4.516 -16.849 1.00 15.38 191 PHE B O 1
ATOM 3311 N N . GLY B 1 192 ? 10.163 4.021 -15.987 1.00 12.93 192 GLY B N 1
ATOM 3312 C CA . GLY B 1 192 ? 10.767 5.317 -16.275 1.00 14.55 192 GLY B CA 1
ATOM 3313 C C . GLY B 1 192 ? 10.609 6.347 -15.175 1.00 13.72 192 GLY B C 1
ATOM 3314 O O . GLY B 1 192 ? 11.161 7.472 -15.284 1.00 16.30 192 GLY B O 1
ATOM 3315 N N . SER B 1 193 ? 9.876 5.993 -14.126 1.00 13.16 193 SER B N 1
ATOM 3316 C CA . SER B 1 193 ? 9.589 6.979 -13.043 1.00 12.78 193 SER B CA 1
ATOM 3317 C C . SER B 1 193 ? 10.755 7.218 -12.081 1.00 13.51 193 SER B C 1
ATOM 3318 O O . SER B 1 193 ? 10.722 8.178 -11.308 1.00 13.77 193 SER B O 1
ATOM 3321 N N . LYS B 1 194 ? 11.750 6.322 -12.103 1.00 12.06 194 LYS B N 1
ATOM 3322 C CA . LYS B 1 194 ? 12.982 6.493 -11.348 1.00 12.07 194 LYS B CA 1
ATOM 3323 C C . LYS B 1 194 ? 12.756 6.850 -9.846 1.00 11.36 194 LYS B C 1
ATOM 3324 O O . LYS B 1 194 ? 13.372 7.803 -9.341 1.00 12.62 194 LYS B O 1
ATOM 3330 N N . PRO B 1 195 ? 11.916 6.080 -9.127 1.00 11.08 195 PRO B N 1
ATOM 3331 C CA . PRO B 1 195 ? 11.646 6.467 -7.716 1.00 10.36 195 PRO B CA 1
ATOM 3332 C C . PRO B 1 195 ? 12.869 6.301 -6.817 1.00 10.04 195 PRO B C 1
ATOM 3333 O O . PRO B 1 195 ? 13.032 7.027 -5.837 1.00 10.80 195 PRO B O 1
ATOM 3337 N N . TYR B 1 196 ? 13.749 5.366 -7.173 1.00 9.17 196 TYR B N 1
ATOM 3338 C CA . TYR B 1 196 ? 14.853 5.022 -6.297 1.00 10.14 196 TYR B CA 1
ATOM 3339 C C . TYR B 1 196 ? 15.952 6.081 -6.336 1.00 10.53 196 TYR B C 1
ATOM 3340 O O . TYR B 1 196 ? 16.471 6.525 -5.274 1.00 10.31 196 TYR B O 1
ATOM 3349 N N . SER B 1 197 ? 16.268 6.536 -7.542 1.00 11.75 197 SER B N 1
ATOM 3350 C CA . SER B 1 197 ? 17.283 7.583 -7.678 1.00 11.67 197 SER B CA 1
ATOM 3351 C C . SER B 1 197 ? 16.692 8.927 -7.264 1.00 11.69 197 SER B C 1
ATOM 3352 O O . SER B 1 197 ? 17.419 9.724 -6.700 1.00 13.12 197 SER B O 1
ATOM 3355 N N . LYS B 1 198 ? 15.387 9.153 -7.506 1.00 11.66 198 LYS B N 1
ATOM 3356 C CA . LYS B 1 198 ? 14.753 10.404 -7.016 1.00 12.40 198 LYS B CA 1
ATOM 3357 C C . LYS B 1 198 ? 14.832 10.447 -5.474 1.00 11.96 198 LYS B C 1
ATOM 3358 O O . LYS B 1 198 ? 15.136 11.499 -4.872 1.00 13.75 198 LYS B O 1
ATOM 3364 N N . ALA B 1 199 ? 14.556 9.314 -4.817 1.00 10.78 199 ALA B N 1
ATOM 3365 C CA . ALA B 1 199 ? 14.601 9.293 -3.370 1.00 10.24 199 ALA B CA 1
ATOM 3366 C C . ALA B 1 199 ? 16.050 9.620 -2.933 1.00 11.14 199 ALA B C 1
ATOM 3367 O O . ALA B 1 199 ? 16.239 10.398 -2.000 1.00 12.51 199 ALA B O 1
ATOM 3369 N N . ASN B 1 200 ? 17.055 8.984 -3.541 1.00 11.61 200 ASN B N 1
ATOM 3370 C CA . ASN B 1 200 ? 18.431 9.202 -3.121 1.00 12.55 200 ASN B CA 1
ATOM 3371 C C . ASN B 1 200 ? 18.945 10.605 -3.377 1.00 12.51 200 ASN B C 1
ATOM 3372 O O . ASN B 1 200 ? 19.713 11.145 -2.559 1.00 14.80 200 ASN B O 1
ATOM 3377 N N . THR B 1 201 ? 18.531 11.195 -4.495 1.00 13.54 201 THR B N 1
ATOM 3378 C CA . THR B 1 201 ? 18.848 12.598 -4.795 1.00 14.23 201 THR B CA 1
ATOM 3379 C C . THR B 1 201 ? 18.267 13.480 -3.699 1.00 14.10 201 THR B C 1
ATOM 3380 O O . THR B 1 201 ? 18.934 14.395 -3.193 1.00 15.11 201 THR B O 1
ATOM 3384 N N . TYR B 1 202 ? 17.029 13.253 -3.314 1.00 14.02 202 TYR B N 1
ATOM 3385 C CA . TYR B 1 202 ? 16.490 14.073 -2.237 1.00 13.10 202 TYR B CA 1
ATOM 3386 C C . TYR B 1 202 ? 17.273 13.859 -0.914 1.00 13.60 202 TYR B C 1
ATOM 3387 O O . TYR B 1 202 ? 17.635 14.847 -0.210 1.00 13.84 202 TYR B O 1
ATOM 3396 N N . LEU B 1 203 ? 17.526 12.589 -0.555 1.00 12.73 203 LEU B N 1
ATOM 3397 C CA . LEU B 1 203 ? 18.264 12.334 0.699 1.00 13.57 203 LEU B CA 1
ATOM 3398 C C . LEU B 1 203 ? 19.632 13.037 0.684 1.00 15.15 203 LEU B C 1
ATOM 3399 O O . LEU B 1 203 ? 19.998 13.656 1.677 1.00 15.98 203 LEU B O 1
ATOM 3404 N N . GLU B 1 204 ? 20.410 12.903 -0.405 1.00 15.13 204 GLU B N 1
ATOM 3405 C CA . GLU B 1 204 ? 21.684 13.594 -0.479 1.00 17.20 204 GLU B CA 1
ATOM 3406 C C . GLU B 1 204 ? 21.536 15.109 -0.363 1.00 17.80 204 GLU B C 1
ATOM 3407 O O . GLU B 1 204 ? 22.372 15.787 0.291 1.00 18.90 204 GLU B O 1
ATOM 3413 N N . SER B 1 205 ? 20.464 15.641 -0.945 1.00 17.99 205 SER B N 1
ATOM 3414 C CA . SER B 1 205 ? 20.229 17.110 -0.893 1.00 18.62 205 SER B CA 1
ATOM 3415 C C . SER B 1 205 ? 20.004 17.639 0.547 1.00 19.22 205 SER B C 1
ATOM 3416 O O . SER B 1 205 ? 20.252 18.822 0.843 1.00 21.08 205 SER B O 1
ATOM 3419 N N . VAL B 1 206 ? 19.551 16.768 1.438 1.00 18.60 206 VAL B N 1
ATOM 3420 C CA . VAL B 1 206 ? 19.346 17.149 2.829 1.00 19.16 206 VAL B CA 1
ATOM 3421 C C . VAL B 1 206 ? 20.400 16.560 3.758 1.00 19.75 206 VAL B C 1
ATOM 3422 O O . VAL B 1 206 ? 20.241 16.582 4.979 1.00 22.14 206 VAL B O 1
ATOM 3426 N N . GLY B 1 207 ? 21.507 16.073 3.193 1.00 18.58 207 GLY B N 1
ATOM 3427 C CA . GLY B 1 207 ? 22.663 15.662 3.995 1.00 19.33 207 GLY B CA 1
ATOM 3428 C C . GLY B 1 207 ? 22.579 14.267 4.570 1.00 18.13 207 GLY B C 1
ATOM 3429 O O . GLY B 1 207 ? 23.354 13.910 5.467 1.00 20.00 207 GLY B O 1
ATOM 3430 N N . LYS B 1 208 ? 21.667 13.459 4.029 1.00 18.15 208 LYS B N 1
ATOM 3431 C CA . LYS B 1 208 ? 21.528 12.089 4.466 1.00 17.01 208 LYS B CA 1
ATOM 3432 C C . LYS B 1 208 ? 22.199 11.186 3.471 1.00 17.66 208 LYS B C 1
ATOM 3433 O O . LYS B 1 208 ? 22.276 11.506 2.274 1.00 20.12 208 LYS B O 1
ATOM 3439 N N . SER B 1 209 ? 22.687 10.052 3.967 1.00 16.86 209 SER B N 1
ATOM 3440 C CA . SER B 1 209 ? 23.267 9.078 3.048 1.00 16.60 209 SER B CA 1
ATOM 3441 C C . SER B 1 209 ? 22.144 8.342 2.264 1.00 16.83 209 SER B C 1
ATOM 3442 O O . SER B 1 209 ? 21.036 8.176 2.748 1.00 16.84 209 SER B O 1
ATOM 3445 N N . PRO B 1 210 ? 22.432 7.954 1.027 1.00 16.32 210 PRO B N 1
ATOM 3446 C CA . PRO B 1 210 ? 21.410 7.334 0.182 1.00 16.35 210 PRO B CA 1
ATOM 3447 C C . PRO B 1 210 ? 21.052 5.922 0.668 1.00 15.27 210 PRO B C 1
ATOM 3448 O O . PRO B 1 210 ? 21.835 5.274 1.415 1.00 18.45 210 PRO B O 1
ATOM 3452 N N . ILE B 1 211 ? 19.894 5.455 0.241 1.00 14.21 211 ILE B N 1
ATOM 3453 C CA . ILE B 1 211 ? 19.564 4.021 0.327 1.00 13.47 211 ILE B CA 1
ATOM 3454 C C . ILE B 1 211 ? 20.451 3.207 -0.617 1.00 13.31 211 ILE B C 1
ATOM 3455 O O . ILE B 1 211 ? 20.592 3.551 -1.830 1.00 14.24 211 ILE B O 1
ATOM 3460 N N . ASN B 1 212 ? 21.051 2.135 -0.073 1.00 14.48 212 ASN B N 1
ATOM 3461 C CA . ASN B 1 212 ? 21.587 1.118 -0.947 1.00 15.43 212 ASN B CA 1
ATOM 3462 C C . ASN B 1 212 ? 20.443 0.175 -1.333 1.00 15.22 212 ASN B C 1
ATOM 3463 O O . ASN B 1 212 ? 20.029 -0.652 -0.520 1.00 15.11 212 ASN B O 1
ATOM 3468 N N . TRP B 1 213 ? 19.903 0.335 -2.549 1.00 13.77 213 TRP B N 1
ATOM 3469 C CA . TRP B 1 213 ? 18.770 -0.486 -3.011 1.00 12.91 213 TRP B CA 1
ATOM 3470 C C . TRP B 1 213 ? 19.174 -1.872 -3.496 1.00 13.64 213 TRP B C 1
ATOM 3471 O O . TRP B 1 213 ? 18.289 -2.742 -3.638 1.00 13.29 213 TRP B O 1
ATOM 3482 N N . CYS B 1 214 ? 20.466 -2.067 -3.764 1.00 16.08 2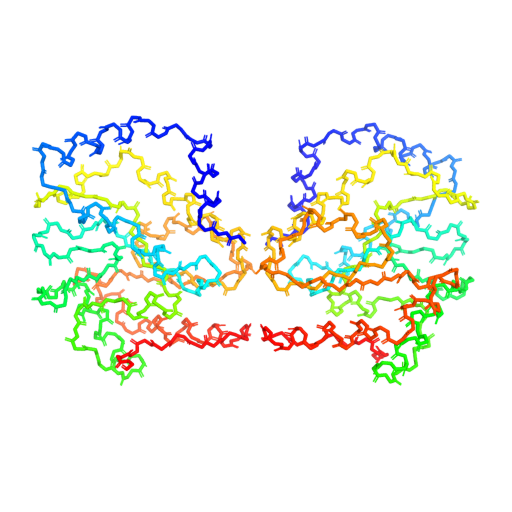14 CYS B N 1
ATOM 3483 C CA . CYS B 1 214 ? 20.936 -3.250 -4.370 1.00 18.53 214 CYS B CA 1
ATOM 3484 C C . CYS B 1 214 ? 21.160 -4.300 -3.306 1.00 21.03 214 CYS B C 1
ATOM 3485 O O . CYS B 1 214 ? 20.999 -4.036 -2.099 1.00 21.93 214 CYS B O 1
ATOM 3488 N N . GLU B 1 215 ? 21.539 -5.492 -3.756 1.00 23.90 215 GLU B N 1
ATOM 3489 C CA . GLU B 1 215 ? 21.737 -6.617 -2.878 1.00 28.32 215 GLU B CA 1
ATOM 3490 C C . GLU B 1 215 ? 23.124 -6.659 -2.230 1.00 31.61 215 GLU B C 1
ATOM 3491 O O . GLU B 1 215 ? 23.925 -7.563 -2.531 1.00 34.91 215 GLU B O 1
ATOM 3497 N N . SER B 1 216 ? 23.381 -5.673 -1.353 1.00 34.26 216 SER B N 1
ATOM 3498 C CA . SER B 1 216 ? 24.497 -5.670 -0.357 1.00 36.22 216 SER B CA 1
ATOM 3499 C C . SER B 1 216 ? 25.334 -6.937 -0.410 1.00 36.65 216 SER B C 1
ATOM 3500 O O . SER B 1 216 ? 24.983 -7.955 0.213 1.00 37.85 216 SER B O 1
#

Solvent-accessible surface area: 19265 Å² total; per-residue (Å²): 43,121,24,83,84,3,41,106,61,10,62,99,145,51,130,13,134,79,11,90,75,58,11,90,101,7,42,97,100,30,99,10,32,1,79,112,154,29,14,72,19,3,8,99,43,0,51,3,116,64,2,42,0,1,0,0,4,74,26,7,50,67,14,85,88,23,6,10,11,4,0,12,0,0,44,73,157,21,181,68,8,70,16,0,113,7,0,19,84,1,0,30,99,25,66,50,27,97,10,148,36,29,38,0,43,23,0,0,135,63,0,0,0,1,0,11,24,10,9,0,0,60,76,52,76,63,68,28,0,132,115,40,20,3,43,54,6,1,41,27,0,0,91,10,0,1,34,49,5,14,55,0,0,0,0,0,1,8,157,101,6,28,94,42,54,176,45,13,36,88,73,14,10,23,45,15,127,18,38,32,0,26,62,157,13,0,172,168,38,0,47,54,21,90,0,0,32,104,0,18,95,44,0,103,86,33,36,39,70,58,5,68,2,28,64,131,42,118,22,83,85,3,41,106,58,9,59,98,141,55,132,14,138,80,10,92,68,54,10,92,115,17,47,87,110,33,102,11,30,0,80,120,154,28,14,71,18,2,9,102,44,0,50,5,124,65,2,33,0,1,0,0,4,59,22,6,57,67,10,78,108,32,7,7,13,4,0,10,0,2,50,70,155,22,163,44,10,81,16,0,132,15,0,17,110,1,0,35,88,25,64,59,26,102,15,138,55,5,35,0,43,24,0,0,140,58,0,0,0,1,1,12,18,0,10,0,0,63,74,54,77,61,68,26,0,82,130,40,20,3,41,55,6,0,44,28,0,0,91,9,0,2,32,45,5,11,55,0,0,0,0,0,1,8,155,83,6,36,117,38,54,185,37,11,40,91,65,12,9,23,43,14,124,18,43,31,0,26,63,152,12,0,175,168,37,0,48,52,19,90,0,0,33,100,0,17,96,45,0,102,85,34,36,43,73,59,5,66,2,30,63,114

Secondary structure (DSSP, 8-state):
--HHHHHHHHHHHS--HHHHHHHHHHHHHS-EES-GGGTTHHHHHS-GGG--EEEEE-SPP-STTT-SSSTT---TTSPPPHHHHHHHHHHHHHT------SS-HHHHHHTEEEEESS--EETTBTTTTTTSSHHHHHHHHHHHHHHH-SS-EEEEESHHHHGGGGGS-TTTSEEEEE--SSTTTGGGTTTT--HHHHHHHHHHHTTPPPP--S--/--HHHHHHHHHHHS--HHHHHHHHHHHHHS-EES-GGGTTHHHHHS-GGG--EEEEE-S---STTT--SSTT---TTSPPPHHHHHHHHHHHHHT-----SS--HHHHHHTEEEEESS--EETT-TTTTTTSSHHHHHHHHHHHHHHH-SSPEEEEESHHHHGGGGGS-TTTSEEEEES-SSTTTGGGTTTT--HHHHHHHHHHHTTPPPP--S--

Nearest PDB structures (foldseek):
  3wdf-assembly2_B  TM=1.001E+00  e=9.112E-49  Staphylococcus aureus subsp. aureus MRSA252
  3zor-assembly1_A  TM=9.800E-01  e=2.068E-32  Bacillus subtilis subsp. subtilis str. 168
  8ail-assembly1_M  TM=9.711E-01  e=1.383E-32  Bacillus wiedmannii
  2jhq-assembly1_A  TM=9.511E-01  e=2.159E-31  Vibrio cholerae
  5eug-assembly1_A  TM=9.492E-01  e=5.158E-31  Escherichia coli B

Sequence (432 aa):
MEWSQIFHDITTKHDFKAMHDFLEKEYSTAIVYPDRENIYQAFDLTPFENIKVVILGQDPYHGPNQAHGLAFSVQPNAKFPPSLRNMYKELADDIGCVRQTPHLQDWAREGVLLLNTVLTVRQGEANSHRDIGWETFTDEIIKAVSDYKEHVVFILWGKPAQQKIKLIDTSKHCIIKSVHPSPLSAYRGFFGSKPYSKANTYLESVGKSPINWCESMEWSQIFHDITTKHDFKAMHDFLEKEYSTAIVYPDRENIYQAFDLTPFENIKVVILGQDPYHGPNQAHGLAFSVQPNAKFPPSLRNMYKELADDIGCVRQTPHLQDWAREGVLLLNTVLTVRQGEANSHRDIGWETFTDEIIKAVSDYKEHVVFILWGKPAQQKIKLIDTSKHCIIKSVHPSPLSAYRGFFGSKPYSKANTYLESVGKSPINWCES

InterPro domains:
  IPR002043 Uracil-DNA glycosylase family 1 [MF_00148] (13-214)
  IPR002043 Uracil-DNA glycosylase family 1 [PTHR11264] (2-216)
  IPR002043 Uracil-DNA glycosylase family 1 [TIGR00628] (2-207)
  IPR002043 Uracil-DNA glycosylase family 1 [cd10027] (16-213)
  IPR005122 Uracil-DNA glycosylase-like [PF03167] (44-203)
  IPR005122 Uracil-DNA glycosylase-like [SM00986] (44-203)
  IPR018085 Uracil-DNA glycosylase, active site [PS00130] (52-61)
  IPR036895 Uracil-DNA glycosylase-like domain superfamily [G3DSA:3.40.470.10] (1-218)
  IPR036895 Uracil-DNA glycosylase-like domain superfamily [SSF52141] (2-213)

Radius of gyration: 26.09 Å; Cα contacts (8 Å, |Δi|>4): 806; chains: 2; bounding box: 51×73×57 Å